Protein AF-A0A620LPF0-F1 (afdb_monomer_lite)

Radius of gyration: 28.15 Å; chains: 1; bounding box: 70×50×90 Å

Secondary structure (DSSP, 8-state):
-EEHHHHHHHHHHHTT--SSSEEEGGGS-HHHHHHHHHHHTS-GGG--EEEE---SSSTTSS--EEEE-SSEEEEE-SS-SS-EEEEGGG-------PPP--SS--------EETTSSSEE--GGGG--SS---HHHHHHHHHHHHHHT-TTEEE-----SSPPPGGGS-HHHHHHHHHHHHHHHHHHHSS--HHHHHHHHHHHHHTT--HHHHHHHHHHHHSPPPPHHHHHHHHHHHS-HHHHHHHHHHHHHHHHHHTTT-SHHHHHHHHTTTTTT-S-THHHHHHHHHHHHHHHHHH-SSS-HHHHHHHHHHHHHHTT--HHHHTTT--TTS--HHHHHHTTGGGTS-S---S-TTSSTTS-HHHHHHHHHHHHHHHHHHHHHHHHHHHHHHHHTT---HHHHHHHHHHHHHHHHHHHHHHHHHHHHTS-SEEEHHHHHHH--HHHHHHHHTTEEEETTTTEEEE-TT--HHHHHHHHHHHHHHT-

Foldseek 3Di:
DDQVLNVLVCLCVVLVLCDPFKHALLLDAPVQLVLCCVVQVHPSQFFGMWGFLDDDPPRRPQGFGWTDGLFWIWGGFRPDPDIDIGGLVQQAAADADQDDPDPDDDQGFGQGATPPPPRDGPGCVRSDPDPDDDPSNVSVSVVVRVSSPDPPHDDRDRDGLQDAFLLPDDLLLVLLLLLLLLQVCCVQPVDQALLLVLLSLLLCLLSVHDLVSVVVSVVSRVDDDDHSLVSLVSNVVRDDPSRSLLSLLQSLLSSCLSQVVHCRSLVVCVVCVVVSVPPDSCSSVLSSVLLVLLVCLQVPPPDFPVVSLVVSLCSCSVVVNRPSSNQSSHHSLSHHPVNCLQQLVCSSHVHPHDPRNPDHPPDDRLVSSLSSLVNNLVSLVVSLVSLVVVLVVCVVVVVPPVVVNVSSVVSNVVSVVVSVVSVLSSLVSLADQKAAPVNDVVQHDPVLVVLLVVAWDQDPVVNITGGDPDDDSVSSVVRSVSSVVSVD

Organism: Campylobacter jejuni (NCBI:txid197)

Sequence (488 aa):
MENICQFIIENIDKNSLNTKKIKLVFNMQEQEITTISKIFKVSSEHIIAFYDTSTSFNYFSKTTGICFTGKEVIFKRKEDEVLMKINYEDFKEANKSLPEKTTTLQDIKFPISFHNLGTSYLSFDDFKKKNYIEENDELIINFLHILTSKNNIESFKNESMFPQALEKTNESIKENYIKVIIKIILDQYGFLDEKRSIKIFALMNKINVASETRYKIQDFLHNKHSSFEDLLNIIKQESRFMQFKYILISLIKDLIDIDFEDNKIYNFLYENKDIFKIKDLKEIYWVKEIIKKEYQIILDDNKEIQQIFNFISETATKNNISLNGLHLSGMTIGMSVSIMELLGFGELIKLPLIDSSKKYHNKNKQQLRLFIIQEILKENQKTITQIIDIINNLIEQCNTNTQNLQELIKLLKLASKNNETFKEREKLLYCPETLSLITINNHLKEDDIQFIEQYYTYNQNTHKYERNDNLSSSDLEKLSNFFKLKNL

Structure (mmCIF, N/CA/C/O backbone):
data_AF-A0A620LPF0-F1
#
_entry.id   AF-A0A620LPF0-F1
#
loop_
_atom_site.group_PDB
_atom_site.id
_atom_site.type_symbol
_atom_site.label_atom_id
_atom_site.label_alt_id
_atom_site.label_comp_id
_atom_site.label_asym_id
_atom_site.label_entity_id
_atom_site.label_seq_id
_atom_site.pdbx_PDB_ins_code
_atom_site.Cartn_x
_atom_site.Cartn_y
_atom_site.Cartn_z
_atom_site.occupancy
_atom_site.B_iso_or_equiv
_atom_site.auth_seq_id
_atom_site.auth_comp_id
_atom_site.auth_asym_id
_atom_site.auth_atom_id
_atom_site.pdbx_PDB_model_num
ATOM 1 N N . MET A 1 1 ? -0.880 4.275 -25.748 1.00 50.94 1 MET A N 1
ATOM 2 C CA . MET A 1 1 ? 0.348 5.080 -25.814 1.00 50.94 1 MET A CA 1
ATOM 3 C C . MET A 1 1 ? 1.275 4.557 -24.731 1.00 50.94 1 MET A C 1
ATOM 5 O O . MET A 1 1 ? 0.853 4.511 -23.580 1.00 50.94 1 MET A O 1
ATOM 9 N N . GLU A 1 2 ? 2.427 3.997 -25.104 1.00 70.62 2 GLU A N 1
ATOM 10 C CA . GLU A 1 2 ? 3.298 3.234 -24.195 1.00 70.62 2 GLU A CA 1
ATOM 11 C C . GLU A 1 2 ? 4.543 4.064 -23.845 1.00 70.62 2 GLU A C 1
ATOM 13 O O . GLU A 1 2 ? 5.256 4.542 -24.726 1.00 70.62 2 GLU A O 1
ATOM 18 N N . ASN A 1 3 ? 4.799 4.269 -22.551 1.00 83.50 3 ASN A N 1
ATOM 19 C CA . ASN A 1 3 ? 6.051 4.863 -22.076 1.00 83.50 3 ASN A CA 1
ATOM 20 C C . ASN A 1 3 ? 7.165 3.795 -22.095 1.00 83.50 3 ASN A C 1
ATOM 22 O O . ASN A 1 3 ? 6.898 2.621 -21.841 1.00 83.50 3 ASN A O 1
ATOM 26 N N . ILE A 1 4 ? 8.421 4.181 -22.345 1.00 85.81 4 ILE A N 1
ATOM 27 C CA . ILE A 1 4 ? 9.563 3.249 -22.385 1.00 85.81 4 ILE A CA 1
ATOM 28 C C . ILE A 1 4 ? 9.718 2.394 -21.113 1.00 85.81 4 ILE A C 1
ATOM 30 O O . ILE A 1 4 ? 10.057 1.217 -21.200 1.00 85.81 4 ILE A O 1
ATOM 34 N N . CYS A 1 5 ? 9.409 2.935 -19.932 1.00 87.31 5 CYS A N 1
ATOM 35 C CA . CYS A 1 5 ? 9.416 2.196 -18.673 1.00 87.31 5 CYS A CA 1
ATOM 36 C C . CYS A 1 5 ? 8.387 1.066 -18.682 1.00 87.31 5 CYS A C 1
ATOM 38 O O . CYS A 1 5 ? 8.715 -0.068 -18.334 1.00 87.31 5 CYS A O 1
ATOM 40 N N . GLN A 1 6 ? 7.162 1.364 -19.126 1.00 86.50 6 GLN A N 1
ATOM 41 C CA . GLN A 1 6 ? 6.118 0.358 -19.309 1.00 86.50 6 GLN A CA 1
ATOM 42 C C . GLN A 1 6 ? 6.582 -0.724 -20.279 1.00 86.50 6 GLN A C 1
ATOM 44 O O . GLN A 1 6 ? 6.509 -1.908 -19.956 1.00 86.50 6 GLN A O 1
ATOM 49 N N . PHE A 1 7 ? 7.133 -0.303 -21.415 1.00 86.31 7 PHE A N 1
ATOM 50 C CA . PHE A 1 7 ? 7.618 -1.202 -22.445 1.00 86.31 7 PHE A CA 1
ATOM 51 C C . PHE A 1 7 ? 8.686 -2.169 -21.934 1.00 86.31 7 PHE A C 1
ATOM 53 O O . PHE A 1 7 ? 8.558 -3.383 -22.107 1.00 86.31 7 PHE A O 1
ATOM 60 N N . ILE A 1 8 ? 9.720 -1.654 -21.268 1.00 87.25 8 ILE A N 1
ATOM 61 C CA . ILE A 1 8 ? 10.813 -2.466 -20.725 1.00 87.25 8 ILE A CA 1
ATOM 62 C C . ILE A 1 8 ? 10.267 -3.489 -19.725 1.00 87.25 8 ILE A C 1
ATOM 64 O O . ILE A 1 8 ? 10.557 -4.677 -19.841 1.00 87.25 8 ILE A O 1
ATOM 68 N N . ILE A 1 9 ? 9.435 -3.049 -18.779 1.00 86.12 9 ILE A N 1
ATOM 69 C CA . ILE A 1 9 ? 8.892 -3.915 -17.726 1.00 86.12 9 ILE A CA 1
ATOM 70 C C . ILE A 1 9 ? 8.013 -5.012 -18.319 1.00 86.12 9 ILE A C 1
ATOM 72 O O . ILE A 1 9 ? 8.187 -6.184 -17.994 1.00 86.12 9 ILE A O 1
ATOM 76 N N . GLU A 1 10 ? 7.081 -4.648 -19.200 1.00 83.69 10 GLU A N 1
ATOM 77 C CA . GLU A 1 10 ? 6.159 -5.613 -19.787 1.00 83.69 10 GLU A CA 1
ATOM 78 C C . GLU A 1 10 ? 6.875 -6.638 -20.665 1.00 83.69 10 GLU A C 1
ATOM 80 O O . GLU A 1 10 ? 6.500 -7.805 -20.637 1.00 83.69 10 GLU A O 1
ATOM 85 N N . ASN A 1 11 ? 7.903 -6.245 -21.421 1.00 82.25 11 ASN A N 1
ATOM 86 C CA . ASN A 1 11 ? 8.620 -7.173 -22.299 1.00 82.25 11 ASN A CA 1
ATOM 87 C C . ASN A 1 11 ? 9.609 -8.061 -21.535 1.00 82.25 11 ASN A C 1
ATOM 89 O O . ASN A 1 11 ? 9.779 -9.220 -21.915 1.00 82.25 11 ASN A O 1
ATOM 93 N N . ILE A 1 12 ? 10.212 -7.571 -20.445 1.00 81.69 12 ILE A N 1
ATOM 94 C CA . ILE A 1 12 ? 11.020 -8.410 -19.548 1.00 81.69 12 ILE A CA 1
ATOM 95 C C . ILE A 1 12 ? 10.135 -9.443 -18.833 1.00 81.69 12 ILE A C 1
ATOM 97 O O . ILE A 1 12 ? 10.495 -10.619 -18.766 1.00 81.69 12 ILE A O 1
ATOM 101 N N . ASP A 1 13 ? 8.951 -9.040 -18.365 1.00 73.06 13 ASP A N 1
ATOM 102 C CA . ASP A 1 13 ? 7.993 -9.951 -17.728 1.00 73.06 13 ASP A CA 1
ATOM 103 C C . ASP A 1 13 ? 7.404 -10.976 -18.720 1.00 73.06 13 ASP A C 1
ATOM 105 O O . ASP A 1 13 ? 7.401 -12.175 -18.440 1.00 73.06 13 ASP A O 1
ATOM 109 N N . LYS A 1 14 ? 6.889 -10.523 -19.876 1.00 68.38 14 LYS A N 1
ATOM 110 C CA . LYS A 1 14 ? 6.156 -11.360 -20.854 1.00 68.38 14 LYS A CA 1
ATOM 111 C C . LYS A 1 14 ? 7.018 -12.459 -21.461 1.00 68.38 14 LYS A C 1
ATOM 113 O O . LYS A 1 14 ? 6.537 -13.569 -21.651 1.00 68.38 14 LYS A O 1
ATOM 118 N N . ASN A 1 15 ? 8.285 -12.164 -21.735 1.00 62.69 15 ASN A N 1
ATOM 119 C CA . ASN A 1 15 ? 9.204 -13.116 -22.358 1.00 62.69 15 ASN A CA 1
ATOM 120 C C . ASN A 1 15 ? 9.909 -14.017 -21.327 1.00 62.69 15 ASN A C 1
ATOM 122 O O . ASN A 1 15 ? 10.907 -14.648 -21.660 1.00 62.69 15 ASN A O 1
ATOM 126 N N . SER A 1 16 ? 9.434 -14.035 -20.068 1.00 61.72 16 SER A N 1
ATOM 127 C CA . SER A 1 16 ? 10.068 -14.746 -18.944 1.00 61.72 16 SER A CA 1
ATOM 128 C C . SER A 1 16 ? 11.566 -14.442 -18.813 1.00 61.72 16 SER A C 1
ATOM 130 O O . SER A 1 16 ? 12.342 -15.268 -18.341 1.00 61.72 16 SER A O 1
ATOM 132 N N . LEU A 1 17 ? 11.971 -13.233 -19.218 1.00 62.75 17 LEU A N 1
ATOM 133 C CA . LEU A 1 17 ? 13.371 -12.824 -19.227 1.00 62.75 17 LEU A CA 1
ATOM 134 C C . LEU A 1 17 ? 13.900 -12.668 -17.810 1.00 62.75 17 LEU A C 1
ATOM 136 O O . LEU A 1 17 ? 15.092 -12.855 -17.612 1.00 62.75 17 LEU A O 1
ATOM 140 N N . ASN A 1 18 ? 13.032 -12.353 -16.840 1.00 62.84 18 ASN A N 1
ATOM 141 C CA . ASN A 1 18 ? 13.375 -12.182 -15.429 1.00 62.84 18 ASN A CA 1
ATOM 142 C C . ASN A 1 18 ? 14.054 -13.446 -14.864 1.00 62.84 18 ASN A C 1
ATOM 144 O O . ASN A 1 18 ? 13.412 -14.379 -14.383 1.00 62.84 18 ASN A O 1
ATOM 148 N N . THR A 1 19 ? 15.379 -13.466 -14.948 1.00 69.62 19 THR A N 1
ATOM 149 C CA . THR A 1 19 ? 16.259 -14.599 -14.660 1.00 69.62 19 THR A CA 1
ATOM 150 C C . THR A 1 19 ? 17.292 -14.157 -13.631 1.00 69.62 19 THR A C 1
ATOM 152 O O . THR A 1 19 ? 17.337 -13.004 -13.205 1.00 69.62 19 THR A O 1
ATOM 155 N N . LYS A 1 20 ? 18.191 -15.058 -13.221 1.00 68.19 20 LYS A N 1
ATOM 156 C CA . LYS A 1 20 ? 19.292 -14.676 -12.320 1.00 68.19 20 LYS A CA 1
ATOM 157 C C . LYS A 1 20 ? 20.170 -13.552 -12.884 1.00 68.19 20 LYS A C 1
ATOM 159 O O . LYS A 1 20 ? 20.784 -12.846 -12.091 1.00 68.19 20 LYS A O 1
ATOM 164 N N . LYS A 1 21 ? 20.226 -13.395 -14.214 1.00 76.00 21 LYS A N 1
ATOM 165 C CA . LYS A 1 21 ? 21.071 -12.399 -14.876 1.00 76.00 21 LYS A CA 1
ATOM 166 C C . LYS A 1 21 ? 20.358 -11.093 -15.199 1.00 76.00 21 LYS A C 1
ATOM 168 O O . LYS A 1 21 ? 20.944 -10.053 -14.946 1.00 76.00 21 LYS A O 1
ATOM 173 N N . ILE A 1 22 ? 19.141 -11.111 -15.753 1.00 80.25 22 ILE A N 1
ATOM 174 C CA . ILE A 1 22 ? 18.354 -9.878 -15.923 1.00 80.25 22 ILE A CA 1
ATOM 175 C C . ILE A 1 22 ? 17.281 -9.808 -14.847 1.00 80.25 22 ILE A C 1
ATOM 177 O O . ILE A 1 22 ? 16.397 -10.659 -14.776 1.00 80.25 22 ILE A O 1
ATOM 181 N N . LYS A 1 23 ? 17.357 -8.772 -14.017 1.00 79.94 23 LYS A N 1
ATOM 182 C CA . LYS A 1 23 ? 16.393 -8.517 -12.950 1.00 79.94 23 LYS A CA 1
ATOM 183 C C . LYS A 1 23 ? 15.703 -7.182 -13.201 1.00 79.94 23 LYS A C 1
ATOM 185 O O . LYS A 1 23 ? 16.348 -6.201 -13.573 1.00 79.94 23 LYS A O 1
ATOM 190 N N . LEU A 1 24 ? 14.400 -7.129 -12.948 1.00 84.19 24 LEU A N 1
ATOM 191 C CA . LEU A 1 24 ? 13.700 -5.859 -12.748 1.00 84.19 24 LEU A CA 1
ATOM 192 C C . LEU A 1 24 ? 14.096 -5.273 -11.392 1.00 84.19 24 LEU A C 1
ATOM 194 O O . LEU A 1 24 ? 14.254 -6.016 -10.422 1.00 84.19 24 LEU A O 1
ATOM 198 N N . VAL A 1 25 ? 14.222 -3.948 -11.297 1.00 83.12 25 VAL A N 1
ATOM 199 C CA . VAL A 1 25 ? 14.693 -3.272 -10.073 1.00 83.12 25 VAL A CA 1
ATOM 200 C C . VAL A 1 25 ? 13.832 -3.606 -8.845 1.00 83.12 25 VAL A C 1
ATOM 202 O O . VAL A 1 25 ? 14.323 -3.737 -7.723 1.00 83.12 25 VAL A O 1
ATOM 205 N N . PHE A 1 26 ? 12.535 -3.840 -9.060 1.00 74.06 26 PHE A N 1
ATOM 206 C CA . PHE A 1 26 ? 11.578 -4.186 -8.007 1.00 74.06 26 PHE A CA 1
ATOM 207 C C . PHE A 1 26 ? 11.906 -5.530 -7.340 1.00 74.06 26 PHE A C 1
ATOM 209 O O . PHE A 1 26 ? 11.572 -5.720 -6.173 1.00 74.06 26 PHE A O 1
ATOM 216 N N . ASN A 1 27 ? 12.645 -6.401 -8.033 1.00 73.31 27 ASN A N 1
ATOM 217 C CA . ASN A 1 27 ? 13.038 -7.735 -7.578 1.00 73.31 27 ASN A CA 1
ATOM 218 C C . ASN A 1 27 ? 14.471 -7.789 -7.009 1.00 73.31 27 ASN A C 1
ATOM 220 O O . ASN A 1 27 ? 14.932 -8.861 -6.628 1.00 73.31 27 ASN A O 1
ATOM 224 N N . MET A 1 28 ? 15.192 -6.662 -6.964 1.00 74.44 28 MET A N 1
ATOM 225 C CA . MET A 1 28 ? 16.581 -6.593 -6.477 1.00 74.44 28 MET A CA 1
ATOM 226 C C . MET A 1 28 ? 16.673 -6.171 -5.008 1.00 74.44 28 MET A C 1
ATOM 228 O O . MET A 1 28 ? 15.834 -5.415 -4.544 1.00 74.44 28 MET A O 1
ATOM 232 N N . GLN A 1 29 ? 17.691 -6.570 -4.255 1.00 70.56 29 GLN A N 1
ATOM 233 C CA . GLN A 1 29 ? 17.921 -6.028 -2.907 1.00 70.56 29 GLN A CA 1
ATOM 234 C C . GLN A 1 29 ? 18.509 -4.606 -2.974 1.00 70.56 29 GLN A C 1
ATOM 236 O O . GLN A 1 29 ? 19.161 -4.236 -3.949 1.00 70.56 29 GLN A O 1
ATOM 241 N N . GLU A 1 30 ? 18.320 -3.799 -1.927 1.00 66.31 30 GLU A N 1
ATOM 242 C CA . GLU A 1 30 ? 18.789 -2.402 -1.886 1.00 66.31 30 GLU A CA 1
ATOM 243 C C . GLU A 1 30 ? 20.305 -2.269 -2.091 1.00 66.31 30 GLU A C 1
ATOM 245 O O . GLU A 1 30 ? 20.770 -1.376 -2.804 1.00 66.31 30 GLU A O 1
ATOM 250 N N . GLN A 1 31 ? 21.082 -3.198 -1.529 1.00 71.50 31 GLN A N 1
ATOM 251 C CA . GLN A 1 31 ? 22.531 -3.246 -1.726 1.00 71.50 31 GLN A CA 1
ATOM 252 C C . GLN A 1 31 ? 22.896 -3.473 -3.200 1.00 71.50 31 GLN A C 1
ATOM 254 O O . GLN A 1 31 ? 23.842 -2.854 -3.693 1.00 71.50 31 GLN A O 1
ATOM 259 N N . GLU A 1 32 ? 22.128 -4.300 -3.922 1.00 76.44 32 GLU A N 1
ATOM 260 C CA . GLU A 1 32 ? 22.322 -4.534 -5.360 1.00 76.44 32 GLU A CA 1
ATOM 261 C C . GLU A 1 32 ? 22.049 -3.236 -6.135 1.00 76.44 32 GLU A C 1
ATOM 263 O O . GLU A 1 32 ? 22.896 -2.781 -6.903 1.00 76.44 32 GLU A O 1
ATOM 268 N N . ILE A 1 33 ? 20.911 -2.585 -5.867 1.00 80.81 33 ILE A N 1
ATOM 269 C CA . ILE A 1 33 ? 20.492 -1.341 -6.532 1.00 80.81 33 ILE A CA 1
ATOM 270 C C . ILE A 1 33 ? 21.496 -0.215 -6.265 1.00 80.81 33 ILE A C 1
ATOM 272 O O . ILE A 1 33 ? 21.904 0.482 -7.191 1.00 80.81 33 ILE A O 1
ATOM 276 N N . THR A 1 34 ? 21.938 -0.053 -5.017 1.00 80.44 34 THR A N 1
ATOM 277 C CA . THR A 1 34 ? 22.919 0.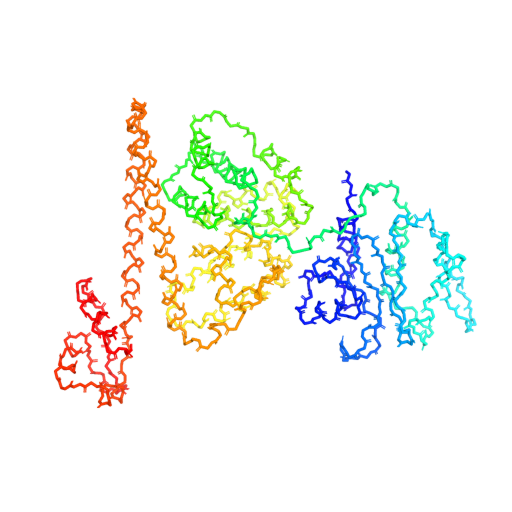968 -4.618 1.00 80.44 34 THR A CA 1
ATOM 278 C C . THR A 1 34 ? 24.263 0.738 -5.301 1.00 80.44 34 THR A C 1
ATOM 280 O O . THR A 1 34 ? 24.921 1.684 -5.738 1.00 80.44 34 THR A O 1
ATOM 283 N N . THR A 1 35 ? 24.672 -0.524 -5.425 1.00 82.81 35 THR A N 1
ATOM 284 C CA . THR A 1 35 ? 25.905 -0.904 -6.118 1.00 82.81 35 THR A CA 1
ATOM 285 C C . THR A 1 35 ? 25.805 -0.598 -7.611 1.00 82.81 35 THR A C 1
ATOM 287 O O . THR A 1 35 ? 26.694 0.058 -8.157 1.00 82.81 35 THR A O 1
ATOM 290 N N . ILE A 1 36 ? 24.701 -0.981 -8.263 1.00 86.38 36 ILE A N 1
ATOM 291 C CA . ILE A 1 36 ? 24.441 -0.672 -9.678 1.00 86.38 36 ILE A CA 1
ATOM 292 C C . ILE A 1 36 ? 24.400 0.847 -9.889 1.00 86.38 36 ILE A C 1
ATOM 294 O O . ILE A 1 36 ? 25.083 1.360 -10.770 1.00 86.38 36 ILE A O 1
ATOM 298 N N . SER A 1 37 ? 23.671 1.581 -9.048 1.00 88.25 37 SER A N 1
ATOM 299 C CA . SER A 1 37 ? 23.552 3.043 -9.093 1.00 88.25 37 SER A CA 1
ATOM 300 C C . SER A 1 37 ? 24.915 3.739 -9.051 1.00 88.25 37 SER A C 1
ATOM 302 O O . SER A 1 37 ? 25.207 4.578 -9.907 1.00 88.25 37 SER A O 1
ATOM 304 N N . LYS A 1 38 ? 25.789 3.340 -8.117 1.00 87.38 38 LYS A N 1
ATOM 305 C CA . LYS A 1 38 ? 27.153 3.880 -7.997 1.00 87.38 38 LYS A CA 1
ATOM 306 C C . LYS A 1 38 ? 28.012 3.556 -9.218 1.00 87.38 38 LYS A C 1
ATOM 308 O O . LYS A 1 38 ? 28.716 4.429 -9.721 1.00 87.38 38 LYS A O 1
ATOM 313 N N . ILE A 1 39 ? 27.950 2.317 -9.706 1.00 86.81 39 ILE A N 1
ATOM 314 C CA . ILE A 1 39 ? 28.801 1.838 -10.804 1.00 86.81 39 ILE A CA 1
ATOM 315 C C . ILE A 1 39 ? 28.383 2.435 -12.151 1.00 86.81 39 ILE A C 1
ATOM 317 O O . ILE A 1 39 ? 29.240 2.857 -12.928 1.00 86.81 39 ILE A O 1
ATOM 321 N N . PHE A 1 40 ? 27.079 2.515 -12.411 1.00 88.56 40 PHE A N 1
ATOM 322 C CA . PHE A 1 40 ? 26.514 3.046 -13.652 1.00 88.56 40 PHE A CA 1
ATOM 323 C C . PHE A 1 40 ? 26.251 4.559 -13.596 1.00 88.56 40 PHE A C 1
ATOM 325 O O . PHE A 1 40 ? 25.855 5.142 -14.603 1.00 88.56 40 PHE A O 1
ATOM 332 N N . LYS A 1 41 ? 26.523 5.212 -12.455 1.00 90.06 41 LYS A N 1
ATOM 333 C CA . LYS A 1 41 ? 26.362 6.662 -12.236 1.00 90.06 41 LYS A CA 1
ATOM 334 C C . LYS A 1 41 ? 24.948 7.152 -12.579 1.00 90.06 41 LYS A C 1
ATOM 336 O O . LYS A 1 41 ? 24.772 8.132 -13.303 1.00 90.06 41 LYS A O 1
ATOM 341 N N . VAL A 1 42 ? 23.940 6.442 -12.074 1.00 89.44 42 VAL A N 1
ATOM 342 C CA . VAL A 1 42 ? 22.506 6.710 -12.298 1.00 89.44 42 VAL A CA 1
ATOM 343 C C . VAL A 1 42 ? 21.788 6.690 -10.956 1.00 89.44 42 VAL A C 1
ATOM 345 O O . VAL A 1 42 ? 22.129 5.873 -10.106 1.00 89.44 42 VAL A O 1
ATOM 348 N N . SER A 1 43 ? 20.782 7.548 -10.762 1.00 88.50 43 SER A N 1
ATOM 349 C CA . SER A 1 43 ? 19.924 7.487 -9.567 1.00 88.50 43 SER A CA 1
ATOM 350 C C . SER A 1 43 ? 19.261 6.111 -9.452 1.00 88.50 43 SER A C 1
ATOM 352 O O . SER A 1 43 ? 18.699 5.619 -10.431 1.00 88.50 43 SER A O 1
ATOM 354 N N . SER A 1 44 ? 19.303 5.501 -8.267 1.00 85.06 44 SER A N 1
ATOM 355 C CA . SER A 1 44 ? 18.698 4.190 -7.983 1.00 85.06 44 SER A CA 1
ATOM 356 C C . SER A 1 44 ? 17.231 4.113 -8.409 1.00 85.06 44 SER A C 1
ATOM 358 O O . SER A 1 44 ? 16.783 3.086 -8.913 1.00 85.06 44 SER A O 1
ATOM 360 N N . GLU A 1 45 ? 16.503 5.219 -8.273 1.00 84.50 45 GLU A N 1
ATOM 361 C CA . GLU A 1 45 ? 15.088 5.315 -8.615 1.00 84.50 45 GLU A CA 1
ATOM 362 C C . GLU A 1 45 ? 14.807 5.272 -10.124 1.00 84.50 45 GLU A C 1
ATOM 364 O O . GLU A 1 45 ? 13.685 4.990 -10.522 1.00 84.50 45 GLU A O 1
ATOM 369 N N . HIS A 1 46 ? 15.799 5.545 -10.974 1.00 90.00 46 HIS A N 1
ATOM 370 C CA . HIS A 1 46 ? 15.637 5.559 -12.432 1.00 90.00 46 HIS A CA 1
ATOM 371 C C . HIS A 1 46 ? 16.078 4.253 -13.099 1.00 90.00 46 HIS A C 1
ATOM 373 O O . HIS A 1 46 ? 15.949 4.118 -14.317 1.00 90.00 46 HIS A O 1
ATOM 379 N N . ILE A 1 47 ? 16.617 3.305 -12.329 1.00 89.81 47 ILE A N 1
ATOM 380 C CA . ILE A 1 47 ? 17.009 1.988 -12.829 1.00 89.81 47 ILE A CA 1
ATOM 381 C C . ILE A 1 47 ? 15.744 1.156 -12.977 1.00 89.81 47 ILE A C 1
ATOM 383 O O . ILE A 1 47 ? 15.096 0.866 -11.984 1.00 89.81 47 ILE A O 1
ATOM 387 N N . ILE A 1 48 ? 15.406 0.741 -14.193 1.00 90.62 48 ILE A N 1
ATOM 388 C CA . ILE A 1 48 ? 14.235 -0.101 -14.473 1.00 90.62 48 ILE A CA 1
ATOM 389 C C . ILE A 1 48 ? 14.615 -1.578 -14.367 1.00 90.62 48 ILE A C 1
ATOM 391 O O . ILE A 1 48 ? 13.914 -2.382 -13.748 1.00 90.62 48 ILE A O 1
ATOM 395 N N . ALA A 1 49 ? 15.743 -1.933 -14.979 1.00 90.00 49 ALA A N 1
ATOM 396 C CA . ALA A 1 49 ? 16.253 -3.290 -15.041 1.00 90.00 49 ALA A CA 1
ATOM 397 C C . ALA A 1 49 ? 17.779 -3.291 -15.142 1.00 90.00 49 ALA A C 1
ATOM 399 O O . ALA A 1 49 ? 18.390 -2.326 -15.608 1.00 90.00 49 ALA A O 1
ATOM 400 N N . PHE A 1 50 ? 18.387 -4.400 -14.739 1.00 88.19 50 PHE A N 1
ATOM 401 C CA . PHE A 1 50 ? 19.821 -4.623 -14.867 1.00 88.19 50 PHE A CA 1
ATOM 402 C C . PHE A 1 50 ? 20.086 -6.031 -15.382 1.00 88.19 50 PHE A C 1
ATOM 404 O O . PHE A 1 50 ? 19.522 -6.989 -14.853 1.00 88.19 50 PHE A O 1
ATOM 411 N N . TYR A 1 51 ? 20.944 -6.135 -16.396 1.00 84.88 51 TYR A N 1
ATOM 412 C CA . TYR A 1 51 ? 21.493 -7.384 -16.904 1.00 84.88 51 TYR A CA 1
ATOM 413 C C . TYR A 1 51 ? 22.940 -7.551 -16.440 1.00 84.88 51 TYR A C 1
ATOM 415 O O . TYR A 1 51 ? 23.814 -6.797 -16.865 1.00 84.88 51 TYR A O 1
ATOM 423 N N . ASP A 1 52 ? 23.184 -8.545 -15.592 1.00 78.31 52 ASP A N 1
ATOM 424 C CA . ASP A 1 52 ? 24.501 -8.921 -15.091 1.00 78.31 52 ASP A CA 1
ATOM 425 C C . ASP A 1 52 ? 25.220 -9.857 -16.072 1.00 78.31 52 ASP A C 1
ATOM 427 O O . ASP A 1 52 ? 24.764 -10.970 -16.357 1.00 78.31 52 ASP A O 1
ATOM 431 N N . THR A 1 53 ? 26.377 -9.417 -16.564 1.00 72.38 53 THR A N 1
ATOM 432 C CA . THR A 1 53 ? 27.240 -10.212 -17.453 1.00 72.38 53 THR A CA 1
ATOM 433 C C . THR A 1 53 ? 28.440 -10.820 -16.731 1.00 72.38 53 THR A C 1
ATOM 435 O O . THR A 1 53 ? 29.269 -11.482 -17.359 1.00 72.38 53 THR A O 1
ATOM 438 N N . SER A 1 54 ? 28.578 -10.600 -15.422 1.00 66.81 54 SER A N 1
ATOM 439 C CA . SER A 1 54 ? 29.736 -11.058 -14.663 1.00 66.81 54 SER A CA 1
ATOM 440 C C . SER A 1 54 ? 29.805 -12.593 -14.594 1.00 66.81 54 SER A C 1
ATOM 442 O O . SER A 1 54 ? 28.812 -13.305 -14.456 1.00 66.81 54 SER A O 1
ATOM 444 N N . THR A 1 55 ? 31.013 -13.142 -14.750 1.00 55.69 55 THR A N 1
ATOM 445 C CA . THR A 1 55 ? 31.234 -14.594 -14.900 1.00 55.69 55 THR A CA 1
ATOM 446 C C . THR A 1 55 ? 31.563 -15.320 -13.593 1.00 55.69 55 THR A C 1
ATOM 448 O O . THR A 1 55 ? 31.889 -16.505 -13.631 1.00 55.69 55 THR A O 1
ATOM 451 N N . SER A 1 56 ? 31.555 -14.640 -12.443 1.00 47.09 56 SER A N 1
ATOM 452 C CA . SER A 1 56 ? 31.984 -15.208 -11.157 1.00 47.09 56 SER A CA 1
ATOM 453 C C . SER A 1 56 ? 30.851 -15.257 -10.138 1.00 47.09 56 SER A C 1
ATOM 455 O O . SER A 1 56 ? 30.158 -14.268 -9.941 1.00 47.09 56 SER A O 1
ATOM 457 N N . PHE A 1 57 ? 30.765 -16.379 -9.419 1.00 38.53 57 PHE A N 1
ATOM 458 C CA . PHE A 1 57 ? 29.780 -16.725 -8.379 1.00 38.53 57 PHE A CA 1
ATOM 459 C C . PHE A 1 57 ? 29.657 -15.719 -7.205 1.00 38.53 57 PHE A C 1
ATOM 461 O O . PHE A 1 57 ? 28.732 -15.829 -6.406 1.00 38.53 57 PHE A O 1
ATOM 468 N N . ASN A 1 58 ? 30.557 -14.731 -7.110 1.00 39.56 58 ASN A N 1
ATOM 469 C CA . ASN A 1 58 ? 30.482 -13.614 -6.162 1.00 39.56 58 ASN A CA 1
ATOM 470 C C . ASN A 1 58 ? 29.848 -12.390 -6.843 1.00 39.56 58 ASN A C 1
ATOM 472 O O . ASN A 1 58 ? 30.548 -11.548 -7.411 1.00 39.56 58 ASN A O 1
ATOM 476 N N . TYR A 1 59 ? 28.521 -12.317 -6.748 1.00 45.31 59 TYR A N 1
ATOM 477 C CA . TYR A 1 59 ? 27.598 -11.475 -7.521 1.00 45.31 59 TYR A CA 1
ATOM 478 C C . TYR A 1 59 ? 27.811 -9.944 -7.529 1.00 45.31 59 TYR A C 1
ATOM 480 O O . TYR A 1 59 ? 27.079 -9.265 -8.231 1.00 45.31 59 TYR A O 1
ATOM 488 N N . PHE A 1 60 ? 28.775 -9.345 -6.816 1.00 45.91 60 PHE A N 1
ATOM 489 C CA . PHE A 1 60 ? 28.822 -7.868 -6.710 1.00 45.91 60 PHE A CA 1
ATOM 490 C C . PHE A 1 60 ? 30.198 -7.206 -6.707 1.00 45.91 60 PHE A C 1
ATOM 492 O O . PHE A 1 60 ? 30.285 -5.986 -6.596 1.00 45.91 60 PHE A O 1
ATOM 499 N N . SER A 1 61 ? 31.297 -7.947 -6.869 1.00 45.78 61 SER A N 1
ATOM 500 C CA . SER A 1 61 ? 32.620 -7.320 -6.696 1.00 45.78 61 SER A CA 1
ATOM 501 C C . SER A 1 61 ? 33.091 -6.456 -7.878 1.00 45.78 61 SER A C 1
ATOM 503 O O . SER A 1 61 ? 34.018 -5.670 -7.696 1.00 45.78 61 SER A O 1
ATOM 505 N N . LYS A 1 62 ? 32.492 -6.579 -9.079 1.00 53.53 62 LYS A N 1
ATOM 506 C CA . LYS A 1 62 ? 32.922 -5.875 -10.312 1.00 53.53 62 LYS A CA 1
ATOM 507 C C . LYS A 1 62 ? 31.795 -5.782 -11.361 1.00 53.53 62 LYS A C 1
ATOM 509 O O . LYS A 1 62 ? 31.918 -6.414 -12.406 1.00 53.53 62 LYS A O 1
ATOM 514 N N . THR A 1 63 ? 30.669 -5.107 -11.101 1.00 63.50 63 THR A N 1
ATOM 515 C CA . THR A 1 63 ? 29.483 -5.276 -11.975 1.00 63.50 63 THR A CA 1
ATOM 516 C C . THR A 1 63 ? 29.690 -4.704 -13.387 1.00 63.50 63 THR A C 1
ATOM 518 O O . THR A 1 63 ? 29.695 -3.499 -13.630 1.00 63.50 63 THR A O 1
ATOM 521 N N . THR A 1 64 ? 29.896 -5.616 -14.331 1.00 73.81 64 THR A N 1
ATOM 522 C CA . THR A 1 64 ? 29.796 -5.415 -15.776 1.00 73.81 64 THR A CA 1
ATOM 523 C C . THR A 1 64 ? 28.395 -5.792 -16.210 1.00 73.81 64 THR A C 1
ATOM 525 O O . THR A 1 64 ? 27.815 -6.718 -15.642 1.00 73.81 64 THR A O 1
ATOM 528 N N . GLY A 1 65 ? 27.854 -5.107 -17.209 1.00 80.75 65 GLY A N 1
ATOM 529 C CA . GLY A 1 65 ? 26.524 -5.429 -17.697 1.00 80.75 65 GLY A CA 1
ATOM 530 C C . GLY A 1 65 ? 25.819 -4.269 -18.369 1.00 80.75 65 GLY A C 1
ATOM 531 O O . GLY A 1 65 ? 26.454 -3.311 -18.821 1.00 80.75 65 GLY A O 1
ATOM 532 N N . ILE A 1 66 ? 24.494 -4.382 -18.417 1.00 84.81 66 ILE A N 1
ATOM 533 C CA . ILE A 1 66 ? 23.603 -3.436 -19.086 1.00 84.81 66 ILE A CA 1
ATOM 534 C C . ILE A 1 66 ? 22.590 -2.906 -18.072 1.00 84.81 66 ILE A C 1
ATOM 536 O O . ILE A 1 66 ? 21.852 -3.675 -17.459 1.00 84.81 66 ILE A O 1
ATOM 540 N N . CYS A 1 67 ? 22.550 -1.590 -17.897 1.00 89.38 67 CYS A N 1
ATOM 541 C CA . CYS A 1 67 ? 21.579 -0.901 -17.056 1.00 89.38 67 CYS A CA 1
ATOM 542 C C . CYS A 1 67 ? 20.548 -0.189 -17.936 1.00 89.38 67 CYS A C 1
ATOM 544 O O . CYS A 1 67 ? 20.909 0.581 -18.828 1.00 89.38 67 CYS A O 1
ATOM 546 N N . PHE A 1 68 ? 19.269 -0.446 -17.674 1.00 91.06 68 PHE A N 1
ATOM 547 C CA . PHE A 1 68 ? 18.151 0.148 -18.398 1.00 91.06 68 PHE A CA 1
ATOM 548 C C . PHE A 1 68 ? 17.530 1.265 -17.567 1.00 91.06 68 PHE A C 1
ATOM 550 O O . PHE A 1 68 ? 17.098 1.035 -16.436 1.00 91.06 68 PHE A O 1
ATOM 557 N N . THR A 1 69 ? 17.453 2.463 -18.142 1.00 92.44 69 THR A N 1
ATOM 558 C CA . THR A 1 69 ? 16.763 3.618 -17.546 1.00 92.44 69 THR A CA 1
ATOM 559 C C . THR A 1 69 ? 15.578 4.038 -18.410 1.00 92.44 69 THR A C 1
ATOM 561 O O . THR A 1 69 ? 15.299 3.385 -19.412 1.00 92.44 69 THR A O 1
ATOM 564 N N . GLY A 1 70 ? 14.877 5.116 -18.045 1.00 88.69 70 GLY A N 1
ATOM 565 C CA . GLY A 1 70 ? 13.793 5.685 -18.853 1.00 88.69 70 GLY A CA 1
ATOM 566 C C . GLY A 1 70 ? 14.263 6.623 -19.971 1.00 88.69 70 GLY A C 1
ATOM 567 O O . GLY A 1 70 ? 13.439 7.140 -20.716 1.00 88.69 70 GLY A O 1
ATOM 568 N N . LYS A 1 71 ? 15.569 6.882 -20.096 1.00 88.75 71 LYS A N 1
ATOM 569 C CA . LYS A 1 71 ? 16.138 7.741 -21.153 1.00 88.75 71 LYS A CA 1
ATOM 570 C C . LYS A 1 71 ? 17.179 7.041 -22.007 1.00 88.75 71 LYS A C 1
ATOM 572 O O . LYS A 1 71 ? 17.236 7.275 -23.207 1.00 88.75 71 LYS A O 1
ATOM 577 N N . GLU A 1 72 ? 17.981 6.193 -21.381 1.00 88.00 72 GLU A N 1
ATOM 578 C CA . GLU A 1 72 ? 19.153 5.580 -21.990 1.00 88.00 72 GLU A CA 1
ATOM 579 C C . GLU A 1 72 ? 19.355 4.129 -21.544 1.00 88.00 72 GLU A C 1
ATOM 581 O O . GLU A 1 72 ? 18.946 3.725 -20.447 1.00 88.00 72 GLU A O 1
ATOM 586 N N . VAL A 1 73 ? 20.041 3.370 -22.395 1.00 86.88 73 VAL A N 1
ATOM 587 C CA . VAL A 1 73 ? 20.679 2.098 -22.053 1.00 86.88 73 VAL A CA 1
ATOM 588 C C . VAL A 1 73 ? 22.158 2.368 -21.807 1.00 86.88 73 VAL A C 1
ATOM 590 O O . VAL A 1 73 ? 22.812 3.061 -22.590 1.00 86.88 73 VAL A O 1
ATOM 593 N N . ILE A 1 74 ? 22.689 1.830 -20.712 1.00 86.88 74 ILE A N 1
ATOM 594 C CA . ILE A 1 74 ? 24.064 2.077 -20.282 1.00 86.88 74 ILE A CA 1
ATOM 595 C C . ILE A 1 74 ? 24.813 0.757 -20.214 1.00 86.88 74 ILE A C 1
ATOM 597 O O . ILE A 1 74 ? 24.413 -0.159 -19.497 1.00 86.88 74 ILE A O 1
ATOM 601 N N . PHE A 1 75 ? 25.932 0.689 -20.918 1.00 80.75 75 PHE A N 1
ATOM 602 C CA . PHE A 1 75 ? 26.792 -0.478 -21.005 1.00 80.75 75 PHE A CA 1
ATOM 603 C C . PHE A 1 75 ? 28.074 -0.233 -20.210 1.00 80.75 75 PHE A C 1
ATOM 605 O O . PHE A 1 75 ? 28.701 0.827 -20.310 1.00 80.75 75 PHE A O 1
ATOM 612 N N . LYS A 1 76 ? 28.477 -1.237 -19.428 1.00 77.50 76 LYS A N 1
ATOM 613 C CA . LYS A 1 76 ? 29.768 -1.257 -18.740 1.00 77.50 76 LYS A CA 1
ATOM 614 C C . LYS A 1 76 ? 30.487 -2.576 -18.989 1.00 77.50 76 LYS A C 1
ATOM 616 O O . LYS A 1 76 ? 30.030 -3.620 -18.514 1.00 77.50 76 LYS A O 1
ATOM 621 N N . ARG A 1 77 ? 31.644 -2.526 -19.657 1.00 70.75 77 ARG A N 1
ATOM 622 C CA . ARG A 1 77 ? 32.549 -3.680 -19.788 1.00 70.75 77 ARG A CA 1
ATOM 623 C C . ARG A 1 77 ? 33.543 -3.739 -18.625 1.00 70.75 77 ARG A C 1
ATOM 625 O O . ARG A 1 77 ? 33.689 -2.792 -17.849 1.00 70.75 77 ARG A O 1
ATOM 632 N N . LYS A 1 78 ? 34.218 -4.886 -18.483 1.00 64.62 78 LYS A N 1
ATOM 633 C CA . LYS A 1 78 ? 35.147 -5.164 -17.368 1.00 64.62 78 LYS A CA 1
ATOM 634 C C . LYS A 1 78 ? 36.366 -4.250 -17.369 1.00 64.62 78 LYS A C 1
ATOM 636 O O . LYS A 1 78 ? 36.863 -3.902 -16.304 1.00 64.62 78 LYS A O 1
ATOM 641 N N . GLU A 1 79 ? 36.823 -3.907 -18.565 1.00 63.78 79 GLU A N 1
ATOM 642 C CA . GLU A 1 79 ? 38.044 -3.141 -18.823 1.00 63.78 79 GLU A CA 1
ATOM 643 C C . GLU A 1 79 ? 37.741 -1.660 -19.106 1.00 63.78 79 GLU A C 1
ATOM 645 O O . GLU A 1 79 ? 38.656 -0.852 -19.209 1.00 63.78 79 GLU A O 1
ATOM 650 N N . ASP A 1 80 ? 36.458 -1.283 -19.170 1.00 64.50 80 ASP A N 1
ATOM 651 C CA . ASP A 1 80 ? 36.050 0.089 -19.450 1.00 64.50 80 ASP A CA 1
ATOM 652 C C . ASP A 1 80 ? 36.121 0.978 -18.206 1.00 64.50 80 ASP A C 1
ATOM 654 O O . ASP A 1 80 ? 35.374 0.803 -17.229 1.00 64.50 80 ASP A O 1
ATOM 658 N N . GLU A 1 81 ? 36.941 2.021 -18.306 1.00 65.56 81 GLU A N 1
ATOM 659 C CA . GLU A 1 81 ? 36.907 3.165 -17.393 1.00 65.56 81 GLU A CA 1
ATOM 660 C C . GLU A 1 81 ? 35.701 4.086 -17.664 1.00 65.56 81 GLU A C 1
ATOM 662 O O . GLU A 1 81 ? 35.176 4.718 -16.742 1.00 65.56 81 GLU A O 1
ATOM 667 N N . VAL A 1 82 ? 35.214 4.123 -18.911 1.00 73.12 82 VAL A N 1
ATOM 668 C CA . VAL A 1 82 ? 34.125 5.003 -19.364 1.00 73.12 82 VAL A CA 1
ATOM 669 C C . VAL A 1 82 ? 32.855 4.201 -19.644 1.00 73.12 82 VAL A C 1
ATOM 671 O O . VAL A 1 82 ? 32.887 3.167 -20.300 1.00 73.12 82 VAL A O 1
ATOM 674 N N . LEU A 1 83 ? 31.716 4.695 -19.157 1.00 81.19 83 LEU A N 1
ATOM 675 C CA . LEU A 1 83 ? 30.405 4.102 -19.427 1.00 81.19 83 LEU A CA 1
ATOM 676 C C . LEU A 1 83 ? 29.937 4.485 -20.831 1.00 81.19 83 LEU A C 1
ATOM 678 O O . LEU A 1 83 ? 29.894 5.672 -21.156 1.00 81.19 83 LEU A O 1
ATOM 682 N N . MET A 1 84 ? 29.522 3.501 -21.624 1.00 79.00 84 MET A N 1
ATOM 683 C CA . MET A 1 84 ? 28.854 3.761 -22.895 1.00 79.00 84 MET A CA 1
ATOM 684 C C . MET A 1 84 ? 27.366 3.981 -22.630 1.00 79.00 84 MET A C 1
ATOM 686 O O . MET A 1 84 ? 26.703 3.137 -22.033 1.00 79.00 84 MET A O 1
ATOM 690 N N . LYS A 1 85 ? 26.850 5.127 -23.064 1.00 84.44 85 LYS A N 1
ATOM 691 C CA . LYS A 1 85 ? 25.479 5.579 -22.833 1.00 84.44 85 LYS A CA 1
ATOM 692 C C . LYS A 1 85 ? 24.802 5.834 -24.168 1.00 84.44 85 LYS A C 1
ATOM 694 O O . LYS A 1 85 ? 25.376 6.526 -25.005 1.00 84.44 85 LYS A O 1
ATOM 699 N N . ILE A 1 86 ? 23.615 5.271 -24.365 1.00 77.94 86 ILE A N 1
ATOM 700 C CA . ILE A 1 86 ? 22.863 5.397 -25.615 1.00 77.94 86 ILE A CA 1
ATOM 701 C C . ILE A 1 86 ? 21.432 5.790 -25.272 1.00 77.94 86 ILE A C 1
ATOM 703 O O . ILE A 1 86 ? 20.722 5.005 -24.638 1.00 77.94 86 ILE A O 1
ATOM 707 N N . ASN A 1 87 ? 20.999 6.988 -25.673 1.00 81.62 87 ASN A N 1
ATOM 708 C CA . ASN A 1 87 ? 19.615 7.410 -25.460 1.00 81.62 87 ASN A CA 1
ATOM 709 C C . ASN A 1 87 ? 18.685 6.630 -26.378 1.00 81.62 87 ASN A C 1
ATOM 711 O O . ASN A 1 87 ? 19.028 6.399 -27.533 1.00 81.62 87 ASN A O 1
ATOM 715 N N . TYR A 1 88 ? 17.483 6.301 -25.906 1.00 79.88 88 TYR A N 1
ATOM 716 C CA . TYR A 1 88 ? 16.484 5.615 -26.729 1.00 79.88 88 TYR A CA 1
ATOM 717 C C . TYR A 1 88 ? 16.068 6.415 -27.972 1.00 79.88 88 TYR A C 1
ATOM 719 O O . TYR A 1 88 ? 15.788 5.822 -29.005 1.00 79.88 88 TYR A O 1
ATOM 727 N N . GLU A 1 89 ? 16.084 7.749 -27.896 1.00 75.81 89 GLU A N 1
ATOM 728 C CA . GLU A 1 89 ? 15.793 8.645 -29.030 1.00 75.81 89 GLU A CA 1
ATOM 729 C C . GLU A 1 89 ? 16.781 8.481 -30.196 1.00 75.81 89 GLU A C 1
ATOM 731 O O . GLU A 1 89 ? 16.437 8.752 -31.348 1.00 75.81 89 GLU A O 1
ATOM 736 N N . ASP A 1 90 ? 17.993 8.002 -29.908 1.00 71.31 90 ASP A N 1
ATOM 737 C CA . ASP A 1 90 ? 19.048 7.789 -30.897 1.00 71.31 90 ASP A CA 1
ATOM 738 C C . ASP A 1 90 ? 18.958 6.396 -31.561 1.00 71.31 90 ASP A C 1
ATOM 740 O O . ASP A 1 90 ? 19.697 6.098 -32.504 1.00 71.31 90 ASP A O 1
ATOM 744 N N . PHE A 1 91 ? 18.036 5.530 -31.117 1.00 68.06 91 PHE A N 1
ATOM 745 C CA . PHE A 1 91 ? 17.790 4.229 -31.741 1.00 68.06 91 PHE A CA 1
ATOM 746 C C . PHE A 1 91 ? 16.905 4.407 -32.977 1.00 68.06 91 PHE A C 1
ATOM 748 O O . PHE A 1 91 ? 15.732 4.750 -32.863 1.00 68.06 91 PHE A O 1
ATOM 755 N N . LYS A 1 92 ? 17.458 4.160 -34.171 1.00 54.25 92 LYS A N 1
ATOM 756 C CA . LYS A 1 92 ? 16.703 4.261 -35.434 1.00 54.25 92 LYS A CA 1
ATOM 757 C C . LYS A 1 92 ? 16.522 2.934 -36.171 1.00 54.25 92 LYS A C 1
ATOM 759 O O . LYS A 1 92 ? 15.527 2.797 -36.870 1.00 54.25 92 LYS A O 1
ATOM 764 N N . GLU A 1 93 ? 17.423 1.963 -35.997 1.00 52.44 93 GLU A N 1
ATOM 765 C CA . GLU A 1 93 ? 17.283 0.601 -36.538 1.00 52.44 93 GLU A CA 1
ATOM 766 C C . GLU A 1 93 ? 18.370 -0.315 -35.943 1.00 52.44 93 GLU A C 1
ATOM 768 O O . GLU A 1 93 ? 19.520 0.112 -35.836 1.00 52.44 93 GLU A O 1
ATOM 773 N N . ALA A 1 94 ? 18.053 -1.562 -35.573 1.00 49.72 94 ALA A N 1
ATOM 774 C CA . ALA A 1 94 ? 19.070 -2.585 -35.308 1.00 49.72 94 ALA A CA 1
ATOM 775 C C . ALA A 1 94 ? 18.972 -3.701 -36.343 1.00 49.72 94 ALA A C 1
ATOM 777 O O . ALA A 1 94 ? 17.955 -4.380 -36.448 1.00 49.72 94 ALA A O 1
ATOM 778 N N . ASN A 1 95 ? 20.062 -3.940 -37.064 1.00 46.59 95 ASN A N 1
ATOM 779 C CA . ASN A 1 95 ? 20.154 -5.082 -37.958 1.00 46.59 95 ASN A CA 1
ATOM 780 C C . ASN A 1 95 ? 20.508 -6.333 -37.150 1.00 46.59 95 ASN A C 1
ATOM 782 O O . ASN A 1 95 ? 21.647 -6.508 -36.725 1.00 46.59 95 ASN A O 1
ATOM 786 N N . LYS A 1 96 ? 19.545 -7.239 -36.948 1.00 46.56 96 LYS A N 1
ATOM 787 C CA . LYS A 1 96 ? 19.841 -8.568 -36.401 1.00 46.56 96 LYS A CA 1
ATOM 788 C C . LYS A 1 96 ? 20.519 -9.422 -37.475 1.00 46.56 96 LYS A C 1
ATOM 790 O O . LYS A 1 96 ? 19.847 -10.155 -38.193 1.00 46.56 96 LYS A O 1
ATOM 795 N N . SER A 1 97 ? 21.846 -9.387 -37.564 1.00 47.78 97 SER A N 1
ATOM 796 C CA . SER A 1 97 ? 22.582 -10.473 -38.217 1.00 47.78 97 SER A CA 1
ATOM 797 C C . SER A 1 97 ? 22.948 -11.513 -37.160 1.00 47.78 97 SER A C 1
ATOM 799 O O . SER A 1 97 ? 23.879 -11.318 -36.380 1.00 47.78 97 SER A O 1
ATOM 801 N N . LEU A 1 98 ? 22.191 -12.609 -37.099 1.00 46.25 98 LEU A N 1
ATOM 802 C CA . LEU A 1 98 ? 22.690 -13.834 -36.474 1.00 46.25 98 LEU A CA 1
ATOM 803 C C . LEU A 1 98 ? 23.833 -14.340 -37.363 1.00 46.25 98 LEU A C 1
ATOM 805 O O . LEU A 1 98 ? 23.592 -14.507 -38.561 1.00 46.25 98 LEU A O 1
ATOM 809 N N . PRO A 1 99 ? 25.052 -14.570 -36.849 1.00 45.22 99 PRO A N 1
ATOM 810 C CA . PRO A 1 99 ? 26.062 -15.229 -37.659 1.00 45.22 99 PRO A CA 1
ATOM 811 C C . PRO A 1 99 ? 25.539 -16.608 -38.065 1.00 45.22 99 PRO A C 1
ATOM 813 O O . PRO A 1 99 ? 24.943 -17.330 -37.257 1.00 45.22 99 PRO A O 1
ATOM 816 N N . GLU A 1 100 ? 25.724 -16.958 -39.336 1.00 40.81 100 GLU A N 1
ATOM 817 C CA . GLU A 1 100 ? 25.456 -18.308 -39.819 1.00 40.81 100 GLU A CA 1
ATOM 818 C C . GLU A 1 100 ? 26.228 -19.300 -38.943 1.00 40.81 100 GLU A C 1
ATOM 820 O O . GLU A 1 100 ? 27.375 -19.050 -38.571 1.00 40.81 100 GLU A O 1
ATOM 825 N N . LYS A 1 101 ? 25.600 -20.424 -38.574 1.00 41.22 101 LYS A N 1
ATOM 826 C CA . LYS A 1 101 ? 26.271 -21.498 -37.829 1.00 41.22 101 LYS A CA 1
ATOM 827 C C . LYS A 1 101 ? 27.412 -22.057 -38.681 1.00 41.22 101 LYS A C 1
ATOM 829 O O . LYS A 1 101 ? 27.220 -23.015 -39.423 1.00 41.22 101 LYS A O 1
ATOM 834 N N . THR A 1 102 ? 28.602 -21.485 -38.571 1.00 40.34 102 THR A N 1
ATOM 835 C CA . THR A 1 102 ? 29.808 -22.023 -39.193 1.00 40.34 102 THR A CA 1
ATOM 836 C C . THR A 1 102 ? 30.468 -23.028 -38.259 1.00 40.34 102 THR A C 1
ATOM 838 O O . THR A 1 102 ? 30.619 -22.794 -37.064 1.00 40.34 102 THR A O 1
ATOM 841 N N . THR A 1 103 ? 30.896 -24.160 -38.814 1.00 38.59 103 THR A N 1
ATOM 842 C CA . THR A 1 103 ? 31.558 -25.280 -38.120 1.00 38.59 103 THR A CA 1
ATOM 843 C C . THR A 1 103 ? 32.986 -24.979 -37.642 1.00 38.59 103 THR A C 1
ATOM 845 O O . THR A 1 103 ? 33.659 -25.857 -37.110 1.00 38.59 103 THR A O 1
ATOM 848 N N . THR A 1 104 ? 33.468 -23.751 -37.825 1.00 39.03 104 THR A N 1
ATOM 849 C CA . THR A 1 104 ? 34.803 -23.286 -37.429 1.00 39.03 104 THR A CA 1
ATOM 850 C C . THR A 1 104 ? 34.704 -22.259 -36.309 1.00 39.03 104 THR A C 1
ATOM 852 O O . THR A 1 104 ? 33.813 -21.416 -36.348 1.00 39.03 104 THR A O 1
ATOM 855 N N . LEU A 1 105 ? 35.639 -22.318 -35.349 1.00 37.72 105 LEU A N 1
ATOM 856 C CA . LEU A 1 105 ? 35.853 -21.329 -34.282 1.00 37.72 105 LEU A CA 1
ATOM 857 C C . LEU A 1 105 ? 35.895 -19.907 -34.869 1.00 37.72 105 LEU A C 1
ATOM 859 O O . LEU A 1 105 ? 36.946 -19.459 -35.324 1.00 37.72 105 LEU A O 1
ATOM 863 N N . GLN A 1 106 ? 34.758 -19.221 -34.893 1.00 40.25 106 GLN A N 1
ATOM 864 C CA . GLN A 1 106 ? 34.657 -17.816 -35.260 1.00 40.25 106 GLN A CA 1
ATOM 865 C C . GLN A 1 106 ? 33.826 -17.075 -34.218 1.00 40.25 106 GLN A C 1
ATOM 867 O O . GLN A 1 106 ? 32.828 -17.591 -33.712 1.00 40.25 106 GLN A O 1
ATOM 872 N N . ASP A 1 107 ? 34.295 -15.870 -33.916 1.00 39.16 107 ASP A N 1
ATOM 873 C CA . ASP A 1 107 ? 33.687 -14.889 -33.026 1.00 39.16 107 ASP A CA 1
ATOM 874 C C . ASP A 1 107 ? 32.250 -14.576 -33.475 1.00 39.16 107 ASP A C 1
ATOM 876 O O . ASP A 1 107 ? 32.013 -14.119 -34.599 1.00 39.16 107 ASP A O 1
ATOM 880 N N . ILE A 1 108 ? 31.273 -14.839 -32.607 1.00 39.22 108 ILE A N 1
ATOM 881 C CA . ILE A 1 108 ? 29.864 -14.555 -32.883 1.00 39.22 108 ILE A CA 1
ATOM 882 C C . ILE A 1 108 ? 29.617 -13.078 -32.562 1.00 39.22 108 ILE A C 1
ATOM 884 O O . ILE A 1 108 ? 29.274 -12.702 -31.440 1.00 39.22 108 ILE A O 1
ATOM 888 N N . LYS A 1 109 ? 29.753 -12.231 -33.584 1.00 42.41 109 LYS A N 1
ATOM 889 C CA . LYS A 1 109 ? 29.474 -10.792 -33.495 1.00 42.41 109 LYS A CA 1
ATOM 890 C C . LYS A 1 109 ? 27.996 -10.518 -33.746 1.00 42.41 109 LYS A C 1
ATOM 892 O O . LYS A 1 109 ? 27.474 -10.865 -34.802 1.00 42.41 109 LYS A O 1
ATOM 897 N N . PHE A 1 110 ? 27.343 -9.836 -32.808 1.00 46.69 110 PHE A N 1
ATOM 898 C CA . PHE A 1 110 ? 25.999 -9.285 -32.995 1.00 46.69 110 PHE A CA 1
ATOM 899 C C . PHE A 1 110 ? 26.093 -7.777 -33.232 1.00 46.69 110 PHE A C 1
ATOM 901 O O . PHE A 1 110 ? 26.150 -7.021 -32.270 1.00 46.69 110 PHE A O 1
ATOM 908 N N . PRO A 1 111 ? 26.139 -7.296 -34.479 1.00 44.69 111 PRO A N 1
ATOM 909 C CA . PRO A 1 111 ? 26.220 -5.869 -34.741 1.00 44.69 111 PRO A CA 1
ATOM 910 C C . PRO A 1 111 ? 24.893 -5.190 -34.374 1.00 44.69 111 PRO A C 1
ATOM 912 O O . PRO A 1 111 ? 23.938 -5.222 -35.140 1.00 44.69 111 PRO A O 1
ATOM 915 N N . ILE A 1 112 ? 24.828 -4.528 -33.219 1.00 47.72 112 ILE A N 1
ATOM 916 C CA . ILE A 1 112 ? 23.822 -3.482 -32.999 1.00 47.72 112 ILE A CA 1
ATOM 917 C C . ILE A 1 112 ? 24.461 -2.176 -33.463 1.00 47.72 112 ILE A C 1
ATOM 919 O O . ILE A 1 112 ? 25.378 -1.687 -32.811 1.00 47.72 112 ILE A O 1
ATOM 923 N N . SER A 1 113 ? 24.036 -1.660 -34.615 1.00 45.62 113 SER A N 1
ATOM 924 C CA . SER A 1 113 ? 24.526 -0.400 -35.179 1.00 45.62 113 SER A CA 1
ATOM 925 C C . SER A 1 113 ? 23.677 0.777 -34.704 1.00 45.62 113 SER A C 1
ATOM 927 O O . SER A 1 113 ? 22.465 0.771 -34.899 1.00 45.62 113 SER A O 1
ATOM 929 N N . PHE A 1 114 ? 24.310 1.814 -34.154 1.00 45.72 114 PHE A N 1
ATOM 930 C CA . PHE A 1 114 ? 23.655 3.074 -33.788 1.00 45.72 114 PHE A CA 1
ATOM 931 C C . PHE A 1 114 ? 24.055 4.167 -34.782 1.00 45.72 114 PHE A C 1
ATOM 933 O O . PHE A 1 114 ? 25.241 4.340 -35.062 1.00 45.72 114 PHE A O 1
ATOM 940 N N . HIS A 1 115 ? 23.104 4.926 -35.327 1.00 39.06 115 HIS A N 1
ATOM 941 C CA . HIS A 1 115 ? 23.437 6.062 -36.192 1.00 39.06 115 HIS A CA 1
ATOM 942 C C . HIS A 1 115 ? 23.656 7.332 -35.353 1.00 39.06 115 HIS A C 1
ATOM 944 O O . HIS A 1 115 ? 22.844 7.636 -34.491 1.00 39.06 115 HIS A O 1
ATOM 950 N N . ASN A 1 116 ? 24.734 8.071 -35.664 1.00 38.62 116 ASN A N 1
ATOM 951 C CA . ASN A 1 116 ? 25.296 9.282 -35.016 1.00 38.62 116 ASN A CA 1
ATOM 952 C C . ASN A 1 116 ? 26.508 9.102 -34.077 1.00 38.62 116 ASN A C 1
ATOM 954 O O . ASN A 1 116 ? 27.065 10.106 -33.642 1.00 38.62 116 ASN A O 1
ATOM 958 N N . LEU A 1 117 ? 27.017 7.883 -33.863 1.00 40.69 117 LEU A N 1
ATOM 959 C CA . LEU A 1 117 ? 28.291 7.648 -33.147 1.00 40.69 117 LEU A CA 1
ATOM 960 C C . LEU A 1 117 ? 29.397 7.033 -34.033 1.00 40.69 117 LEU A C 1
ATOM 962 O O . LEU A 1 117 ? 30.387 6.505 -33.533 1.00 40.69 117 LEU A O 1
ATOM 966 N N . GLY A 1 118 ? 29.241 7.095 -35.362 1.00 41.06 118 GLY A N 1
ATOM 967 C CA . GLY A 1 118 ? 29.882 6.121 -36.253 1.00 41.06 118 GLY A CA 1
ATOM 968 C C . GLY A 1 118 ? 29.228 4.750 -36.056 1.00 41.06 118 GLY A C 1
ATOM 969 O O . GLY A 1 118 ? 28.418 4.578 -35.153 1.00 41.06 118 GLY A O 1
ATOM 970 N N . THR A 1 119 ? 29.515 3.763 -36.899 1.00 42.28 119 THR A N 1
ATOM 971 C CA . THR A 1 119 ? 29.085 2.381 -36.636 1.00 42.28 119 THR A CA 1
ATOM 972 C C . THR A 1 119 ? 29.768 1.878 -35.360 1.00 42.28 119 THR A C 1
ATOM 974 O O . THR A 1 119 ? 30.847 1.292 -35.418 1.00 42.28 119 THR A O 1
ATOM 977 N N . SER A 1 120 ? 29.190 2.154 -34.196 1.00 43.72 120 SER A N 1
ATOM 978 C CA . SER A 1 120 ? 29.580 1.535 -32.939 1.00 43.72 120 SER A CA 1
ATOM 979 C C . SER A 1 120 ? 28.993 0.131 -32.937 1.00 43.72 120 SER A C 1
ATOM 981 O O . SER A 1 120 ? 27.781 -0.046 -32.933 1.00 43.72 120 SER A O 1
ATOM 983 N N . TYR A 1 121 ? 29.866 -0.871 -33.007 1.00 45.00 121 TYR A N 1
ATOM 984 C CA . TYR A 1 121 ? 29.488 -2.273 -32.905 1.00 45.00 121 TYR A CA 1
ATOM 985 C C . TYR A 1 121 ? 29.504 -2.669 -31.430 1.00 45.00 121 TYR A C 1
ATOM 987 O O . TYR A 1 121 ? 30.568 -2.700 -30.814 1.00 45.00 121 TYR A O 1
ATOM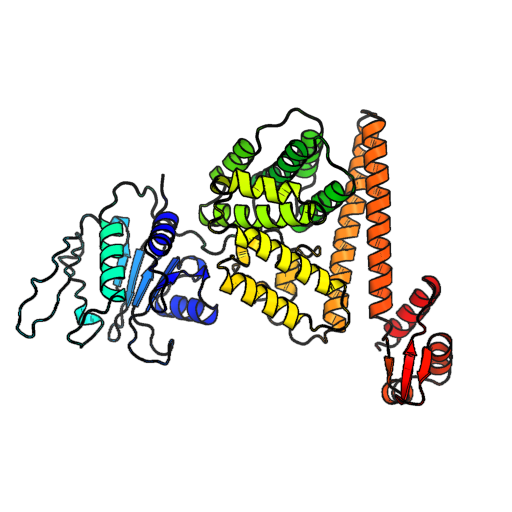 995 N N . LEU A 1 122 ? 28.347 -3.003 -30.862 1.00 46.91 122 LEU A N 1
ATOM 996 C CA . LEU A 1 122 ? 28.301 -3.777 -29.619 1.00 46.91 122 LEU A CA 1
ATOM 997 C C . LEU A 1 122 ? 28.535 -5.252 -29.961 1.00 46.91 122 LEU A C 1
ATOM 999 O O . LEU A 1 122 ? 27.577 -5.980 -30.182 1.00 46.91 122 LEU A O 1
ATOM 1003 N N . SER A 1 123 ? 29.789 -5.711 -30.037 1.00 44.41 123 SER A N 1
ATOM 1004 C CA . SER A 1 123 ? 30.029 -7.157 -30.138 1.00 44.41 123 SER A CA 1
ATOM 1005 C C . SER A 1 123 ? 29.788 -7.819 -28.781 1.00 44.41 123 SER A C 1
ATOM 1007 O O . SER A 1 123 ? 30.342 -7.387 -27.774 1.00 44.41 123 SER A O 1
ATOM 1009 N N . PHE A 1 124 ? 29.009 -8.902 -28.740 1.00 46.38 124 PHE A N 1
ATOM 1010 C CA . PHE A 1 124 ? 28.869 -9.720 -27.529 1.00 46.38 124 PHE A CA 1
ATOM 1011 C C . PHE A 1 124 ? 30.158 -10.481 -27.158 1.00 46.38 124 PHE A C 1
ATOM 1013 O O . PHE A 1 124 ? 30.273 -10.925 -26.013 1.00 46.38 124 PHE A O 1
ATOM 1020 N N . ASP A 1 125 ? 31.157 -10.547 -28.052 1.00 42.69 125 ASP A N 1
ATOM 1021 C CA . ASP A 1 125 ? 32.515 -11.020 -27.719 1.00 42.69 125 ASP A CA 1
ATOM 1022 C C . ASP A 1 125 ? 33.127 -10.223 -26.552 1.00 42.69 125 ASP A C 1
ATOM 1024 O O . ASP A 1 125 ? 33.873 -10.770 -25.735 1.00 42.69 125 ASP A O 1
ATOM 1028 N N . ASP A 1 126 ? 32.750 -8.945 -26.417 1.00 43.88 126 ASP A N 1
ATOM 1029 C CA . ASP A 1 126 ? 33.222 -8.038 -25.365 1.00 43.88 126 ASP A CA 1
ATOM 1030 C C . ASP A 1 126 ? 32.732 -8.433 -23.958 1.00 43.88 126 ASP A C 1
ATOM 1032 O O . ASP A 1 126 ? 33.245 -7.933 -22.951 1.00 43.88 126 ASP A O 1
ATOM 1036 N N . PHE A 1 127 ? 31.742 -9.331 -23.864 1.00 46.16 127 PHE A N 1
ATOM 1037 C CA . PHE A 1 127 ? 31.137 -9.749 -22.600 1.00 46.16 127 PHE A CA 1
ATOM 1038 C C . PHE A 1 127 ? 31.555 -11.154 -22.144 1.00 46.16 127 PHE A C 1
ATOM 1040 O O . PHE A 1 127 ? 31.433 -11.431 -20.950 1.00 46.16 127 PHE A O 1
ATOM 1047 N N . LYS A 1 128 ? 32.125 -12.009 -23.012 1.00 41.19 128 LYS A N 1
ATOM 1048 C CA . LYS A 1 128 ? 32.726 -13.308 -22.634 1.00 41.19 128 LYS A CA 1
ATOM 1049 C C . LYS A 1 128 ? 33.714 -13.832 -23.689 1.00 41.19 128 LYS A C 1
ATOM 1051 O O . LYS A 1 128 ? 33.332 -14.154 -24.804 1.00 41.19 128 LYS A O 1
ATOM 1056 N N . LYS A 1 129 ? 34.943 -14.153 -23.258 1.00 39.47 129 LYS A N 1
ATOM 1057 C CA . LYS A 1 129 ? 35.817 -15.145 -23.922 1.00 39.47 129 LYS A CA 1
ATOM 1058 C C . LYS A 1 129 ? 35.278 -16.570 -23.704 1.00 39.47 129 LYS A C 1
ATOM 1060 O O . LYS A 1 129 ? 35.859 -17.299 -22.902 1.00 39.47 129 LYS A O 1
ATOM 1065 N N . LYS A 1 130 ? 34.171 -16.985 -24.332 1.00 40.00 130 LYS A N 1
ATOM 1066 C CA . LYS A 1 130 ? 33.787 -18.414 -24.434 1.00 40.00 130 LYS A CA 1
ATOM 1067 C C . LYS A 1 130 ? 32.954 -18.684 -25.690 1.00 40.00 130 LYS A C 1
ATOM 1069 O O . LYS A 1 130 ? 32.045 -17.930 -25.997 1.00 40.00 130 LYS A O 1
ATOM 1074 N N . ASN A 1 131 ? 33.218 -19.829 -26.322 1.00 41.03 131 ASN A N 1
ATOM 1075 C CA . ASN A 1 131 ? 32.636 -20.319 -27.583 1.00 41.03 131 ASN A CA 1
ATOM 1076 C C . ASN A 1 131 ? 31.119 -20.646 -27.549 1.00 41.03 131 ASN A C 1
ATOM 1078 O O . ASN A 1 131 ? 30.661 -21.431 -28.375 1.00 41.03 131 ASN A O 1
ATOM 1082 N N . TYR A 1 132 ? 30.346 -20.132 -26.586 1.00 45.34 132 TYR A N 1
ATOM 1083 C CA . TYR A 1 132 ? 28.926 -20.465 -26.420 1.00 45.34 132 TYR A CA 1
ATOM 1084 C C . TYR A 1 132 ? 28.114 -19.248 -25.958 1.00 45.34 132 TYR A C 1
ATOM 1086 O O . TYR A 1 132 ? 28.410 -18.670 -24.910 1.00 45.34 132 TYR A O 1
ATOM 1094 N N . ILE A 1 133 ? 27.072 -18.908 -26.726 1.00 51.09 133 ILE A N 1
ATOM 1095 C CA . ILE A 1 133 ? 25.989 -17.999 -26.321 1.00 51.09 133 ILE A CA 1
ATOM 1096 C C . ILE A 1 133 ? 25.137 -18.749 -25.293 1.00 51.09 133 ILE A C 1
ATOM 1098 O O . ILE A 1 133 ? 24.674 -19.856 -25.572 1.00 51.09 133 ILE A O 1
ATOM 1102 N N . GLU A 1 134 ? 24.936 -18.183 -24.105 1.00 58.16 134 GLU A N 1
ATOM 1103 C CA . GLU A 1 134 ? 23.960 -18.737 -23.163 1.00 58.16 134 GLU A CA 1
ATOM 1104 C C . GLU A 1 134 ? 22.551 -18.274 -23.554 1.00 58.16 134 GLU A C 1
ATOM 1106 O O . GLU A 1 134 ? 22.376 -17.183 -24.084 1.00 58.16 134 GLU A O 1
ATOM 1111 N N . GLU A 1 135 ? 21.523 -19.063 -23.246 1.00 61.97 135 GLU A N 1
ATOM 1112 C CA . GLU A 1 135 ? 20.113 -18.739 -23.537 1.00 61.97 135 GLU A CA 1
ATOM 1113 C C . GLU A 1 135 ? 19.721 -17.311 -23.095 1.00 61.97 135 GLU A C 1
ATOM 1115 O O . GLU A 1 135 ? 19.070 -16.576 -23.833 1.00 61.97 135 GLU A O 1
ATOM 1120 N N . ASN A 1 136 ? 20.220 -16.866 -21.935 1.00 64.56 136 ASN A N 1
ATOM 1121 C CA . ASN A 1 136 ? 20.010 -15.508 -21.416 1.00 64.56 136 ASN A CA 1
ATOM 1122 C C . ASN A 1 136 ? 20.624 -14.399 -22.297 1.00 64.56 136 ASN A C 1
ATOM 1124 O O . ASN A 1 136 ? 20.094 -13.289 -22.327 1.00 64.56 136 ASN A O 1
ATOM 1128 N N . ASP A 1 137 ? 21.731 -14.684 -22.992 1.00 67.69 137 ASP A N 1
ATOM 1129 C CA . ASP A 1 137 ? 22.395 -13.742 -23.899 1.00 67.69 137 ASP A CA 1
ATOM 1130 C C . ASP A 1 137 ? 21.568 -13.559 -25.191 1.00 67.69 137 ASP A C 1
ATOM 1132 O O . ASP A 1 137 ? 21.356 -12.439 -25.648 1.00 67.69 137 ASP A O 1
ATOM 1136 N N . GLU A 1 138 ? 21.000 -14.633 -25.748 1.00 67.94 138 GLU A N 1
ATOM 1137 C CA . GLU A 1 138 ? 20.102 -14.541 -26.913 1.00 67.94 138 GLU A CA 1
ATOM 1138 C C . GLU A 1 138 ? 18.810 -13.774 -26.583 1.00 67.94 138 GLU A C 1
ATOM 1140 O O . GLU A 1 138 ? 18.317 -12.945 -27.353 1.00 67.94 138 GLU A O 1
ATOM 1145 N N . LEU A 1 139 ? 18.292 -14.022 -25.387 1.00 70.44 139 LEU A N 1
ATOM 1146 C CA . LEU A 1 139 ? 17.116 -13.389 -24.819 1.00 70.44 139 LEU A CA 1
ATOM 1147 C C . LEU A 1 139 ? 17.276 -11.864 -24.654 1.00 70.44 139 LEU A C 1
ATOM 1149 O O . LEU A 1 139 ? 16.396 -11.107 -25.080 1.00 70.44 139 LEU A O 1
ATOM 1153 N N . ILE A 1 140 ? 18.410 -11.388 -24.119 1.00 72.38 140 ILE A N 1
ATOM 1154 C CA . ILE A 1 140 ? 18.683 -9.944 -24.013 1.00 72.38 140 ILE A CA 1
ATOM 1155 C C . ILE A 1 140 ? 18.912 -9.301 -25.388 1.00 72.38 140 ILE A C 1
ATOM 1157 O O . ILE A 1 140 ? 18.469 -8.176 -25.612 1.00 72.38 140 ILE A O 1
ATOM 1161 N N . ILE A 1 141 ? 19.532 -10.010 -26.336 1.00 70.81 141 ILE A N 1
ATOM 1162 C CA . ILE A 1 141 ? 19.721 -9.523 -27.711 1.00 70.81 141 ILE A CA 1
ATOM 1163 C C . ILE A 1 141 ? 18.369 -9.326 -28.395 1.00 70.81 141 ILE A C 1
ATOM 1165 O O . ILE A 1 141 ? 18.115 -8.273 -28.982 1.00 70.81 141 ILE A O 1
ATOM 1169 N N . ASN A 1 142 ? 17.478 -10.312 -28.286 1.00 72.62 142 ASN A N 1
ATOM 1170 C CA . ASN A 1 142 ? 16.120 -10.207 -28.812 1.00 72.62 142 ASN A CA 1
ATOM 1171 C C . ASN A 1 142 ? 15.371 -9.032 -28.179 1.00 72.62 142 ASN A C 1
ATOM 1173 O O . ASN A 1 142 ? 14.688 -8.293 -28.885 1.00 72.62 142 ASN A O 1
ATOM 1177 N N . PHE A 1 143 ? 15.538 -8.815 -26.873 1.00 76.81 143 PHE A N 1
ATOM 1178 C CA . PHE A 1 143 ? 14.947 -7.676 -26.181 1.00 76.81 143 PHE A CA 1
ATOM 1179 C C . PHE A 1 143 ? 15.492 -6.326 -26.674 1.00 76.81 143 PHE A C 1
ATOM 1181 O O . PHE A 1 143 ? 14.702 -5.428 -26.963 1.00 76.81 143 PHE A O 1
ATOM 1188 N N . LEU A 1 144 ? 16.812 -6.186 -26.837 1.00 75.06 144 LEU A N 1
ATOM 1189 C CA . LEU A 1 144 ? 17.428 -4.980 -27.401 1.00 75.06 144 LEU A CA 1
ATOM 1190 C C . LEU A 1 144 ? 16.943 -4.723 -28.832 1.00 75.06 144 LEU A C 1
ATOM 1192 O O . LEU A 1 144 ? 16.597 -3.596 -29.163 1.00 75.06 144 LEU A O 1
ATOM 1196 N N . HIS A 1 145 ? 16.825 -5.761 -29.659 1.00 72.50 145 HIS A N 1
ATOM 1197 C CA . HIS A 1 145 ? 16.260 -5.633 -31.002 1.00 72.50 145 HIS A CA 1
ATOM 1198 C C . HIS A 1 145 ? 14.791 -5.179 -30.965 1.00 72.50 145 HIS A C 1
ATOM 1200 O O . HIS A 1 145 ? 14.401 -4.247 -31.667 1.00 72.50 145 HIS A O 1
ATOM 1206 N N . ILE A 1 146 ? 13.974 -5.782 -30.098 1.00 74.38 146 ILE A N 1
ATOM 1207 C CA . ILE A 1 146 ? 12.577 -5.385 -29.887 1.00 74.38 146 ILE A CA 1
ATOM 1208 C C . ILE A 1 146 ? 12.487 -3.907 -29.464 1.00 74.38 146 ILE A C 1
ATOM 1210 O O . ILE A 1 146 ? 11.672 -3.180 -30.032 1.00 74.38 146 ILE A O 1
ATOM 1214 N N . LEU A 1 147 ? 13.359 -3.445 -28.557 1.00 73.75 147 LEU A N 1
ATOM 1215 C CA . LEU A 1 147 ? 13.486 -2.032 -28.168 1.00 73.75 147 LEU A CA 1
ATOM 1216 C C . LEU A 1 147 ? 13.779 -1.118 -29.366 1.00 73.75 147 LEU A C 1
ATOM 1218 O O . LEU A 1 147 ? 13.173 -0.057 -29.472 1.00 73.75 147 LEU A O 1
ATOM 1222 N N . THR A 1 148 ? 14.659 -1.535 -30.279 1.00 66.38 148 THR A N 1
ATOM 1223 C CA . THR A 1 148 ? 15.060 -0.726 -31.449 1.00 66.38 148 THR A CA 1
ATOM 1224 C C . THR A 1 148 ? 13.998 -0.635 -32.551 1.00 66.38 148 THR A C 1
ATOM 1226 O O . THR A 1 148 ? 14.070 0.240 -33.403 1.00 66.38 148 THR A O 1
ATOM 1229 N N . SER A 1 149 ? 13.030 -1.556 -32.557 1.00 64.00 149 SER A N 1
ATOM 1230 C CA . SER A 1 149 ? 12.102 -1.771 -33.678 1.00 64.00 149 SER A CA 1
ATOM 1231 C C . SER A 1 149 ? 10.737 -1.085 -33.525 1.00 64.00 149 SER A C 1
ATOM 1233 O O . SER A 1 149 ? 9.876 -1.228 -34.395 1.00 64.00 149 SER A O 1
ATOM 1235 N N . LYS A 1 150 ? 10.482 -0.374 -32.415 1.00 62.66 150 LYS A N 1
ATOM 1236 C CA . LYS A 1 150 ? 9.140 0.136 -32.091 1.00 62.66 150 LYS A CA 1
ATOM 1237 C C . LYS A 1 150 ? 9.001 1.653 -32.211 1.00 62.66 150 LYS A C 1
ATOM 1239 O O . LYS A 1 150 ? 9.402 2.400 -31.328 1.00 62.66 150 LYS A O 1
ATOM 1244 N N . ASN A 1 151 ? 8.225 2.064 -33.213 1.00 60.56 151 ASN A N 1
ATOM 1245 C CA . ASN A 1 151 ? 7.801 3.452 -33.451 1.00 60.56 151 ASN A CA 1
ATOM 1246 C C . ASN A 1 151 ? 6.687 3.956 -32.503 1.00 60.56 151 ASN A C 1
ATOM 1248 O O . ASN A 1 151 ? 6.260 5.099 -32.623 1.00 60.56 151 ASN A O 1
ATOM 1252 N N . ASN A 1 152 ? 6.189 3.122 -31.580 1.00 65.38 152 ASN A N 1
ATOM 1253 C CA . ASN A 1 152 ? 5.011 3.427 -30.747 1.00 65.38 152 ASN A CA 1
ATOM 1254 C C . ASN A 1 152 ? 5.359 3.934 -29.331 1.00 65.38 152 ASN A C 1
ATOM 1256 O O . ASN A 1 152 ? 4.467 4.029 -28.483 1.00 65.38 152 ASN A O 1
ATOM 1260 N N . ILE A 1 153 ? 6.640 4.199 -29.050 1.00 73.69 153 ILE A N 1
ATOM 1261 C CA . ILE A 1 153 ? 7.087 4.754 -27.768 1.00 73.69 153 ILE A CA 1
ATOM 1262 C C . ILE A 1 153 ? 7.085 6.276 -27.874 1.00 73.69 153 ILE A C 1
ATOM 1264 O O . ILE A 1 153 ? 7.835 6.854 -28.652 1.00 73.69 153 ILE A O 1
ATOM 1268 N N . GLU A 1 154 ? 6.241 6.928 -27.082 1.00 70.94 154 GLU A N 1
ATOM 1269 C CA . GLU A 1 154 ? 5.999 8.374 -27.211 1.00 70.94 154 GLU A CA 1
ATOM 1270 C C . GLU A 1 154 ? 6.845 9.230 -26.272 1.00 70.94 154 GLU A C 1
ATOM 1272 O O . GLU A 1 154 ? 6.956 10.441 -26.454 1.00 70.94 154 GLU A O 1
ATOM 1277 N N . SER A 1 155 ? 7.424 8.627 -25.231 1.00 78.50 155 SER A N 1
ATOM 1278 C CA . SER A 1 155 ? 8.208 9.371 -24.252 1.00 78.50 155 SER A CA 1
ATOM 1279 C C . SER A 1 155 ? 9.381 8.566 -23.712 1.00 78.50 155 SER A C 1
ATOM 1281 O O . SER A 1 155 ? 9.185 7.509 -23.102 1.00 78.50 155 SER A O 1
ATOM 1283 N N . PHE A 1 156 ? 10.574 9.146 -23.830 1.00 84.06 156 PHE A N 1
ATOM 1284 C CA . PHE A 1 156 ? 11.804 8.681 -23.200 1.00 84.06 156 PHE A CA 1
ATOM 1285 C C . PHE A 1 156 ? 12.130 9.597 -22.022 1.00 84.06 156 PHE A C 1
ATOM 1287 O O . PHE A 1 156 ? 12.841 10.598 -22.125 1.00 84.06 156 PHE A O 1
ATOM 1294 N N . LYS A 1 157 ? 11.504 9.315 -20.879 1.00 84.38 157 LYS A N 1
ATOM 1295 C CA . LYS A 1 157 ? 11.699 10.086 -19.652 1.00 84.38 157 LYS A CA 1
ATOM 1296 C C . LYS A 1 157 ? 11.978 9.147 -18.496 1.00 84.38 157 LYS A C 1
ATOM 1298 O O . LYS A 1 157 ? 11.304 8.138 -18.320 1.00 84.38 157 LYS A O 1
ATOM 1303 N N . ASN A 1 158 ? 12.941 9.546 -17.672 1.00 84.94 158 ASN A N 1
ATOM 1304 C CA . ASN A 1 158 ? 13.162 8.914 -16.386 1.00 84.94 158 ASN A CA 1
ATOM 1305 C C . ASN A 1 158 ? 11.925 9.126 -15.512 1.00 84.94 158 ASN A C 1
ATOM 1307 O O . ASN A 1 158 ? 11.478 10.254 -15.298 1.00 84.94 158 ASN A O 1
ATOM 1311 N N . GLU A 1 159 ? 11.393 8.018 -15.026 1.00 85.31 159 GLU A N 1
ATOM 1312 C CA . GLU A 1 159 ? 10.351 7.957 -14.019 1.00 85.31 159 GLU A CA 1
ATOM 1313 C C . GLU A 1 159 ? 10.932 7.245 -12.801 1.00 85.31 159 GLU A C 1
ATOM 1315 O O . GLU A 1 159 ? 11.749 6.335 -12.948 1.00 85.31 159 GLU A O 1
ATOM 1320 N N . SER A 1 160 ? 10.515 7.658 -11.605 1.00 85.06 160 SER A N 1
ATOM 1321 C CA . SER A 1 160 ? 10.872 6.936 -10.390 1.00 85.06 160 SER A CA 1
ATOM 1322 C C . SER A 1 160 ? 10.170 5.577 -10.378 1.00 85.06 160 SER A C 1
ATOM 1324 O O . SER A 1 160 ? 8.942 5.490 -10.385 1.00 85.06 160 SER A O 1
ATOM 1326 N N . MET A 1 161 ? 10.961 4.510 -10.350 1.00 84.44 161 MET A N 1
ATOM 1327 C CA . MET A 1 161 ? 10.525 3.122 -10.197 1.00 84.44 161 MET A CA 1
ATOM 1328 C C . MET A 1 161 ? 9.964 2.832 -8.798 1.00 84.44 161 MET A C 1
ATOM 1330 O O . MET A 1 161 ? 9.346 1.792 -8.561 1.00 84.44 161 MET A O 1
ATOM 1334 N N . PHE A 1 162 ? 10.147 3.777 -7.880 1.00 79.81 162 PHE A N 1
ATOM 1335 C CA . PHE A 1 162 ? 9.687 3.731 -6.507 1.00 79.81 162 PHE A CA 1
ATOM 1336 C C . PHE A 1 162 ? 8.774 4.939 -6.258 1.00 79.81 162 PHE A C 1
ATOM 1338 O O . PHE A 1 162 ? 9.221 5.958 -5.731 1.00 79.81 162 PHE A O 1
ATOM 1345 N N . PRO A 1 163 ? 7.504 4.875 -6.701 1.00 76.56 163 PRO A N 1
ATOM 1346 C CA . PRO A 1 163 ? 6.589 6.003 -6.605 1.00 76.56 163 PRO A CA 1
ATOM 1347 C C . PRO A 1 163 ? 6.402 6.424 -5.151 1.00 76.56 163 PRO A C 1
ATOM 1349 O O . PRO A 1 163 ? 6.463 5.600 -4.247 1.00 76.56 163 PRO A O 1
ATOM 1352 N N . GLN A 1 164 ? 6.158 7.712 -4.933 1.00 82.94 164 GLN A N 1
ATOM 1353 C CA . GLN A 1 164 ? 5.958 8.262 -3.596 1.00 82.94 164 GLN A CA 1
ATOM 1354 C C . GLN A 1 164 ? 4.712 7.671 -2.925 1.00 82.94 164 GLN A C 1
ATOM 1356 O O . GLN A 1 164 ? 3.732 7.341 -3.596 1.00 82.94 164 GLN A O 1
ATOM 1361 N N . ALA A 1 165 ? 4.746 7.594 -1.593 1.00 88.19 165 ALA A N 1
ATOM 1362 C CA . ALA A 1 165 ? 3.598 7.229 -0.769 1.00 88.19 165 ALA A CA 1
ATOM 1363 C C . ALA A 1 165 ? 2.356 8.058 -1.123 1.00 88.19 165 ALA A C 1
ATOM 1365 O O . ALA A 1 165 ? 2.481 9.256 -1.386 1.00 88.19 165 ALA A O 1
ATOM 1366 N N . LEU A 1 166 ? 1.161 7.461 -1.029 1.00 91.94 166 LEU A N 1
ATOM 1367 C CA . LEU A 1 166 ? -0.108 8.162 -1.273 1.00 91.94 166 LEU A CA 1
ATOM 1368 C C . LEU A 1 166 ? -0.254 9.410 -0.396 1.00 91.94 166 LEU A C 1
ATOM 1370 O O . LEU A 1 166 ? -0.756 10.427 -0.868 1.00 91.94 166 LEU A O 1
ATOM 1374 N N . GLU A 1 167 ? 0.288 9.371 0.822 1.00 90.56 167 GLU A N 1
ATOM 1375 C CA . GLU A 1 167 ? 0.374 10.507 1.748 1.00 90.56 167 GLU A CA 1
ATOM 1376 C C . GLU A 1 167 ? 0.956 11.784 1.109 1.00 90.56 167 GLU A C 1
ATOM 1378 O O . GLU A 1 167 ? 0.491 12.893 1.379 1.00 90.56 167 GLU A O 1
ATOM 1383 N N . LYS A 1 168 ? 1.946 11.618 0.223 1.00 88.88 168 LYS A N 1
ATOM 1384 C CA . LYS A 1 168 ? 2.713 12.691 -0.429 1.00 88.88 168 LYS A CA 1
ATOM 1385 C C . LYS A 1 168 ? 2.212 13.004 -1.849 1.00 88.88 168 LYS A C 1
ATOM 1387 O O . LYS A 1 168 ? 2.781 13.859 -2.522 1.00 88.88 168 LYS A O 1
ATOM 1392 N N . THR A 1 169 ? 1.169 12.316 -2.322 1.00 90.94 169 THR A N 1
ATOM 1393 C CA . THR A 1 169 ? 0.586 12.557 -3.653 1.00 90.94 169 THR A CA 1
ATOM 1394 C C . THR A 1 169 ? -0.342 13.771 -3.666 1.00 90.94 169 THR A C 1
ATOM 1396 O O . THR A 1 169 ? -0.661 14.340 -2.622 1.00 90.94 169 THR A O 1
ATOM 1399 N N . ASN A 1 170 ? -0.753 14.200 -4.861 1.00 92.69 170 ASN A N 1
ATOM 1400 C CA . ASN A 1 170 ? -1.695 15.306 -5.000 1.00 92.69 170 ASN A CA 1
ATOM 1401 C C . ASN A 1 170 ? -3.092 14.927 -4.453 1.00 92.69 170 ASN A C 1
ATOM 1403 O O . ASN A 1 170 ? -3.450 13.750 -4.378 1.00 92.69 170 ASN A O 1
ATOM 1407 N N . GLU A 1 171 ? -3.885 15.933 -4.072 1.00 95.38 171 GLU A N 1
ATOM 1408 C CA . GLU A 1 171 ? -5.205 15.702 -3.468 1.00 95.38 171 GLU A CA 1
ATOM 1409 C C . GLU A 1 171 ? -6.206 15.051 -4.430 1.00 95.38 171 GLU A C 1
ATOM 1411 O O . GLU A 1 171 ? -7.041 14.282 -3.972 1.00 95.38 171 GLU A O 1
ATOM 1416 N N . SER A 1 172 ? -6.101 15.282 -5.743 1.00 96.06 172 SER A N 1
ATOM 1417 C CA . SER A 1 172 ? -7.008 14.674 -6.729 1.00 96.06 172 SER A CA 1
ATOM 1418 C C . SER A 1 172 ? -6.832 13.150 -6.807 1.00 96.06 172 SER A C 1
ATOM 1420 O O . SER A 1 172 ? -7.816 12.406 -6.775 1.00 96.06 172 SER A O 1
ATOM 1422 N N . ILE A 1 173 ? -5.592 12.647 -6.781 1.00 96.75 173 ILE A N 1
ATOM 1423 C CA . ILE A 1 173 ? -5.299 11.211 -6.686 1.00 96.75 173 ILE A CA 1
ATOM 1424 C C . ILE A 1 173 ? -5.867 10.640 -5.386 1.00 96.75 173 ILE A C 1
ATOM 1426 O O . ILE A 1 173 ? -6.536 9.610 -5.427 1.00 96.75 173 ILE A O 1
ATOM 1430 N N . LYS A 1 174 ? -5.641 11.298 -4.239 1.00 97.62 174 LYS A N 1
ATOM 1431 C CA . LYS A 1 174 ? -6.167 10.836 -2.942 1.00 97.62 174 LYS A CA 1
ATOM 1432 C C . LYS A 1 174 ? -7.697 10.817 -2.914 1.00 97.62 174 LYS A C 1
ATOM 1434 O O . LYS A 1 174 ? -8.287 9.856 -2.427 1.00 97.62 174 LYS A O 1
ATOM 1439 N N . GLU A 1 175 ? -8.333 11.857 -3.448 1.00 96.56 175 GLU A N 1
ATOM 1440 C CA . GLU A 1 175 ? -9.786 11.978 -3.554 1.00 96.56 175 GLU A CA 1
ATOM 1441 C C . GLU A 1 175 ? -10.363 10.808 -4.346 1.00 96.56 175 GLU A C 1
ATOM 1443 O O . GLU A 1 175 ? -11.207 10.061 -3.847 1.00 96.56 175 GLU A O 1
ATOM 1448 N N . ASN A 1 176 ? -9.866 10.613 -5.567 1.00 97.19 176 ASN A N 1
ATOM 1449 C CA . ASN A 1 176 ? -10.355 9.567 -6.450 1.00 97.19 176 ASN A CA 1
ATOM 1450 C C . ASN A 1 176 ? -10.012 8.170 -5.918 1.00 97.19 176 ASN A C 1
ATOM 1452 O O . ASN A 1 176 ? -10.836 7.271 -6.043 1.00 97.19 176 ASN A O 1
ATOM 1456 N N . TYR A 1 177 ? -8.868 7.985 -5.252 1.00 98.06 177 TYR A N 1
ATOM 1457 C CA . TYR A 1 177 ? -8.506 6.726 -4.590 1.00 98.06 177 TYR A CA 1
ATOM 1458 C C . TYR A 1 177 ? -9.573 6.290 -3.576 1.00 98.06 177 TYR A C 1
ATOM 1460 O O . TYR A 1 177 ? -10.044 5.153 -3.608 1.00 98.06 177 TYR A O 1
ATOM 1468 N N . ILE A 1 178 ? -10.012 7.212 -2.714 1.00 97.44 178 ILE A N 1
ATOM 1469 C CA . ILE A 1 178 ? -11.056 6.936 -1.721 1.00 97.44 178 ILE A CA 1
ATOM 1470 C C . ILE A 1 178 ? -12.424 6.759 -2.387 1.00 97.44 178 ILE A C 1
ATOM 1472 O O . ILE A 1 178 ? -13.167 5.846 -2.024 1.00 97.44 178 ILE A O 1
ATOM 1476 N N . LYS A 1 179 ? -12.755 7.579 -3.393 1.00 96.56 179 LYS A N 1
ATOM 1477 C CA . LYS A 1 179 ? -14.019 7.447 -4.133 1.00 96.56 179 LYS A CA 1
ATOM 1478 C C . LYS A 1 179 ? -14.135 6.112 -4.865 1.00 96.56 179 LYS A C 1
ATOM 1480 O O . LYS A 1 179 ? -15.218 5.539 -4.855 1.00 96.56 179 LYS A O 1
ATOM 1485 N N . VAL A 1 180 ? -13.048 5.587 -5.442 1.00 97.44 180 VAL A N 1
ATOM 1486 C CA . VAL A 1 180 ? -13.018 4.245 -6.056 1.00 97.44 180 VAL A CA 1
ATOM 1487 C C . VAL A 1 180 ? -13.415 3.188 -5.028 1.00 97.44 180 VAL A C 1
ATOM 1489 O O . VAL A 1 180 ? -14.305 2.384 -5.291 1.00 97.44 180 VAL A O 1
ATOM 1492 N N . ILE A 1 181 ? -12.808 3.222 -3.839 1.00 97.00 181 ILE A N 1
ATOM 1493 C CA . ILE A 1 181 ? -13.109 2.280 -2.753 1.00 97.00 181 ILE A CA 1
ATOM 1494 C C . ILE A 1 181 ? -14.583 2.367 -2.340 1.00 97.00 181 ILE A C 1
ATOM 1496 O O . ILE A 1 181 ? -15.271 1.348 -2.295 1.00 97.00 181 ILE A O 1
ATOM 1500 N N . ILE A 1 182 ? -15.077 3.580 -2.073 1.00 95.19 182 ILE A N 1
ATOM 1501 C CA . ILE A 1 182 ? -16.477 3.822 -1.698 1.00 95.19 182 ILE A CA 1
ATOM 1502 C C . ILE A 1 182 ? -17.417 3.299 -2.782 1.00 95.19 182 ILE A C 1
ATOM 1504 O O . ILE A 1 182 ? -18.359 2.571 -2.479 1.00 95.19 182 ILE A O 1
ATOM 1508 N N . LYS A 1 183 ? -17.153 3.645 -4.045 1.00 95.44 183 LYS A N 1
ATOM 1509 C CA . LYS A 1 183 ? -17.999 3.282 -5.179 1.00 95.44 183 LYS A CA 1
ATOM 1510 C C . LYS A 1 183 ? -18.102 1.769 -5.340 1.00 95.44 183 LYS A C 1
ATOM 1512 O O . LYS A 1 183 ? -19.209 1.255 -5.450 1.00 95.44 183 LYS A O 1
ATOM 1517 N N . ILE A 1 184 ? -16.978 1.058 -5.265 1.00 95.44 184 ILE A N 1
ATOM 1518 C CA . ILE A 1 184 ? -16.956 -0.407 -5.336 1.00 95.44 184 ILE A CA 1
ATOM 1519 C C . ILE A 1 184 ? -17.783 -1.017 -4.198 1.00 95.44 184 ILE A C 1
ATOM 1521 O O . ILE A 1 184 ? -18.588 -1.912 -4.436 1.00 95.44 184 ILE A O 1
ATOM 1525 N N . ILE A 1 185 ? -17.637 -0.525 -2.964 1.00 93.94 185 ILE A N 1
ATOM 1526 C CA . ILE A 1 185 ? -18.417 -1.033 -1.826 1.00 93.94 185 ILE A CA 1
ATOM 1527 C C . ILE A 1 185 ? -19.914 -0.780 -2.038 1.00 93.94 185 ILE A C 1
ATOM 1529 O O . ILE A 1 185 ? -20.715 -1.699 -1.868 1.00 93.94 185 ILE A O 1
ATOM 1533 N N . LEU A 1 186 ? -20.297 0.427 -2.459 1.00 92.00 186 LEU A N 1
ATOM 1534 C CA . LEU A 1 186 ? -21.692 0.758 -2.750 1.00 92.00 186 LEU A CA 1
ATOM 1535 C C . LEU A 1 186 ? -22.268 -0.109 -3.874 1.00 92.00 186 LEU A C 1
ATOM 1537 O O . LEU A 1 186 ? -23.406 -0.547 -3.762 1.00 92.00 186 LEU A O 1
ATOM 1541 N N . ASP A 1 187 ? -21.493 -0.431 -4.908 1.00 92.25 187 ASP A N 1
ATOM 1542 C CA . ASP A 1 187 ? -21.956 -1.299 -5.997 1.00 92.25 187 ASP A CA 1
ATOM 1543 C C . ASP A 1 187 ? -22.138 -2.757 -5.555 1.00 92.25 187 ASP A C 1
ATOM 1545 O O . ASP A 1 187 ? -23.065 -3.431 -6.001 1.00 92.25 187 ASP A O 1
ATOM 1549 N N . GLN A 1 188 ? -21.296 -3.249 -4.641 1.00 93.31 188 GLN A N 1
ATOM 1550 C CA . GLN A 1 188 ? -21.355 -4.635 -4.157 1.00 93.31 188 GLN A CA 1
ATOM 1551 C C . GLN A 1 188 ? -22.367 -4.858 -3.020 1.00 93.31 188 GLN A C 1
ATOM 1553 O O . GLN A 1 188 ? -22.876 -5.974 -2.825 1.00 93.31 188 GLN A O 1
ATOM 1558 N N . TYR A 1 189 ? -22.652 -3.818 -2.235 1.00 91.50 189 TYR A N 1
ATOM 1559 C CA . TYR A 1 189 ? -23.483 -3.913 -1.033 1.00 91.50 189 TYR A CA 1
ATOM 1560 C C . TYR A 1 189 ? -24.757 -3.068 -1.085 1.00 91.50 189 TYR A C 1
ATOM 1562 O O . TYR A 1 189 ? -25.705 -3.386 -0.373 1.00 91.50 189 TYR A O 1
ATOM 1570 N N . GLY A 1 190 ? -24.816 -2.033 -1.922 1.00 88.50 190 GLY A N 1
ATOM 1571 C CA . GLY A 1 190 ? -25.910 -1.058 -1.981 1.00 88.50 190 GLY A CA 1
ATOM 1572 C C . GLY A 1 190 ? -25.871 -0.002 -0.870 1.00 88.50 190 GLY A C 1
ATOM 1573 O O . GLY A 1 190 ? -26.628 0.963 -0.923 1.00 88.50 190 GLY A O 1
ATOM 1574 N N . PHE A 1 191 ? -25.007 -0.170 0.132 1.00 86.19 191 PHE A N 1
ATOM 1575 C CA . PHE A 1 191 ? -24.848 0.735 1.268 1.00 86.19 191 PHE A CA 1
ATOM 1576 C C . PHE A 1 191 ? -23.428 0.653 1.835 1.00 86.19 191 PHE A C 1
ATOM 1578 O O . PHE A 1 191 ? -22.689 -0.296 1.565 1.00 86.19 191 PHE A O 1
ATOM 1585 N N . LEU A 1 192 ? -23.063 1.649 2.644 1.00 87.50 192 LEU A N 1
ATOM 1586 C CA . LEU A 1 192 ? -21.813 1.688 3.394 1.00 87.50 192 LEU A CA 1
ATOM 1587 C C . LEU A 1 192 ? -22.128 1.617 4.896 1.00 87.50 192 LEU A C 1
ATOM 1589 O O . LEU A 1 192 ? -22.668 2.562 5.460 1.00 87.50 192 LEU A O 1
ATOM 1593 N N . ASP A 1 193 ? -21.817 0.493 5.543 1.00 87.12 193 ASP A N 1
ATOM 1594 C CA . ASP A 1 193 ? -22.046 0.303 6.983 1.00 87.12 193 ASP A CA 1
ATOM 1595 C C . ASP A 1 193 ? -20.996 0.997 7.858 1.00 87.12 193 ASP A C 1
ATOM 1597 O O . ASP A 1 193 ? -19.966 1.502 7.391 1.00 87.12 193 ASP A O 1
ATOM 1601 N N . GLU A 1 194 ? -21.228 0.969 9.170 1.00 84.62 194 GLU A N 1
ATOM 1602 C CA . GLU A 1 194 ? -20.379 1.664 10.121 1.00 84.62 194 GLU A CA 1
ATOM 1603 C C . GLU A 1 194 ? -18.961 1.081 10.244 1.00 84.62 194 GLU A C 1
ATOM 1605 O O . GLU A 1 194 ? -18.003 1.841 10.416 1.00 84.62 194 GLU A O 1
ATOM 1610 N N . LYS A 1 195 ? -18.783 -0.245 10.129 1.00 87.06 195 LYS A N 1
ATOM 1611 C CA . LYS A 1 195 ? -17.452 -0.871 10.218 1.00 87.06 195 LYS A CA 1
ATOM 1612 C C . LYS A 1 195 ? -16.597 -0.476 9.016 1.00 87.06 195 LYS A C 1
ATOM 1614 O O . LYS A 1 195 ? -15.444 -0.074 9.197 1.00 87.06 195 LYS A O 1
ATOM 1619 N N . ARG A 1 196 ? -17.155 -0.568 7.802 1.00 90.69 196 ARG A N 1
ATOM 1620 C CA . ARG A 1 196 ? -16.457 -0.178 6.564 1.00 90.69 196 ARG A CA 1
ATOM 1621 C C . ARG A 1 196 ? -16.150 1.316 6.551 1.00 90.69 196 ARG A C 1
ATOM 1623 O O . ARG A 1 196 ? -15.024 1.701 6.246 1.00 90.69 196 ARG A O 1
ATOM 1630 N N . SER A 1 197 ? -17.104 2.142 6.978 1.00 88.56 197 SER A N 1
ATOM 1631 C CA . SER A 1 197 ? -16.920 3.591 7.110 1.00 88.56 197 SER A CA 1
ATOM 1632 C C . SER A 1 197 ? -15.711 3.940 7.978 1.00 88.56 197 SER A C 1
ATOM 1634 O O . SER A 1 197 ? -14.843 4.688 7.535 1.00 88.56 197 SER A O 1
ATOM 1636 N N . ILE A 1 198 ? -15.592 3.368 9.184 1.00 86.06 198 ILE A N 1
ATOM 1637 C CA . ILE A 1 198 ? -14.465 3.653 10.093 1.00 86.06 198 ILE A CA 1
ATOM 1638 C C . ILE A 1 198 ? -13.121 3.314 9.445 1.00 86.06 198 ILE A C 1
ATOM 1640 O O . ILE A 1 198 ? -12.174 4.091 9.569 1.00 86.06 198 ILE A O 1
ATOM 1644 N N . LYS A 1 199 ? -13.032 2.192 8.722 1.00 89.94 199 LYS A N 1
ATOM 1645 C CA . LYS A 1 199 ? -11.807 1.819 8.002 1.00 89.94 199 LYS A CA 1
ATOM 1646 C C . LYS A 1 199 ? -11.476 2.805 6.880 1.00 89.94 199 LYS A C 1
ATOM 1648 O O . LYS A 1 199 ? -10.309 3.155 6.718 1.00 89.94 199 LYS A O 1
ATOM 1653 N N . ILE A 1 200 ? -12.479 3.313 6.162 1.00 92.75 200 ILE A N 1
ATOM 1654 C CA . ILE A 1 200 ? -12.291 4.361 5.147 1.00 92.75 200 ILE A CA 1
ATOM 1655 C C . ILE A 1 200 ? -11.817 5.671 5.794 1.00 92.75 200 ILE A C 1
ATOM 1657 O O . ILE A 1 200 ? -10.866 6.277 5.305 1.00 92.75 200 ILE A O 1
ATOM 1661 N N . PHE A 1 201 ? -12.398 6.093 6.923 1.00 88.50 201 PHE A N 1
ATOM 1662 C CA . PHE A 1 201 ? -11.928 7.283 7.647 1.00 88.50 201 PHE A CA 1
ATOM 1663 C C . PHE A 1 201 ? -10.488 7.128 8.151 1.00 88.50 201 PHE A C 1
ATOM 1665 O O . PHE A 1 201 ? -9.674 8.037 7.977 1.00 88.50 201 PHE A O 1
ATOM 1672 N N . ALA A 1 202 ? -10.146 5.963 8.705 1.00 88.50 202 ALA A N 1
ATOM 1673 C CA . ALA A 1 202 ? -8.780 5.653 9.108 1.00 88.50 202 ALA A CA 1
ATOM 1674 C C . ALA A 1 202 ? -7.817 5.672 7.907 1.00 88.50 202 ALA A C 1
ATOM 1676 O O . ALA A 1 202 ? -6.713 6.205 8.001 1.00 88.50 202 ALA A O 1
ATOM 1677 N N . LEU A 1 203 ? -8.236 5.157 6.749 1.00 93.94 203 LEU A N 1
ATOM 1678 C CA . LEU A 1 203 ? -7.457 5.211 5.513 1.00 93.94 203 LEU A CA 1
ATOM 1679 C C . LEU A 1 203 ? -7.216 6.646 5.034 1.00 93.94 203 LEU A C 1
ATOM 1681 O O . LEU A 1 203 ? -6.080 6.982 4.705 1.00 93.94 203 LEU A O 1
ATOM 1685 N N . MET A 1 204 ? -8.236 7.508 5.073 1.00 92.75 204 MET A N 1
ATOM 1686 C CA . MET A 1 204 ? -8.075 8.931 4.761 1.00 92.75 204 MET A CA 1
ATOM 1687 C C . MET A 1 204 ? -7.034 9.606 5.667 1.00 92.75 204 MET A C 1
ATOM 1689 O O . MET A 1 204 ? -6.331 10.518 5.233 1.00 92.75 204 MET A O 1
ATOM 1693 N N . ASN A 1 205 ? -6.896 9.156 6.917 1.00 89.38 205 ASN A N 1
ATOM 1694 C CA . ASN A 1 205 ? -5.867 9.648 7.836 1.00 89.38 205 ASN A CA 1
ATOM 1695 C C . ASN A 1 205 ? -4.474 9.154 7.483 1.00 89.38 205 ASN A C 1
ATOM 1697 O O . ASN A 1 205 ? -3.566 9.975 7.353 1.00 89.38 205 ASN A O 1
ATOM 1701 N N . LYS A 1 206 ? -4.332 7.855 7.201 1.00 89.88 206 LYS A N 1
ATOM 1702 C CA . LYS A 1 206 ? -3.058 7.265 6.768 1.00 89.88 206 LYS A CA 1
ATOM 1703 C C . LYS A 1 206 ? -2.481 7.941 5.526 1.00 89.88 206 LYS A C 1
ATOM 1705 O O . LYS A 1 206 ? -1.272 8.139 5.456 1.00 89.88 206 LYS A O 1
ATOM 1710 N N . ILE A 1 207 ? -3.330 8.305 4.562 1.00 93.12 207 ILE A N 1
ATOM 1711 C CA . ILE A 1 207 ? -2.906 8.983 3.324 1.00 93.12 207 ILE A CA 1
ATOM 1712 C C . ILE A 1 207 ? -3.001 10.515 3.411 1.00 93.12 207 ILE A C 1
ATOM 1714 O O . ILE A 1 207 ? -2.861 11.194 2.395 1.00 93.12 207 ILE A O 1
ATOM 1718 N N . ASN A 1 208 ? -3.230 11.062 4.608 1.00 91.38 208 ASN A N 1
ATOM 1719 C CA . ASN A 1 208 ? -3.267 12.496 4.886 1.00 91.38 208 ASN A CA 1
ATOM 1720 C C . ASN A 1 208 ? -4.142 13.288 3.892 1.00 91.38 208 ASN A C 1
ATOM 1722 O O . ASN A 1 208 ? -3.663 14.196 3.210 1.00 91.38 208 ASN A O 1
ATOM 1726 N N . VAL A 1 209 ? -5.416 12.900 3.765 1.00 93.50 209 VAL A N 1
ATOM 1727 C CA . VAL A 1 209 ? -6.407 13.631 2.953 1.00 93.50 209 VAL A CA 1
ATOM 1728 C C . VAL A 1 209 ? -6.729 14.966 3.623 1.00 93.50 209 VAL A C 1
ATOM 1730 O O . VAL A 1 209 ? -7.048 14.988 4.819 1.00 93.50 209 VAL A O 1
ATOM 1733 N N . ALA A 1 210 ? -6.686 16.064 2.866 1.00 91.00 210 ALA A N 1
ATOM 1734 C CA . ALA A 1 210 ? -6.994 17.397 3.376 1.00 91.00 210 ALA A CA 1
ATOM 1735 C C . ALA A 1 210 ? -8.484 17.558 3.725 1.00 91.00 210 ALA A C 1
ATOM 1737 O O . ALA A 1 210 ? -9.350 16.903 3.144 1.00 91.00 210 ALA A O 1
ATOM 1738 N N . SER A 1 211 ? -8.805 18.460 4.658 1.00 85.06 211 SER A N 1
ATOM 1739 C CA . SER A 1 211 ? -10.184 18.666 5.129 1.00 85.06 211 SER A CA 1
ATOM 1740 C C . SER A 1 211 ? -11.161 19.015 4.001 1.00 85.06 211 SER A C 1
ATOM 1742 O O . SER A 1 211 ? -12.248 18.450 3.950 1.00 85.06 211 SER A O 1
ATOM 1744 N N . GLU A 1 212 ? -10.766 19.875 3.054 1.00 86.69 212 GLU A N 1
ATOM 1745 C CA . GLU A 1 212 ? -11.610 20.233 1.902 1.00 86.69 212 GLU A CA 1
ATOM 1746 C C . GLU A 1 212 ? -11.944 19.011 1.031 1.00 86.69 212 GLU A C 1
ATOM 1748 O O . GLU A 1 212 ? -13.100 18.775 0.679 1.00 86.69 212 GLU A O 1
ATOM 1753 N N . THR A 1 213 ? -10.937 18.188 0.739 1.00 92.06 213 THR A N 1
ATOM 1754 C CA . THR A 1 213 ? -11.083 16.946 -0.024 1.00 92.06 213 THR A CA 1
ATOM 1755 C C . THR A 1 213 ? -12.002 15.955 0.690 1.00 92.06 213 THR A C 1
ATOM 1757 O O . THR A 1 213 ? -12.815 15.286 0.055 1.00 92.06 213 THR A O 1
ATOM 1760 N N . ARG A 1 214 ? -11.946 15.886 2.026 1.00 87.25 214 ARG A N 1
ATOM 1761 C CA . ARG A 1 214 ? -12.857 15.039 2.814 1.00 87.25 214 ARG A CA 1
ATOM 1762 C C . ARG A 1 214 ? -14.308 15.460 2.656 1.00 87.25 214 ARG A C 1
ATOM 1764 O O . ARG A 1 214 ? -15.147 14.580 2.507 1.00 87.25 214 ARG A O 1
ATOM 1771 N N . TYR A 1 215 ? -14.610 16.759 2.629 1.00 82.56 215 TYR A N 1
ATOM 1772 C CA . TYR A 1 215 ? -15.978 17.215 2.361 1.00 82.56 215 TYR A CA 1
ATOM 1773 C C . TYR A 1 215 ? -16.449 16.801 0.967 1.00 82.56 215 TYR A C 1
ATOM 1775 O O . TYR A 1 215 ? -17.579 16.350 0.827 1.00 82.56 215 TYR A O 1
ATOM 1783 N N . LYS A 1 216 ? -15.577 16.853 -0.049 1.00 87.62 216 LYS A N 1
ATOM 1784 C CA . LYS A 1 216 ? -15.899 16.351 -1.399 1.00 87.62 216 LYS A CA 1
ATOM 1785 C C . LYS A 1 216 ? -16.165 14.845 -1.408 1.00 87.62 216 LYS A C 1
ATOM 1787 O O . LYS A 1 216 ? -17.050 14.380 -2.119 1.00 87.62 216 LYS A O 1
ATOM 1792 N N . ILE A 1 217 ? -15.420 14.075 -0.616 1.00 90.06 217 ILE A N 1
ATOM 1793 C CA . ILE A 1 217 ? -15.648 12.632 -0.434 1.00 90.06 217 ILE A CA 1
ATOM 1794 C C . ILE A 1 217 ? -16.968 12.375 0.309 1.00 90.06 217 ILE A C 1
ATOM 1796 O O . ILE A 1 217 ? -17.685 11.438 -0.027 1.00 90.06 217 ILE A O 1
ATOM 1800 N N . GLN A 1 218 ? -17.309 13.201 1.296 1.00 81.06 218 GLN A N 1
ATOM 1801 C CA . GLN A 1 218 ? -18.574 13.090 2.017 1.00 81.06 218 GLN A CA 1
ATOM 1802 C C . GLN A 1 218 ? -19.775 13.433 1.146 1.00 81.06 218 GLN A C 1
ATOM 1804 O O . GLN A 1 218 ? -20.732 12.672 1.108 1.00 81.06 218 GLN A O 1
ATOM 1809 N N . ASP A 1 219 ? -19.711 14.536 0.406 1.00 81.88 219 ASP A N 1
ATOM 1810 C CA . ASP A 1 219 ? -20.740 14.892 -0.569 1.00 81.88 219 ASP A CA 1
ATOM 1811 C C . ASP A 1 219 ? -20.883 13.793 -1.630 1.00 81.88 219 ASP A C 1
ATOM 1813 O O . ASP A 1 219 ? -21.990 13.395 -2.001 1.00 81.88 219 ASP A O 1
ATOM 1817 N N . PHE A 1 220 ? -19.754 13.197 -2.029 1.00 86.00 220 PHE A N 1
ATOM 1818 C CA . PHE A 1 220 ? -19.766 12.037 -2.900 1.00 86.00 220 PHE A CA 1
ATOM 1819 C C . PHE A 1 220 ? -20.537 10.862 -2.311 1.00 86.00 220 PHE A C 1
ATOM 1821 O O . PHE A 1 220 ? -21.086 10.154 -3.123 1.00 86.00 220 PHE A O 1
ATOM 1828 N N . LEU A 1 221 ? -20.665 10.644 -0.996 1.00 78.88 221 LEU A N 1
ATOM 1829 C CA . LEU A 1 221 ? -21.474 9.537 -0.446 1.00 78.88 221 LEU A CA 1
ATOM 1830 C C . LEU A 1 221 ? -22.983 9.697 -0.686 1.00 78.88 221 LEU A C 1
ATOM 1832 O O . LEU A 1 221 ? -23.712 8.709 -0.642 1.00 78.88 221 LEU A O 1
ATOM 1836 N N . HIS A 1 222 ? -23.459 10.919 -0.927 1.00 71.06 222 HIS A N 1
ATOM 1837 C CA . HIS A 1 222 ? -24.890 11.235 -0.935 1.00 71.06 222 HIS A CA 1
ATOM 1838 C C . HIS A 1 222 ? -25.467 11.518 -2.332 1.00 71.06 222 HIS A C 1
ATOM 1840 O O . HIS A 1 222 ? -26.687 11.570 -2.489 1.00 71.06 222 HIS A O 1
ATOM 1846 N N . ASN A 1 223 ? -24.617 11.666 -3.352 1.00 75.00 223 ASN A N 1
ATOM 1847 C CA . ASN A 1 223 ? -25.010 12.056 -4.711 1.00 75.00 223 ASN A CA 1
ATOM 1848 C C . ASN A 1 223 ? -24.858 10.913 -5.725 1.00 75.00 223 ASN A C 1
ATOM 1850 O O . ASN A 1 223 ? -24.227 9.908 -5.443 1.00 75.00 223 ASN A O 1
ATOM 1854 N N . LYS A 1 224 ? -25.409 11.038 -6.943 1.00 68.19 224 LYS A N 1
ATOM 1855 C CA . LYS A 1 224 ? -25.150 10.042 -8.004 1.00 68.19 224 LYS A CA 1
ATOM 1856 C C . LYS A 1 224 ? -23.673 10.055 -8.403 1.00 68.19 224 LYS A C 1
ATOM 1858 O O . LYS A 1 224 ? -23.121 11.110 -8.708 1.00 68.19 224 LYS A O 1
ATOM 1863 N N . HIS A 1 225 ? -23.068 8.874 -8.446 1.00 72.94 225 HIS A N 1
ATOM 1864 C CA . HIS A 1 225 ? -21.631 8.712 -8.662 1.00 72.94 225 HIS A CA 1
ATOM 1865 C C . HIS A 1 225 ? -21.282 8.365 -10.114 1.00 72.94 225 HIS A C 1
ATOM 1867 O O . HIS A 1 225 ? -22.035 7.658 -10.788 1.00 72.94 225 HIS A O 1
ATOM 1873 N N . SER A 1 226 ? -20.088 8.774 -10.547 1.00 80.38 226 SER A N 1
ATOM 1874 C CA . SER A 1 226 ? -19.399 8.195 -11.708 1.00 80.38 226 SER A CA 1
ATOM 1875 C C . SER A 1 226 ? -19.126 6.699 -11.503 1.00 80.38 226 SER A C 1
ATOM 1877 O O . SER A 1 226 ? -19.134 6.212 -10.368 1.00 80.38 226 SER A O 1
ATOM 1879 N N . SER A 1 227 ? -18.862 5.968 -12.589 1.00 90.81 227 SER A N 1
ATOM 1880 C CA . SER A 1 227 ? -18.401 4.577 -12.497 1.00 90.81 227 SER A CA 1
ATOM 1881 C C . SER A 1 227 ? -17.037 4.496 -11.790 1.00 90.81 227 SER A C 1
ATOM 1883 O O . SER A 1 227 ? -16.291 5.483 -11.757 1.00 90.81 227 SER A O 1
ATOM 1885 N N . PHE A 1 228 ? -16.693 3.349 -11.191 1.00 94.62 228 PHE A N 1
ATOM 1886 C CA . PHE A 1 228 ? -15.378 3.218 -10.549 1.00 94.62 228 PHE A CA 1
ATOM 1887 C C . PHE A 1 228 ? -14.253 3.229 -11.596 1.00 94.62 228 PHE A C 1
ATOM 1889 O O . PHE A 1 228 ? -13.142 3.668 -11.303 1.00 94.62 228 PHE A O 1
ATOM 1896 N N . GLU A 1 229 ? -14.547 2.808 -12.824 1.00 95.62 229 GLU A N 1
ATOM 1897 C CA . GLU A 1 229 ? -13.656 2.831 -13.977 1.00 95.62 229 GLU A CA 1
ATOM 1898 C C . GLU A 1 229 ? -13.314 4.260 -14.399 1.00 95.62 229 GLU A C 1
ATOM 1900 O O . GLU A 1 229 ? -12.147 4.553 -14.662 1.00 95.62 229 GLU A O 1
ATOM 1905 N N . ASP A 1 230 ? -14.296 5.167 -14.400 1.00 95.00 230 ASP A N 1
ATOM 1906 C CA . ASP A 1 230 ? -14.062 6.587 -14.681 1.00 95.00 230 ASP A CA 1
ATOM 1907 C C . ASP A 1 230 ? -13.145 7.205 -13.621 1.00 95.00 230 ASP A C 1
ATOM 1909 O O . ASP A 1 230 ? -12.176 7.889 -13.953 1.00 95.00 230 ASP A O 1
ATOM 1913 N N . LEU A 1 231 ? -13.406 6.913 -12.342 1.00 96.06 231 LEU A N 1
ATOM 1914 C CA . LEU A 1 231 ? -12.578 7.381 -11.228 1.00 96.06 231 LEU A CA 1
ATOM 1915 C C . LEU A 1 231 ? -11.146 6.823 -11.317 1.00 96.06 231 LEU A C 1
ATOM 1917 O O . LEU A 1 231 ? -10.176 7.562 -11.147 1.00 96.06 231 LEU A O 1
ATOM 1921 N N . LEU A 1 232 ? -10.991 5.537 -11.654 1.00 96.50 232 LEU A N 1
ATOM 1922 C CA . LEU A 1 232 ? -9.685 4.923 -11.912 1.00 96.50 232 LEU A CA 1
ATOM 1923 C C . LEU A 1 232 ? -8.971 5.562 -13.106 1.00 96.50 232 LEU A C 1
ATOM 1925 O O . LEU A 1 232 ? -7.747 5.706 -13.084 1.00 96.50 232 LEU A O 1
ATOM 1929 N N . ASN A 1 233 ? -9.707 5.949 -14.147 1.00 95.56 233 ASN A N 1
ATOM 1930 C CA . ASN A 1 233 ? -9.135 6.600 -15.317 1.00 95.56 233 ASN A CA 1
ATOM 1931 C C . ASN A 1 233 ? -8.610 8.004 -14.987 1.00 95.56 233 ASN A C 1
ATOM 1933 O O . ASN A 1 233 ? -7.546 8.368 -15.482 1.00 95.56 233 ASN A O 1
ATOM 1937 N N . ILE A 1 234 ? -9.278 8.750 -14.097 1.00 95.62 234 ILE A N 1
ATOM 1938 C CA . ILE A 1 234 ? -8.756 10.025 -13.575 1.00 95.62 234 ILE A CA 1
ATOM 1939 C C . ILE A 1 234 ? -7.414 9.791 -12.873 1.00 95.62 234 ILE A C 1
ATOM 1941 O O . ILE A 1 234 ? -6.413 10.412 -13.232 1.00 95.62 234 ILE A O 1
ATOM 1945 N N . ILE A 1 235 ? -7.347 8.816 -11.955 1.00 96.50 235 ILE A N 1
ATOM 1946 C CA . ILE A 1 235 ? -6.091 8.463 -11.272 1.00 96.50 235 ILE A CA 1
ATOM 1947 C C . ILE A 1 235 ? -5.009 8.098 -12.293 1.00 96.50 235 ILE A C 1
ATOM 1949 O O . ILE A 1 235 ? -3.872 8.548 -12.174 1.00 96.50 235 ILE A O 1
ATOM 1953 N N . LYS A 1 236 ? -5.345 7.297 -13.308 1.00 94.44 236 LYS A N 1
ATOM 1954 C CA . LYS A 1 236 ? -4.413 6.877 -14.361 1.00 94.44 236 LYS A CA 1
ATOM 1955 C C . LYS A 1 236 ? -3.865 8.051 -15.170 1.00 94.44 236 LYS A C 1
ATOM 1957 O O . LYS A 1 236 ? -2.694 8.017 -15.530 1.00 94.44 236 LYS A O 1
ATOM 1962 N N . GLN A 1 237 ? -4.694 9.044 -15.481 1.00 93.06 237 GLN A N 1
ATOM 1963 C CA . GLN A 1 237 ? -4.296 10.226 -16.251 1.00 93.06 237 GLN A CA 1
ATOM 1964 C C . GLN A 1 237 ? -3.408 11.175 -15.441 1.00 93.06 237 GLN A C 1
ATOM 1966 O O . GLN A 1 237 ? -2.500 11.790 -15.996 1.00 93.06 237 GLN A O 1
ATOM 1971 N N . GLU A 1 238 ? -3.645 11.273 -14.135 1.00 93.06 238 GLU A N 1
ATOM 1972 C CA . GLU A 1 238 ? -2.868 12.132 -13.237 1.00 93.06 238 GLU A CA 1
ATOM 1973 C C . GLU A 1 238 ? -1.614 11.459 -12.661 1.00 93.06 238 GLU A C 1
ATOM 1975 O O . GLU A 1 238 ? -0.740 12.129 -12.108 1.00 93.06 238 GLU A O 1
ATOM 1980 N N . SER A 1 239 ? -1.515 10.136 -12.782 1.00 90.81 239 SER A N 1
ATOM 1981 C CA . SER A 1 239 ? -0.393 9.346 -12.282 1.00 90.81 239 SER A CA 1
ATOM 1982 C C . SER A 1 239 ? 0.590 9.004 -13.391 1.00 90.81 239 SER A C 1
ATOM 1984 O O . SER A 1 239 ? 0.234 8.791 -14.549 1.00 90.81 239 SER A O 1
ATOM 1986 N N . ARG A 1 240 ? 1.857 8.842 -13.013 1.00 88.12 240 ARG A N 1
ATOM 1987 C CA . ARG A 1 240 ? 2.831 8.188 -13.895 1.00 88.12 240 ARG A CA 1
ATOM 1988 C C . ARG A 1 240 ? 2.596 6.671 -13.941 1.00 88.12 240 ARG A C 1
ATOM 1990 O O . ARG A 1 240 ? 1.861 6.129 -13.111 1.00 88.12 240 ARG A O 1
ATOM 1997 N N . PHE A 1 241 ? 3.206 5.969 -14.897 1.00 85.94 241 PHE A N 1
ATOM 1998 C CA . PHE A 1 241 ? 2.918 4.551 -15.144 1.00 85.94 241 PHE A CA 1
ATOM 1999 C C . PHE A 1 241 ? 3.168 3.663 -13.914 1.00 85.94 241 PHE A C 1
ATOM 2001 O O . PHE A 1 241 ? 2.304 2.866 -13.534 1.00 85.94 241 PHE A O 1
ATOM 2008 N N . MET A 1 242 ? 4.331 3.808 -13.275 1.00 85.31 242 MET A N 1
ATOM 2009 C CA . MET A 1 242 ? 4.702 3.031 -12.092 1.00 85.31 242 MET A CA 1
ATOM 2010 C C . MET A 1 242 ? 3.864 3.404 -10.882 1.00 85.31 242 MET A C 1
ATOM 2012 O O . MET A 1 242 ? 3.449 2.522 -10.130 1.00 85.31 242 MET A O 1
ATOM 2016 N N . GLN A 1 243 ? 3.562 4.693 -10.725 1.00 89.25 243 GLN A N 1
ATOM 2017 C CA . GLN A 1 243 ? 2.667 5.165 -9.676 1.00 89.25 243 GLN A CA 1
ATOM 2018 C C . GLN A 1 243 ? 1.282 4.532 -9.815 1.00 89.25 243 GLN A C 1
ATOM 2020 O O . GLN A 1 243 ? 0.798 3.932 -8.860 1.00 89.25 243 GLN A O 1
ATOM 2025 N N . PHE A 1 244 ? 0.684 4.566 -11.008 1.00 92.56 244 PHE A N 1
ATOM 2026 C CA . PHE A 1 244 ? -0.615 3.943 -11.251 1.00 92.56 244 PHE A CA 1
ATOM 2027 C C . PHE A 1 244 ? -0.583 2.433 -10.987 1.00 92.56 244 PHE A C 1
ATOM 2029 O O . PHE A 1 244 ? -1.471 1.901 -10.324 1.00 92.56 244 PHE A O 1
ATOM 2036 N N . LYS A 1 245 ? 0.472 1.736 -11.436 1.00 89.88 245 LYS A N 1
ATOM 2037 C CA . LYS A 1 245 ? 0.656 0.301 -11.160 1.00 89.88 245 LYS A CA 1
ATOM 2038 C C . LYS A 1 245 ? 0.649 0.006 -9.656 1.00 89.88 245 LYS A C 1
ATOM 2040 O O . LYS A 1 245 ? 0.046 -0.977 -9.241 1.00 89.88 245 LYS A O 1
ATOM 2045 N N . TYR A 1 246 ? 1.306 0.830 -8.844 1.00 90.38 246 TYR A N 1
ATOM 2046 C CA . TYR A 1 246 ? 1.374 0.618 -7.395 1.00 90.38 246 TYR A CA 1
ATOM 2047 C C . TYR A 1 246 ? 0.077 1.022 -6.698 1.00 90.38 246 TYR A C 1
ATOM 2049 O O . TYR A 1 246 ? -0.326 0.347 -5.755 1.00 90.38 246 TYR A O 1
ATOM 2057 N N . ILE A 1 247 ? -0.611 2.051 -7.198 1.00 95.19 247 ILE A N 1
ATOM 2058 C CA . ILE A 1 247 ? -1.942 2.427 -6.718 1.00 95.19 247 ILE A CA 1
ATOM 2059 C C . ILE A 1 247 ? -2.923 1.262 -6.880 1.00 95.19 247 ILE A C 1
ATOM 2061 O O . ILE A 1 247 ? -3.661 0.983 -5.943 1.00 95.19 247 ILE A O 1
ATOM 2065 N N . LEU A 1 248 ? -2.899 0.534 -8.003 1.00 95.56 248 LEU A N 1
ATOM 2066 C CA . LEU A 1 248 ? -3.758 -0.646 -8.184 1.00 95.56 248 LEU A CA 1
ATOM 2067 C C . LEU A 1 248 ? -3.490 -1.731 -7.129 1.00 95.56 248 LEU A C 1
ATOM 2069 O O . LEU A 1 248 ? -4.434 -2.280 -6.569 1.00 95.56 248 LEU A O 1
ATOM 2073 N N . ILE A 1 249 ? -2.221 -2.004 -6.809 1.00 93.19 249 ILE A N 1
ATOM 2074 C CA . ILE A 1 249 ? -1.848 -2.980 -5.768 1.00 93.19 249 ILE A CA 1
ATOM 2075 C C . ILE A 1 249 ? -2.337 -2.512 -4.387 1.00 93.19 249 ILE A C 1
ATOM 2077 O O . ILE A 1 249 ? -2.901 -3.300 -3.629 1.00 93.19 249 ILE A O 1
ATOM 2081 N N . SER A 1 250 ? -2.165 -1.224 -4.083 1.00 95.19 250 SER A N 1
ATOM 2082 C CA . SER A 1 250 ? -2.640 -0.609 -2.840 1.00 95.19 250 SER A CA 1
ATOM 2083 C C . SER A 1 250 ? -4.168 -0.661 -2.723 1.00 95.19 250 SER A C 1
ATOM 2085 O O . SER A 1 250 ? -4.689 -1.005 -1.664 1.00 95.19 250 SER A O 1
ATOM 2087 N N . LEU A 1 251 ? -4.891 -0.398 -3.820 1.00 97.44 251 LEU A N 1
ATOM 2088 C CA . LEU A 1 251 ? -6.351 -0.504 -3.881 1.00 97.44 251 LEU A CA 1
ATOM 2089 C C . LEU A 1 251 ? -6.816 -1.928 -3.589 1.00 97.44 251 LEU A C 1
ATOM 2091 O O . LEU A 1 251 ? -7.731 -2.099 -2.792 1.00 97.44 251 LEU A O 1
ATOM 2095 N N . ILE A 1 252 ? -6.180 -2.944 -4.186 1.00 96.19 252 ILE A N 1
ATOM 2096 C CA . ILE A 1 252 ? -6.497 -4.355 -3.912 1.00 96.19 252 ILE A CA 1
ATOM 2097 C C . ILE A 1 252 ? -6.371 -4.637 -2.412 1.00 96.19 252 ILE A C 1
ATOM 2099 O O . ILE A 1 252 ? -7.303 -5.169 -1.810 1.00 96.19 252 ILE A O 1
ATOM 2103 N N . LYS A 1 253 ? -5.246 -4.251 -1.796 1.00 95.81 253 LYS A N 1
ATOM 2104 C CA . LYS A 1 253 ? -5.029 -4.429 -0.354 1.00 95.81 253 LYS A CA 1
ATOM 2105 C C . LYS A 1 253 ? -6.106 -3.729 0.468 1.00 95.81 253 LYS A C 1
ATOM 2107 O O . LYS A 1 253 ? -6.686 -4.356 1.348 1.00 95.81 253 LYS A O 1
ATOM 2112 N N . ASP A 1 254 ? -6.355 -2.448 0.218 1.00 97.44 254 ASP A N 1
ATOM 2113 C CA . ASP A 1 254 ? -7.259 -1.664 1.059 1.00 97.44 254 ASP A CA 1
ATOM 2114 C C . ASP A 1 254 ? -8.724 -2.080 0.874 1.00 97.44 254 ASP A C 1
ATOM 2116 O O . ASP A 1 254 ? -9.465 -2.123 1.851 1.00 97.44 254 ASP A O 1
ATOM 2120 N N . LEU A 1 255 ? -9.135 -2.476 -0.335 1.00 96.69 255 LEU A N 1
ATOM 2121 C CA . LEU A 1 255 ? -10.442 -3.092 -0.583 1.00 96.69 255 LEU A CA 1
ATOM 2122 C C . LEU A 1 255 ? -10.598 -4.396 0.210 1.00 96.69 255 LEU A C 1
ATOM 2124 O O . LEU A 1 255 ? -11.610 -4.591 0.883 1.00 96.69 255 LEU A O 1
ATOM 2128 N N . ILE A 1 256 ? -9.583 -5.265 0.169 1.00 95.19 256 ILE A N 1
ATOM 2129 C CA . ILE A 1 256 ? -9.572 -6.519 0.928 1.00 95.19 256 ILE A CA 1
ATOM 2130 C C . ILE A 1 256 ? -9.602 -6.257 2.436 1.00 95.19 256 ILE A C 1
ATOM 2132 O O . ILE A 1 256 ? -10.299 -6.961 3.161 1.00 95.19 256 ILE A O 1
ATOM 2136 N N . ASP A 1 257 ? -8.845 -5.280 2.928 1.00 94.50 257 ASP A N 1
ATOM 2137 C CA . ASP A 1 257 ? -8.837 -4.925 4.344 1.00 94.50 257 ASP A CA 1
ATOM 2138 C C . ASP A 1 257 ? -10.196 -4.379 4.787 1.00 94.50 257 ASP A C 1
ATOM 2140 O O . ASP A 1 257 ? -10.741 -4.800 5.810 1.00 94.50 257 ASP A O 1
ATOM 2144 N N . ILE A 1 258 ? -10.793 -3.477 4.008 1.00 93.75 258 ILE A N 1
ATOM 2145 C CA . ILE A 1 258 ? -12.103 -2.914 4.335 1.00 93.75 258 ILE A CA 1
ATOM 2146 C C . ILE A 1 258 ? -13.159 -4.018 4.414 1.00 93.75 258 ILE A C 1
ATOM 2148 O O . ILE A 1 258 ? -13.916 -4.059 5.386 1.00 93.75 258 ILE A O 1
ATOM 2152 N N . ASP A 1 259 ? -13.127 -4.963 3.476 1.00 91.69 259 ASP A N 1
ATOM 2153 C CA . ASP A 1 259 ? -14.046 -6.099 3.399 1.00 91.69 259 ASP A CA 1
ATOM 2154 C C . ASP A 1 259 ? -13.530 -7.370 4.085 1.00 91.69 259 ASP A C 1
ATOM 2156 O O . ASP A 1 259 ? -14.001 -8.450 3.777 1.00 91.69 259 ASP A O 1
ATOM 2160 N N . PHE A 1 260 ? -12.557 -7.289 4.998 1.00 88.00 260 PHE A N 1
ATOM 2161 C CA . PHE A 1 260 ? -11.778 -8.463 5.433 1.00 88.00 260 PHE A CA 1
ATOM 2162 C C . PHE A 1 260 ? -12.602 -9.673 5.920 1.00 88.00 260 PHE A C 1
ATOM 2164 O O . PHE A 1 260 ? -12.188 -10.821 5.720 1.00 88.00 260 PHE A O 1
ATOM 2171 N N . GLU A 1 261 ? -13.741 -9.415 6.572 1.00 83.31 261 GLU A N 1
ATOM 2172 C CA . GLU A 1 261 ? -14.661 -10.435 7.102 1.00 83.31 261 GLU A CA 1
ATOM 2173 C C . GLU A 1 261 ? -15.575 -11.033 6.017 1.00 83.31 261 GLU A C 1
ATOM 2175 O O . GLU A 1 261 ? -15.964 -12.196 6.125 1.00 83.31 261 GLU A O 1
ATOM 2180 N N . ASP A 1 262 ? -15.869 -10.273 4.963 1.00 82.19 262 ASP A N 1
ATOM 2181 C CA . ASP A 1 262 ? -16.788 -10.645 3.894 1.00 82.19 262 ASP A CA 1
ATOM 2182 C C . ASP A 1 262 ? -16.020 -11.053 2.619 1.00 82.19 262 ASP A C 1
ATOM 2184 O O . ASP A 1 262 ? -14.863 -10.706 2.394 1.00 82.19 262 ASP A O 1
ATOM 2188 N N . ASN A 1 263 ? -16.642 -11.872 1.767 1.00 80.06 263 ASN A N 1
ATOM 2189 C CA . ASN A 1 263 ? -15.985 -12.383 0.557 1.00 80.06 263 ASN A CA 1
ATOM 2190 C C . ASN A 1 263 ? -16.467 -11.700 -0.738 1.00 80.06 263 ASN A C 1
ATOM 2192 O O . ASN A 1 263 ? -16.035 -12.104 -1.818 1.00 80.06 263 ASN A O 1
ATOM 2196 N N . LYS A 1 264 ? -17.347 -10.685 -0.693 1.00 90.00 264 LYS A N 1
ATOM 2197 C CA . LYS A 1 264 ? -17.874 -10.102 -1.945 1.00 90.00 264 LYS A CA 1
ATOM 2198 C C . LYS A 1 264 ? -16.815 -9.322 -2.708 1.00 90.00 264 LYS A C 1
ATOM 2200 O O . LYS A 1 264 ? -16.733 -9.466 -3.923 1.00 90.00 264 LYS A O 1
ATOM 2205 N N . ILE A 1 265 ? -15.970 -8.555 -2.019 1.00 92.75 265 ILE A N 1
ATOM 2206 C CA . ILE A 1 265 ? -14.886 -7.826 -2.684 1.00 92.75 265 ILE A CA 1
ATOM 2207 C C . ILE A 1 265 ? -13.890 -8.782 -3.351 1.00 92.75 265 ILE A C 1
ATOM 2209 O O . ILE A 1 265 ? -13.360 -8.464 -4.411 1.00 92.75 265 ILE A O 1
ATOM 2213 N N . TYR A 1 266 ? -13.686 -9.983 -2.804 1.00 88.88 266 TYR A N 1
ATOM 2214 C CA . TYR A 1 266 ? -12.860 -11.003 -3.458 1.00 88.88 266 TYR A CA 1
ATOM 2215 C C . TYR A 1 266 ? -13.446 -11.424 -4.805 1.00 88.88 266 TYR A C 1
ATOM 2217 O O . TYR A 1 266 ? -12.716 -11.497 -5.792 1.00 88.88 266 TYR A O 1
ATOM 2225 N N . ASN A 1 267 ? -14.759 -11.659 -4.854 1.00 89.81 267 ASN A N 1
ATOM 2226 C CA . ASN A 1 267 ? -15.449 -12.004 -6.096 1.00 89.81 267 ASN A CA 1
ATOM 2227 C C . ASN A 1 267 ? -15.403 -10.840 -7.092 1.00 89.81 267 ASN A C 1
ATOM 2229 O O . ASN A 1 267 ? -15.061 -11.047 -8.251 1.00 89.81 267 ASN A O 1
ATOM 2233 N N . PHE A 1 268 ? -15.629 -9.609 -6.630 1.00 94.56 268 PHE A N 1
ATOM 2234 C CA . PHE A 1 268 ? -15.507 -8.415 -7.465 1.00 94.56 268 PHE A CA 1
ATOM 2235 C C . PHE A 1 268 ? -14.104 -8.271 -8.079 1.00 94.56 268 PHE A C 1
ATOM 2237 O O . PHE A 1 268 ? -13.973 -8.017 -9.276 1.00 94.56 268 PHE A O 1
ATOM 2244 N N . LEU A 1 269 ? -13.044 -8.460 -7.285 1.00 94.69 269 LEU A N 1
ATOM 2245 C CA . LEU A 1 269 ? -11.659 -8.401 -7.766 1.00 94.69 269 LEU A CA 1
ATOM 2246 C C . LEU A 1 269 ? -11.350 -9.524 -8.764 1.00 94.69 269 LEU A C 1
ATOM 2248 O O . LEU A 1 269 ? -10.593 -9.306 -9.707 1.00 94.69 269 LEU A O 1
ATOM 2252 N N . TYR A 1 270 ? -11.944 -10.706 -8.583 1.00 90.50 270 TYR A N 1
ATOM 2253 C CA . TYR A 1 270 ? -11.851 -11.806 -9.542 1.00 90.50 270 TYR A CA 1
ATOM 2254 C C . TYR A 1 270 ? -12.517 -11.444 -10.878 1.00 90.50 270 TYR A C 1
ATOM 2256 O O . TYR A 1 270 ? -11.911 -11.627 -11.936 1.00 90.50 270 TYR A O 1
ATOM 2264 N N . GLU A 1 271 ? -13.736 -10.903 -10.834 1.00 93.06 271 GLU A N 1
ATOM 2265 C CA . GLU A 1 271 ? -14.507 -10.488 -12.015 1.00 93.06 271 GLU A CA 1
ATOM 2266 C C . GLU A 1 271 ? -13.824 -9.344 -12.777 1.00 93.06 271 GLU A C 1
ATOM 2268 O O . GLU A 1 271 ? -13.874 -9.297 -14.003 1.00 93.06 271 GLU A O 1
ATOM 2273 N N . ASN A 1 272 ? -13.113 -8.468 -12.061 1.00 95.06 272 ASN A N 1
ATOM 2274 C CA . ASN A 1 272 ? -12.446 -7.285 -12.608 1.00 95.06 272 ASN A CA 1
ATOM 2275 C C . ASN A 1 272 ? -10.915 -7.422 -12.669 1.00 95.06 272 ASN A C 1
ATOM 2277 O O . ASN A 1 272 ? -10.197 -6.418 -12.734 1.00 95.06 272 ASN A O 1
ATOM 2281 N N . LYS A 1 273 ? -10.388 -8.654 -12.667 1.00 93.44 273 LYS A N 1
ATOM 2282 C CA . LYS A 1 273 ? -8.941 -8.937 -12.602 1.00 93.44 273 LYS A CA 1
ATOM 2283 C C . LYS A 1 273 ? -8.115 -8.195 -13.657 1.00 93.44 273 LYS A C 1
ATOM 2285 O O . LYS A 1 273 ? -6.997 -7.776 -13.368 1.00 93.44 273 LYS A O 1
ATOM 2290 N N . ASP A 1 274 ? -8.672 -7.988 -14.851 1.00 92.00 274 ASP A N 1
ATOM 2291 C CA . ASP A 1 274 ? -7.982 -7.332 -15.963 1.00 92.00 274 ASP A CA 1
ATOM 2292 C C . ASP A 1 274 ? -7.816 -5.824 -15.713 1.00 92.00 274 ASP A C 1
ATOM 2294 O O . ASP A 1 274 ? -6.757 -5.260 -16.000 1.00 92.00 274 ASP A O 1
ATOM 2298 N N . ILE A 1 275 ? -8.816 -5.180 -15.095 1.00 93.81 275 ILE A N 1
ATOM 2299 C CA . ILE A 1 275 ? -8.768 -3.762 -14.700 1.00 93.81 275 ILE A CA 1
ATOM 2300 C C . ILE A 1 275 ? -7.697 -3.557 -13.623 1.00 93.81 275 ILE A C 1
ATOM 2302 O O . ILE A 1 275 ? -6.867 -2.651 -13.726 1.00 93.81 275 ILE A O 1
ATOM 2306 N N . PHE A 1 276 ? -7.674 -4.442 -12.623 1.00 92.88 276 PHE A N 1
ATOM 2307 C CA . PHE A 1 276 ? -6.705 -4.409 -11.525 1.00 92.88 276 PHE A CA 1
ATOM 2308 C C . PHE A 1 276 ? -5.337 -5.010 -11.886 1.00 92.88 276 PHE A C 1
ATOM 2310 O O . PHE A 1 276 ? -4.412 -4.956 -11.076 1.00 92.88 276 PHE A O 1
ATOM 2317 N N . LYS A 1 277 ? -5.177 -5.530 -13.112 1.00 89.62 277 LYS A N 1
ATOM 2318 C CA . LYS A 1 277 ? -3.953 -6.166 -13.628 1.00 89.62 277 LYS A CA 1
ATOM 2319 C C . LYS A 1 277 ? -3.440 -7.324 -12.758 1.00 89.62 277 LYS A C 1
ATOM 2321 O O . LYS A 1 277 ? -2.228 -7.503 -12.624 1.00 89.62 277 LYS A O 1
ATOM 2326 N N . ILE A 1 278 ? -4.354 -8.109 -12.194 1.00 89.31 278 ILE A N 1
ATOM 2327 C CA . ILE A 1 278 ? -4.050 -9.288 -11.375 1.00 89.31 278 ILE A CA 1
ATOM 2328 C C . ILE A 1 278 ? -3.654 -10.431 -12.315 1.00 89.31 278 ILE A C 1
ATOM 2330 O O . ILE A 1 278 ? -4.471 -10.871 -13.128 1.00 89.31 278 ILE A O 1
ATOM 2334 N N . LYS A 1 279 ? -2.401 -10.900 -12.237 1.00 82.62 279 LYS A N 1
ATOM 2335 C CA . LYS A 1 279 ? -1.887 -11.941 -13.146 1.00 82.62 279 LYS A CA 1
ATOM 2336 C C . LYS A 1 279 ? -2.266 -13.338 -12.656 1.00 82.62 279 LYS A C 1
ATOM 2338 O O . LYS A 1 279 ? -2.724 -14.159 -13.448 1.00 82.62 279 LYS A O 1
ATOM 2343 N N . ASP A 1 280 ? -2.092 -13.597 -11.363 1.00 84.38 280 ASP A N 1
ATOM 2344 C CA . ASP A 1 280 ? -2.503 -14.830 -10.691 1.00 84.38 280 ASP A CA 1
ATOM 2345 C C . ASP A 1 280 ? -3.532 -14.506 -9.602 1.00 84.38 280 ASP A C 1
ATOM 2347 O O . ASP A 1 280 ? -3.307 -13.687 -8.719 1.00 84.38 280 ASP A O 1
ATOM 2351 N N . LEU A 1 281 ? -4.671 -15.193 -9.618 1.00 84.25 281 LEU A N 1
ATOM 2352 C CA . LEU A 1 281 ? -5.721 -15.027 -8.612 1.00 84.25 281 LEU A CA 1
ATOM 2353 C C . LEU A 1 281 ? -5.260 -15.399 -7.198 1.00 84.25 281 LEU A C 1
ATOM 2355 O O . LEU A 1 281 ? -5.826 -14.914 -6.217 1.00 84.25 281 LEU A O 1
ATOM 2359 N N . LYS A 1 282 ? -4.215 -16.227 -7.071 1.00 89.44 282 LYS A N 1
ATOM 2360 C CA . LYS A 1 282 ? -3.568 -16.489 -5.781 1.00 89.44 282 LYS A CA 1
ATOM 2361 C C . LYS A 1 282 ? -2.971 -15.225 -5.168 1.00 89.44 282 LYS A C 1
ATOM 2363 O O . LYS A 1 282 ? -2.834 -15.188 -3.949 1.00 89.44 282 LYS A O 1
ATOM 2368 N N . GLU A 1 283 ? -2.656 -14.192 -5.954 1.00 88.75 283 GLU A N 1
ATOM 2369 C CA . GLU A 1 283 ? -2.201 -12.899 -5.430 1.00 88.75 283 GLU A CA 1
ATOM 2370 C C . GLU A 1 283 ? -3.207 -12.343 -4.415 1.00 88.75 283 GLU A C 1
ATOM 2372 O O . GLU A 1 283 ? -2.809 -11.981 -3.313 1.00 88.75 283 GLU A O 1
ATOM 2377 N N . ILE A 1 284 ? -4.513 -12.391 -4.713 1.00 90.25 284 ILE A N 1
ATOM 2378 C CA . ILE A 1 284 ? -5.580 -11.925 -3.806 1.00 90.25 284 ILE A CA 1
ATOM 2379 C C . ILE A 1 284 ? -5.533 -12.691 -2.470 1.00 90.25 284 ILE A C 1
ATOM 2381 O O . ILE A 1 284 ? -5.617 -12.096 -1.394 1.00 90.25 284 ILE A O 1
ATOM 2385 N N . TYR A 1 285 ? -5.352 -14.015 -2.525 1.00 91.19 285 TYR A N 1
ATOM 2386 C CA . TYR A 1 285 ? -5.221 -14.852 -1.329 1.00 91.19 285 TYR A CA 1
ATOM 2387 C C . TYR A 1 285 ? -3.990 -14.471 -0.495 1.00 91.19 285 TYR A C 1
ATOM 2389 O O . TYR A 1 285 ? -4.078 -14.334 0.725 1.00 91.19 285 TYR A O 1
ATOM 2397 N N . TRP A 1 286 ? -2.842 -14.256 -1.136 1.00 92.44 286 TRP A N 1
ATOM 2398 C CA . TRP A 1 286 ? -1.616 -13.882 -0.432 1.00 92.44 286 TRP A CA 1
ATOM 2399 C C . TRP A 1 286 ? -1.682 -12.479 0.166 1.00 92.44 286 TRP A C 1
ATOM 2401 O O . TRP A 1 286 ? -1.171 -12.276 1.266 1.00 92.44 286 TRP A O 1
ATOM 2411 N N . VAL A 1 287 ? -2.363 -11.537 -0.492 1.00 93.31 287 VAL A N 1
ATOM 2412 C CA . VAL A 1 287 ? -2.651 -10.215 0.083 1.00 93.31 287 VAL A CA 1
ATOM 2413 C C . VAL A 1 287 ? -3.484 -10.358 1.364 1.00 93.31 287 VAL A C 1
ATOM 2415 O O . VAL A 1 287 ? -3.138 -9.753 2.378 1.00 93.31 287 VAL A O 1
ATOM 2418 N N . LYS A 1 288 ? -4.515 -11.219 1.379 1.00 92.44 288 LYS A N 1
ATOM 2419 C CA . LYS A 1 288 ? -5.294 -11.518 2.599 1.00 92.44 288 LYS A CA 1
ATOM 2420 C C . LYS A 1 288 ? -4.419 -12.065 3.727 1.00 92.44 288 LYS A C 1
ATOM 2422 O O . LYS A 1 288 ? -4.545 -11.629 4.872 1.00 92.44 288 LYS A O 1
ATOM 2427 N N . GLU A 1 289 ? -3.535 -13.013 3.420 1.00 92.75 289 GLU A N 1
ATOM 2428 C CA . GLU A 1 289 ? -2.637 -13.603 4.418 1.00 92.75 289 GLU A CA 1
ATOM 2429 C C . GLU A 1 289 ? -1.627 -12.584 4.968 1.00 92.75 289 GLU A C 1
ATOM 2431 O O . GLU A 1 289 ? -1.358 -12.587 6.171 1.00 92.75 289 GLU A O 1
ATOM 2436 N N . ILE A 1 290 ? -1.123 -11.670 4.131 1.00 91.94 290 ILE A N 1
ATOM 2437 C CA . ILE A 1 290 ? -0.291 -10.540 4.571 1.00 91.94 290 ILE A CA 1
ATOM 2438 C C . ILE A 1 290 ? -1.077 -9.652 5.540 1.00 91.94 290 ILE A C 1
ATOM 2440 O O . ILE A 1 290 ? -0.617 -9.430 6.658 1.00 91.94 290 ILE A O 1
ATOM 2444 N N . ILE A 1 291 ? -2.296 -9.239 5.184 1.00 92.88 291 ILE A N 1
ATOM 2445 C CA . ILE A 1 291 ? -3.151 -8.412 6.050 1.00 92.88 291 ILE A CA 1
ATOM 2446 C C . ILE A 1 291 ? -3.405 -9.096 7.403 1.00 92.88 291 ILE A C 1
ATOM 2448 O O . ILE A 1 291 ? -3.260 -8.490 8.466 1.00 92.88 291 ILE A O 1
ATOM 2452 N N . LYS A 1 292 ? -3.724 -10.394 7.389 1.00 91.25 292 LYS A N 1
ATOM 2453 C CA . LYS A 1 292 ? -3.918 -11.194 8.607 1.00 91.25 292 LYS A CA 1
ATOM 2454 C C . LYS A 1 292 ? -2.678 -11.187 9.501 1.00 91.25 292 LYS A C 1
ATOM 2456 O O . LYS A 1 292 ? -2.796 -11.160 10.726 1.00 91.25 292 LYS A O 1
ATOM 2461 N N . LYS A 1 293 ? -1.490 -11.237 8.899 1.00 89.06 293 LYS A N 1
ATOM 2462 C CA . LYS A 1 293 ? -0.205 -11.197 9.603 1.00 89.06 293 LYS A CA 1
ATOM 2463 C C . LYS A 1 293 ? 0.109 -9.815 10.147 1.00 89.06 293 LYS A C 1
ATOM 2465 O O . LYS A 1 293 ? 0.591 -9.732 11.270 1.00 89.06 293 LYS A O 1
ATOM 2470 N N . GLU A 1 294 ? -0.238 -8.753 9.430 1.00 88.56 294 GLU A N 1
ATOM 2471 C CA . GLU A 1 294 ? -0.130 -7.390 9.950 1.00 88.56 294 GLU A CA 1
ATOM 2472 C C . GLU A 1 294 ? -0.975 -7.218 11.213 1.00 88.56 294 GLU A C 1
ATOM 2474 O O . GLU A 1 294 ? -0.452 -6.772 12.230 1.00 88.56 294 GLU A O 1
ATOM 2479 N N . TYR A 1 295 ? -2.235 -7.669 11.223 1.00 86.75 295 TYR A N 1
ATOM 2480 C CA . TYR A 1 295 ? -3.069 -7.612 12.430 1.00 86.75 295 TYR A CA 1
ATOM 2481 C C . TYR A 1 295 ? -2.459 -8.366 13.630 1.00 86.75 295 TYR A C 1
ATOM 2483 O O . TYR A 1 295 ? -2.666 -7.958 14.776 1.00 86.75 295 TYR A O 1
ATOM 2491 N N . GLN A 1 296 ? -1.649 -9.412 13.407 1.00 84.75 296 GLN A N 1
ATOM 2492 C CA . GLN A 1 296 ? -0.944 -10.123 14.490 1.00 84.75 296 GLN A CA 1
ATOM 2493 C C . GLN A 1 296 ? 0.111 -9.264 15.197 1.00 84.75 296 GLN A C 1
ATOM 2495 O O . GLN A 1 296 ? 0.430 -9.557 16.345 1.00 84.75 296 GLN A O 1
ATOM 2500 N N . ILE A 1 297 ? 0.609 -8.190 14.572 1.00 79.44 297 ILE A N 1
ATOM 2501 C CA . ILE A 1 297 ? 1.550 -7.249 15.204 1.00 79.44 297 ILE A CA 1
ATOM 2502 C C . ILE A 1 297 ? 0.929 -6.622 16.458 1.00 79.44 297 ILE A C 1
ATOM 2504 O O . ILE A 1 297 ? 1.624 -6.433 17.455 1.00 79.44 297 ILE A O 1
ATOM 2508 N N . ILE A 1 298 ? -0.376 -6.333 16.406 1.00 73.62 298 ILE A N 1
ATOM 2509 C CA . ILE A 1 298 ? -1.141 -5.775 17.526 1.00 73.62 298 ILE A CA 1
ATOM 2510 C C . ILE A 1 298 ? -1.628 -6.890 18.467 1.00 73.62 298 ILE A C 1
ATOM 2512 O O . ILE A 1 298 ? -1.707 -6.679 19.673 1.00 73.62 298 ILE A O 1
ATOM 2516 N N . LEU A 1 299 ? -2.035 -8.039 17.916 1.00 69.38 299 LEU A N 1
ATOM 2517 C CA . LEU A 1 299 ? -2.824 -9.042 18.643 1.00 69.38 299 LEU A CA 1
ATOM 2518 C C . LEU A 1 299 ? -2.010 -10.101 19.401 1.00 69.38 299 LEU A C 1
ATOM 2520 O O . LEU A 1 299 ? -2.535 -10.663 20.355 1.00 69.38 299 LEU A O 1
ATOM 2524 N N . ASP A 1 300 ? -0.800 -10.446 18.955 1.00 66.88 300 ASP A N 1
ATOM 2525 C CA . ASP A 1 300 ? -0.077 -11.624 19.455 1.00 66.88 300 ASP A CA 1
ATOM 2526 C C . ASP A 1 300 ? 1.131 -11.213 20.290 1.00 66.88 300 ASP A C 1
ATOM 2528 O O . ASP A 1 300 ? 2.165 -10.820 19.740 1.00 66.88 300 ASP A O 1
ATOM 2532 N N . ASP A 1 301 ? 1.044 -11.357 21.615 1.00 57.25 301 ASP A N 1
ATOM 2533 C CA . ASP A 1 301 ? 2.124 -10.936 22.497 1.00 57.25 301 ASP A CA 1
ATOM 2534 C C . ASP A 1 301 ? 3.398 -11.799 22.410 1.00 57.25 301 ASP A C 1
ATOM 2536 O O . ASP A 1 301 ? 4.497 -11.350 22.760 1.00 57.25 301 ASP A O 1
ATOM 2540 N N . ASN A 1 302 ? 3.325 -12.970 21.779 1.00 52.91 302 ASN A N 1
ATOM 2541 C CA . ASN A 1 302 ? 4.390 -13.965 21.804 1.00 52.91 302 ASN A CA 1
ATOM 2542 C C . ASN A 1 302 ? 5.349 -13.896 20.607 1.00 52.91 302 ASN A C 1
ATOM 2544 O O . ASN A 1 302 ? 6.534 -14.188 20.768 1.00 52.91 302 ASN A O 1
ATOM 2548 N N . LYS A 1 303 ? 4.939 -13.378 19.442 1.00 59.16 303 LYS A N 1
ATOM 2549 C CA . LYS A 1 303 ? 5.807 -13.345 18.240 1.00 59.16 303 LYS A CA 1
ATOM 2550 C C . LYS A 1 303 ? 6.672 -12.095 18.091 1.00 59.16 303 LYS A C 1
ATOM 2552 O O . LYS A 1 303 ? 6.206 -10.975 18.272 1.00 59.16 303 LYS A O 1
ATOM 2557 N N . GLU A 1 304 ? 7.933 -12.261 17.700 1.00 71.12 304 GLU A N 1
ATOM 2558 C CA . GLU A 1 304 ? 8.792 -11.128 17.340 1.00 71.12 304 GLU A CA 1
ATOM 2559 C C . GLU A 1 304 ? 8.245 -10.406 16.103 1.00 71.12 304 GLU A C 1
ATOM 2561 O O . GLU A 1 304 ? 7.987 -11.023 15.070 1.00 71.12 304 GLU A O 1
ATOM 2566 N N . ILE A 1 305 ? 8.106 -9.080 16.195 1.00 75.19 305 ILE A N 1
ATOM 2567 C CA . ILE A 1 305 ? 7.659 -8.224 15.084 1.00 75.19 305 ILE A CA 1
ATOM 2568 C C . ILE A 1 305 ? 8.511 -8.464 13.827 1.00 75.19 305 ILE A C 1
ATOM 2570 O O . ILE A 1 305 ? 7.979 -8.539 12.721 1.00 75.19 305 ILE A O 1
ATOM 2574 N N . GLN A 1 306 ? 9.820 -8.673 14.000 1.00 73.94 306 GLN A N 1
ATOM 2575 C CA . GLN A 1 306 ? 10.742 -8.955 12.902 1.00 73.94 306 GLN A CA 1
ATOM 2576 C C . GLN A 1 306 ? 10.364 -10.221 12.120 1.00 73.94 306 GLN A C 1
ATOM 2578 O O . GLN A 1 306 ? 10.466 -10.239 10.898 1.00 73.94 306 GLN A O 1
ATOM 2583 N N . GLN A 1 307 ? 9.879 -11.267 12.794 1.00 77.62 307 GLN A N 1
ATOM 2584 C CA . GLN A 1 307 ? 9.455 -12.503 12.130 1.00 77.62 307 GLN A CA 1
ATOM 2585 C C . GLN A 1 307 ? 8.197 -12.283 11.285 1.00 77.62 307 GLN A C 1
ATOM 2587 O O . GLN A 1 307 ? 8.066 -12.872 10.214 1.00 77.62 307 GLN A O 1
ATOM 2592 N N . ILE A 1 308 ? 7.286 -11.415 11.739 1.00 80.81 308 ILE A N 1
ATOM 2593 C CA . ILE A 1 308 ? 6.100 -11.036 10.963 1.00 80.81 308 ILE A CA 1
ATOM 2594 C C . ILE A 1 308 ? 6.523 -10.286 9.697 1.00 80.81 308 ILE A C 1
ATOM 2596 O O . ILE A 1 308 ? 6.063 -10.628 8.610 1.00 80.81 308 ILE A O 1
ATOM 2600 N N . PHE A 1 309 ? 7.441 -9.324 9.804 1.00 77.94 309 PHE A N 1
ATOM 2601 C CA . PHE A 1 309 ? 7.941 -8.599 8.634 1.00 77.94 309 PHE A CA 1
ATOM 2602 C C . PHE A 1 309 ? 8.730 -9.482 7.669 1.00 77.94 309 PHE A C 1
ATOM 2604 O O . PHE A 1 309 ? 8.533 -9.371 6.459 1.00 77.94 309 PHE A O 1
ATOM 2611 N N . ASN A 1 310 ? 9.558 -10.398 8.177 1.00 78.12 310 ASN A N 1
ATOM 2612 C CA . ASN A 1 310 ? 10.244 -11.381 7.341 1.00 78.12 310 ASN A CA 1
ATOM 2613 C C . ASN A 1 310 ? 9.225 -12.240 6.581 1.00 78.12 310 ASN A C 1
ATOM 2615 O O . ASN A 1 310 ? 9.338 -12.375 5.368 1.00 78.12 310 ASN A O 1
ATOM 2619 N N . PHE A 1 311 ? 8.173 -12.722 7.255 1.00 84.81 311 PHE A N 1
ATOM 2620 C CA . PHE A 1 311 ? 7.092 -13.461 6.601 1.00 84.81 311 PHE A CA 1
ATOM 2621 C C . PHE A 1 311 ? 6.409 -12.640 5.498 1.00 84.81 311 PHE A C 1
ATOM 2623 O O . PHE A 1 311 ? 6.178 -13.159 4.406 1.00 84.81 311 PHE A O 1
ATOM 2630 N N . ILE A 1 312 ? 6.077 -11.372 5.767 1.00 85.19 312 ILE A N 1
ATOM 2631 C CA . ILE A 1 312 ? 5.445 -10.479 4.783 1.00 85.19 312 ILE A CA 1
ATOM 2632 C C . ILE A 1 312 ? 6.370 -10.299 3.573 1.00 85.19 312 ILE A C 1
ATOM 2634 O O . ILE A 1 312 ? 5.931 -10.462 2.435 1.00 85.19 312 ILE A O 1
ATOM 2638 N N . SER A 1 313 ? 7.655 -10.036 3.816 1.00 78.94 313 SER A N 1
ATOM 2639 C CA . SER A 1 313 ? 8.662 -9.829 2.774 1.00 78.94 313 SER A CA 1
ATOM 2640 C C . SER A 1 313 ? 8.882 -11.073 1.910 1.00 78.94 313 SER A C 1
ATOM 2642 O O . SER A 1 313 ? 8.845 -11.003 0.678 1.00 78.94 313 SER A O 1
ATOM 2644 N N . GLU A 1 314 ? 9.031 -12.239 2.540 1.00 81.00 314 GLU A N 1
ATOM 2645 C CA . GLU A 1 314 ? 9.190 -13.525 1.859 1.00 81.00 314 GLU A CA 1
ATOM 2646 C C . GLU A 1 314 ? 7.945 -13.895 1.050 1.00 81.00 314 GLU A C 1
ATOM 2648 O O . GLU A 1 314 ? 8.058 -14.320 -0.101 1.00 81.00 314 GLU A O 1
ATOM 2653 N N . THR A 1 315 ? 6.754 -13.699 1.621 1.00 85.25 315 THR A N 1
ATOM 2654 C CA . THR A 1 315 ? 5.480 -13.994 0.952 1.00 85.25 315 THR A CA 1
ATOM 2655 C C . THR A 1 315 ? 5.281 -13.094 -0.259 1.00 85.25 315 THR A C 1
ATOM 2657 O O . THR A 1 315 ? 4.922 -13.586 -1.329 1.00 85.25 315 THR A O 1
ATOM 2660 N N . ALA A 1 316 ? 5.548 -11.795 -0.124 1.00 80.62 316 ALA A N 1
ATOM 2661 C CA . ALA A 1 316 ? 5.451 -10.853 -1.229 1.00 80.62 316 ALA A CA 1
ATOM 2662 C C . ALA A 1 316 ? 6.449 -11.204 -2.345 1.00 80.62 316 ALA A C 1
ATOM 2664 O O . ALA A 1 316 ? 6.055 -11.347 -3.501 1.00 80.62 316 ALA A O 1
ATOM 2665 N N . THR A 1 317 ? 7.711 -11.463 -1.989 1.00 73.81 317 THR A N 1
ATOM 2666 C CA . THR A 1 317 ? 8.770 -11.833 -2.942 1.00 73.81 317 THR A CA 1
ATOM 2667 C C . THR A 1 317 ? 8.441 -13.128 -3.685 1.00 73.81 317 THR A C 1
ATOM 2669 O O . THR A 1 317 ? 8.494 -13.172 -4.912 1.00 73.81 317 THR A O 1
ATOM 2672 N N . LYS A 1 318 ? 8.057 -14.188 -2.963 1.00 78.75 318 LYS A N 1
ATOM 2673 C CA . LYS A 1 318 ? 7.751 -15.504 -3.546 1.00 78.75 318 LYS A CA 1
ATOM 2674 C C . LYS A 1 318 ? 6.581 -15.456 -4.527 1.00 78.75 318 LYS A C 1
ATOM 2676 O O . LYS A 1 318 ? 6.564 -16.220 -5.488 1.00 78.75 318 LYS A O 1
ATOM 2681 N N . ASN A 1 319 ? 5.612 -14.583 -4.271 1.00 80.44 319 ASN A N 1
ATOM 2682 C CA . ASN A 1 319 ? 4.392 -14.474 -5.062 1.00 80.44 319 ASN A CA 1
ATOM 2683 C C . ASN A 1 319 ? 4.395 -13.258 -6.004 1.00 80.44 319 ASN A C 1
ATOM 2685 O O . ASN A 1 319 ? 3.349 -12.914 -6.540 1.00 80.44 319 ASN A O 1
ATOM 2689 N N . ASN A 1 320 ? 5.556 -12.625 -6.228 1.00 73.94 320 ASN A N 1
ATOM 2690 C CA . ASN A 1 320 ? 5.727 -11.460 -7.107 1.00 73.94 320 ASN A CA 1
ATOM 2691 C C . ASN A 1 320 ? 4.805 -10.266 -6.780 1.00 73.94 320 ASN A C 1
ATOM 2693 O O . ASN A 1 320 ? 4.428 -9.501 -7.668 1.00 73.94 320 ASN A O 1
ATOM 2697 N N . ILE A 1 321 ? 4.464 -10.077 -5.504 1.00 81.62 321 ILE A N 1
ATOM 2698 C CA . ILE A 1 321 ? 3.670 -8.940 -5.032 1.00 81.62 321 ILE A CA 1
ATOM 2699 C C . ILE A 1 321 ? 4.628 -7.818 -4.624 1.00 81.62 321 ILE A C 1
ATOM 2701 O O . ILE A 1 321 ? 5.541 -8.018 -3.824 1.00 81.62 321 ILE A O 1
ATOM 2705 N N . SER A 1 322 ? 4.426 -6.611 -5.154 1.00 80.94 322 SER A N 1
ATOM 2706 C CA . SER A 1 322 ? 5.258 -5.458 -4.791 1.00 80.94 322 SER A CA 1
ATOM 2707 C C . SER A 1 322 ? 4.951 -4.991 -3.365 1.00 80.94 322 SER A C 1
ATOM 2709 O O . SER A 1 322 ? 3.861 -4.477 -3.115 1.00 80.94 322 SER A O 1
ATOM 2711 N N . LEU A 1 323 ? 5.924 -5.092 -2.448 1.00 80.38 323 LEU A N 1
ATOM 2712 C CA . LEU A 1 323 ? 5.817 -4.539 -1.086 1.00 80.38 323 LEU A CA 1
ATOM 2713 C C . LEU A 1 323 ? 5.565 -3.028 -1.088 1.00 80.38 323 LEU A C 1
ATOM 2715 O O . LEU A 1 323 ? 4.797 -2.531 -0.268 1.00 80.38 323 LEU A O 1
ATOM 2719 N N . ASN A 1 324 ? 6.170 -2.310 -2.034 1.00 79.06 324 ASN A N 1
ATOM 2720 C CA . ASN A 1 324 ? 5.975 -0.872 -2.199 1.00 79.06 324 ASN A CA 1
ATOM 2721 C C . ASN A 1 324 ? 4.573 -0.531 -2.705 1.00 79.06 324 ASN A C 1
ATOM 2723 O O . ASN A 1 324 ? 4.025 0.496 -2.325 1.00 79.06 324 ASN A O 1
ATOM 2727 N N . GLY A 1 325 ? 4.002 -1.385 -3.558 1.00 85.62 325 GLY A N 1
ATOM 2728 C CA . GLY A 1 325 ? 2.613 -1.257 -3.989 1.00 85.62 325 GLY A CA 1
ATOM 2729 C C . GLY A 1 325 ? 1.642 -1.559 -2.851 1.00 85.62 325 GLY A C 1
ATOM 2730 O O . GLY A 1 325 ? 0.732 -0.776 -2.613 1.00 85.62 325 GLY A O 1
ATOM 2731 N N . LEU A 1 326 ? 1.876 -2.648 -2.109 1.00 87.75 326 LEU A N 1
ATOM 2732 C CA . LEU A 1 326 ? 1.076 -3.037 -0.941 1.00 87.75 326 LEU A CA 1
ATOM 2733 C C . LEU A 1 326 ? 0.992 -1.912 0.088 1.00 87.75 326 LEU A C 1
ATOM 2735 O O . LEU A 1 326 ? -0.083 -1.593 0.570 1.00 87.75 326 LEU A O 1
ATOM 2739 N N . HIS A 1 327 ? 2.119 -1.293 0.417 1.00 89.06 327 HIS A N 1
ATOM 2740 C CA . HIS A 1 327 ? 2.174 -0.300 1.482 1.00 89.06 327 HIS A CA 1
ATOM 2741 C C . HIS A 1 327 ? 2.127 1.138 0.969 1.00 89.06 327 HIS A C 1
ATOM 2743 O O . HIS A 1 327 ? 2.478 2.049 1.710 1.00 89.06 327 HIS A O 1
ATOM 2749 N N . LEU A 1 328 ? 1.683 1.381 -0.269 1.00 88.75 328 LEU A N 1
ATOM 2750 C CA . LEU A 1 328 ? 1.613 2.740 -0.812 1.00 88.75 328 LEU A CA 1
ATOM 2751 C C . LEU A 1 328 ? 0.673 3.642 0.014 1.00 88.75 328 LEU A C 1
ATOM 2753 O O . LEU A 1 328 ? 0.945 4.835 0.163 1.00 88.75 328 LEU A O 1
ATOM 2757 N N . SER A 1 329 ? -0.398 3.068 0.579 1.00 89.50 329 SER A N 1
ATOM 2758 C CA . SER A 1 329 ? -1.327 3.709 1.526 1.00 89.50 329 SER A CA 1
ATOM 2759 C C . SER A 1 329 ? -0.967 3.517 3.010 1.00 89.50 329 SER A C 1
ATOM 2761 O O . SER A 1 329 ? -1.714 3.950 3.891 1.00 89.50 329 SER A O 1
ATOM 2763 N N . GLY A 1 330 ? 0.164 2.871 3.305 1.00 87.19 330 GLY A N 1
ATOM 2764 C CA . GLY A 1 330 ? 0.544 2.417 4.644 1.00 87.19 330 GLY A CA 1
ATOM 2765 C C . GLY A 1 330 ? 0.027 1.013 4.990 1.00 87.19 330 GLY A C 1
ATOM 2766 O O . GLY A 1 330 ? -0.568 0.312 4.168 1.00 87.19 330 GLY A O 1
ATOM 2767 N N . MET A 1 331 ? 0.258 0.584 6.231 1.00 85.56 331 MET A N 1
ATOM 2768 C CA . MET A 1 331 ? -0.176 -0.726 6.728 1.00 85.56 331 MET A CA 1
ATOM 2769 C C . MET A 1 331 ? -1.675 -0.756 7.020 1.00 85.56 331 MET A C 1
ATOM 2771 O O . MET A 1 331 ? -2.334 0.264 7.254 1.00 85.56 331 MET A O 1
ATOM 2775 N N . THR A 1 332 ? -2.230 -1.959 7.050 1.00 85.56 332 THR A N 1
ATOM 2776 C CA . THR A 1 332 ? -3.602 -2.204 7.490 1.00 85.56 332 THR A CA 1
ATOM 2777 C C . THR A 1 332 ? -3.797 -1.847 8.962 1.00 85.56 332 THR A C 1
ATOM 2779 O O . THR A 1 332 ? -4.808 -1.252 9.322 1.00 85.56 332 THR A O 1
ATOM 2782 N N . ILE A 1 333 ? -2.789 -2.076 9.801 1.00 81.50 333 ILE A N 1
ATOM 2783 C CA . ILE A 1 333 ? -2.841 -1.793 11.242 1.00 81.50 333 ILE A CA 1
ATOM 2784 C C . ILE A 1 333 ? -2.857 -0.306 11.627 1.00 81.50 333 ILE A C 1
ATOM 2786 O O . ILE A 1 333 ? -2.578 0.012 12.770 1.00 81.50 333 ILE A O 1
ATOM 2790 N N . GLY A 1 334 ? -3.162 0.618 10.716 1.00 77.12 334 GLY A N 1
ATOM 2791 C CA . GLY A 1 334 ? -3.266 2.048 11.034 1.00 77.12 334 GLY A CA 1
ATOM 2792 C C . GLY A 1 334 ? -1.964 2.838 10.878 1.00 77.12 334 GLY A C 1
ATOM 2793 O O . GLY A 1 334 ? -1.974 4.051 11.041 1.00 77.12 334 GLY A O 1
ATOM 2794 N N . MET A 1 335 ? -0.849 2.189 10.533 1.00 82.50 335 MET A N 1
ATOM 2795 C CA . MET A 1 335 ? 0.436 2.870 10.347 1.00 82.50 335 MET A CA 1
ATOM 2796 C C . MET A 1 335 ? 0.533 3.505 8.955 1.00 82.50 335 MET A C 1
ATOM 2798 O O . MET A 1 335 ? 0.463 2.797 7.950 1.00 82.50 335 MET A O 1
ATOM 2802 N N . SER A 1 336 ? 0.742 4.823 8.890 1.00 83.25 336 SER A N 1
ATOM 2803 C CA . SER A 1 336 ? 1.095 5.510 7.642 1.00 83.25 336 SER A CA 1
ATOM 2804 C C . SER A 1 336 ? 2.505 5.133 7.182 1.00 83.25 336 SER A C 1
ATOM 2806 O O . SER A 1 336 ? 3.320 4.632 7.961 1.00 83.25 336 SER A O 1
ATOM 2808 N N . VAL A 1 337 ? 2.822 5.419 5.920 1.00 82.56 337 VAL A N 1
ATOM 2809 C CA . VAL A 1 337 ? 4.162 5.167 5.370 1.00 82.56 337 VAL A CA 1
ATOM 2810 C C . VAL A 1 337 ? 5.235 5.936 6.136 1.00 82.56 337 VAL A C 1
ATOM 2812 O O . VAL A 1 337 ? 6.268 5.365 6.474 1.00 82.56 337 VAL A O 1
ATOM 2815 N N . SER A 1 338 ? 4.968 7.191 6.502 1.00 80.44 338 SER A N 1
ATOM 2816 C CA . SER A 1 338 ? 5.899 7.998 7.298 1.00 80.44 338 SER A CA 1
ATOM 2817 C C . SER A 1 338 ? 6.201 7.366 8.669 1.00 80.44 338 SER A C 1
ATOM 2819 O O . SER A 1 338 ? 7.331 7.429 9.152 1.00 80.44 338 SER A O 1
ATOM 2821 N N . ILE A 1 339 ? 5.221 6.696 9.290 1.00 78.00 339 ILE A N 1
ATOM 2822 C CA . ILE A 1 339 ? 5.423 5.957 10.548 1.00 78.00 339 ILE A CA 1
ATOM 2823 C C . ILE A 1 339 ? 6.251 4.685 10.309 1.00 78.00 339 ILE A C 1
ATOM 2825 O O . ILE A 1 339 ? 7.119 4.353 11.117 1.00 78.00 339 ILE A O 1
ATOM 2829 N N . MET A 1 340 ? 6.028 3.978 9.197 1.00 77.50 340 MET A N 1
ATOM 2830 C CA . MET A 1 340 ? 6.847 2.819 8.815 1.00 77.50 340 MET A CA 1
ATOM 2831 C C . MET A 1 340 ? 8.312 3.211 8.589 1.00 77.50 340 MET A C 1
ATOM 2833 O O . MET A 1 340 ? 9.210 2.546 9.106 1.00 77.50 340 MET A O 1
ATOM 2837 N N . GLU A 1 341 ? 8.549 4.307 7.862 1.00 74.06 341 GLU A N 1
ATOM 2838 C CA . GLU A 1 341 ? 9.877 4.893 7.643 1.00 74.06 341 GLU A CA 1
ATOM 2839 C C . GLU A 1 341 ? 10.549 5.232 8.979 1.00 74.06 341 GLU A C 1
ATOM 2841 O O . GLU A 1 341 ? 11.689 4.827 9.219 1.00 74.06 341 GLU A O 1
ATOM 2846 N N . LEU A 1 342 ? 9.822 5.905 9.883 1.00 71.19 342 LEU A N 1
ATOM 2847 C CA . LEU A 1 342 ? 10.312 6.243 11.219 1.00 71.19 342 LEU A CA 1
ATOM 2848 C C . LEU A 1 342 ? 10.755 4.999 11.990 1.00 71.19 342 LEU A C 1
ATOM 2850 O O . LEU A 1 342 ? 11.777 5.050 12.661 1.00 71.19 342 LEU A O 1
ATOM 2854 N N . LEU A 1 343 ? 10.031 3.886 11.876 1.00 68.44 343 LEU A N 1
ATOM 2855 C CA . LEU A 1 343 ? 10.351 2.629 12.556 1.00 68.44 343 LEU A CA 1
ATOM 2856 C C . LEU A 1 343 ? 11.498 1.828 11.917 1.00 68.44 343 LEU A C 1
ATOM 2858 O O . LEU A 1 343 ? 11.846 0.768 12.432 1.00 68.44 343 LEU A O 1
ATOM 2862 N N . GLY A 1 344 ? 12.107 2.325 10.837 1.00 64.75 344 GLY A N 1
ATOM 2863 C CA . GLY A 1 344 ? 13.150 1.606 10.099 1.00 64.75 344 GLY A CA 1
ATOM 2864 C C . GLY A 1 344 ? 12.599 0.544 9.144 1.00 64.75 344 GLY A C 1
ATOM 2865 O O . GLY A 1 344 ? 13.362 -0.191 8.530 1.00 64.75 344 GLY A O 1
ATOM 2866 N N . PHE A 1 345 ? 11.277 0.483 8.955 1.00 66.38 345 PHE A N 1
ATOM 2867 C CA . PHE A 1 345 ? 10.646 -0.395 7.963 1.00 66.38 345 PHE A CA 1
ATOM 2868 C C . PHE A 1 345 ? 10.624 0.216 6.560 1.00 66.38 345 PHE A C 1
ATOM 2870 O O . PHE A 1 345 ? 10.186 -0.433 5.615 1.00 66.38 345 PHE A O 1
ATOM 2877 N N . GLY A 1 346 ? 11.142 1.436 6.399 1.00 58.28 346 GLY A N 1
ATOM 2878 C CA . GLY A 1 346 ? 11.385 2.020 5.084 1.00 58.28 346 GLY A CA 1
ATOM 2879 C C . GLY A 1 346 ? 12.410 1.231 4.254 1.00 58.28 346 GLY A C 1
ATOM 2880 O O . GLY A 1 346 ? 12.357 1.286 3.041 1.00 58.28 346 GLY A O 1
ATOM 2881 N N . GLU A 1 347 ? 13.297 0.430 4.851 1.00 52.47 347 GLU A N 1
ATOM 2882 C CA . GLU A 1 347 ? 14.179 -0.464 4.071 1.00 52.47 347 GLU A CA 1
ATOM 2883 C C . GLU A 1 347 ? 13.415 -1.685 3.506 1.00 52.47 347 GLU A C 1
ATOM 2885 O O . GLU A 1 347 ? 13.752 -2.208 2.443 1.00 52.47 347 GLU A O 1
ATOM 2890 N N . LEU A 1 348 ? 12.326 -2.117 4.167 1.00 53.66 348 LEU A N 1
ATOM 2891 C CA . LEU A 1 348 ? 11.432 -3.173 3.654 1.00 53.66 348 LEU A CA 1
ATOM 2892 C C . LEU A 1 348 ? 10.602 -2.694 2.456 1.00 53.66 348 LEU A C 1
ATOM 2894 O O . LEU A 1 348 ? 10.177 -3.501 1.628 1.00 53.66 348 LEU A O 1
ATOM 2898 N N . ILE A 1 349 ? 10.360 -1.387 2.373 1.00 54.25 349 ILE A N 1
ATOM 2899 C CA . ILE A 1 349 ? 9.556 -0.747 1.341 1.00 54.25 349 ILE A CA 1
ATOM 2900 C C . ILE A 1 349 ? 10.469 0.249 0.648 1.00 54.25 349 ILE A C 1
ATOM 2902 O O . ILE A 1 349 ? 10.576 1.368 1.117 1.00 54.25 349 ILE A O 1
ATOM 2906 N N . LYS A 1 350 ? 11.109 -0.150 -0.458 1.00 53.91 350 LYS A N 1
ATOM 2907 C CA . LYS A 1 350 ? 12.099 0.610 -1.254 1.00 53.91 350 LYS A CA 1
ATOM 2908 C C . LYS A 1 350 ? 11.570 1.934 -1.842 1.00 53.91 350 LYS A C 1
ATOM 2910 O O . LYS A 1 350 ? 11.772 2.200 -3.017 1.00 53.91 350 LYS A O 1
ATOM 29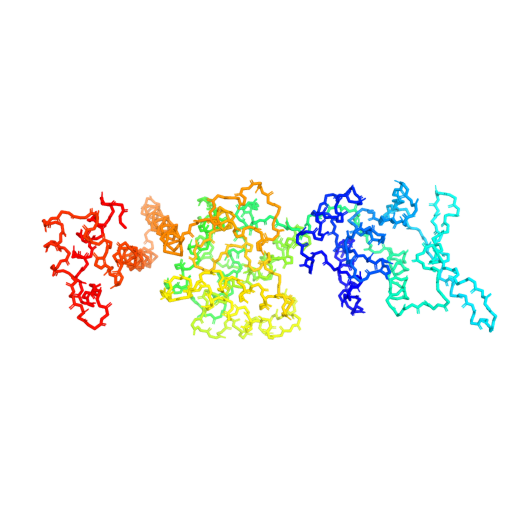15 N N . LEU A 1 351 ? 10.768 2.701 -1.126 1.00 47.88 351 LEU A N 1
ATOM 2916 C CA . LEU A 1 351 ? 10.437 4.078 -1.432 1.00 47.88 351 LEU A CA 1
ATOM 2917 C C . LEU A 1 351 ? 11.731 4.894 -1.334 1.00 47.88 351 LEU A C 1
ATOM 2919 O O . LEU A 1 351 ? 12.640 4.485 -0.612 1.00 47.88 351 LEU A O 1
ATOM 2923 N N . PRO A 1 352 ? 11.863 6.012 -2.065 1.00 38.34 352 PRO A N 1
ATOM 2924 C CA . PRO A 1 352 ? 13.019 6.889 -1.933 1.00 38.34 352 PRO A CA 1
ATOM 2925 C C . PRO A 1 352 ? 13.143 7.335 -0.470 1.00 38.34 352 PRO A C 1
ATOM 2927 O O . PRO A 1 352 ? 12.389 8.182 0.009 1.00 38.34 352 PRO A O 1
ATOM 2930 N N . LEU A 1 353 ? 14.066 6.687 0.240 1.00 35.75 353 LEU A N 1
ATOM 2931 C CA . LEU A 1 353 ? 14.335 6.881 1.652 1.00 35.75 353 LEU A CA 1
ATOM 2932 C C . LEU A 1 353 ? 14.956 8.260 1.858 1.00 35.75 353 LEU A C 1
ATOM 2934 O O . LEU A 1 353 ? 15.983 8.602 1.274 1.00 35.75 353 LEU A O 1
ATOM 2938 N N . ILE A 1 354 ? 14.335 9.038 2.738 1.00 32.84 354 ILE A N 1
ATOM 2939 C CA . ILE A 1 354 ? 15.049 10.031 3.535 1.00 32.84 354 ILE A CA 1
ATOM 2940 C C . ILE A 1 354 ? 15.888 9.225 4.545 1.00 32.84 354 ILE A C 1
ATOM 2942 O O . ILE A 1 354 ? 15.391 8.256 5.110 1.00 32.84 354 ILE A O 1
ATOM 2946 N N . ASP A 1 355 ? 17.150 9.610 4.742 1.00 33.00 355 ASP A N 1
ATOM 2947 C CA . ASP A 1 355 ? 18.227 8.987 5.546 1.00 33.00 355 ASP A CA 1
ATOM 2948 C C . ASP A 1 355 ? 17.924 8.740 7.061 1.00 33.00 355 ASP A C 1
ATOM 2950 O O . ASP A 1 355 ? 18.741 9.028 7.938 1.00 33.00 355 ASP A O 1
ATOM 2954 N N . SER A 1 356 ? 16.755 8.214 7.443 1.00 35.31 356 SER A N 1
ATOM 2955 C CA . SER A 1 356 ? 16.339 8.073 8.851 1.00 35.31 356 SER A CA 1
ATOM 2956 C C . SER A 1 356 ? 16.420 6.657 9.443 1.00 35.31 356 SER A C 1
ATOM 2958 O O . SER A 1 356 ? 16.074 6.489 10.615 1.00 35.31 356 SER A O 1
ATOM 2960 N N . SER A 1 357 ? 16.913 5.642 8.716 1.00 37.28 357 SER A N 1
ATOM 2961 C CA . SER A 1 357 ? 16.759 4.217 9.089 1.00 37.28 357 SER A CA 1
ATOM 2962 C C . SER A 1 357 ? 17.480 3.744 10.367 1.00 37.28 357 SER A C 1
ATOM 2964 O O . SER A 1 357 ? 17.294 2.614 10.799 1.00 37.28 357 SER A O 1
ATOM 2966 N N . LYS A 1 358 ? 18.238 4.586 11.081 1.00 44.66 358 LYS A N 1
ATOM 2967 C CA . LYS A 1 358 ? 19.022 4.137 12.254 1.00 44.66 358 LYS A CA 1
ATOM 2968 C C . LYS A 1 358 ? 18.354 4.285 13.623 1.00 44.66 358 LYS A C 1
ATOM 2970 O O . LYS A 1 358 ? 18.950 3.880 14.619 1.00 44.66 358 LYS A O 1
ATOM 2975 N N . LYS A 1 359 ? 17.158 4.875 13.733 1.00 44.31 359 LYS A N 1
ATOM 2976 C CA . LYS A 1 359 ? 16.686 5.366 15.046 1.00 44.31 359 LYS A CA 1
ATOM 2977 C C . LYS A 1 359 ? 15.998 4.324 15.945 1.00 44.31 359 LYS A C 1
ATOM 2979 O O . LYS A 1 359 ? 15.957 4.544 17.153 1.00 44.31 359 LYS A O 1
ATOM 2984 N N . TYR A 1 360 ? 15.510 3.192 15.414 1.00 49.41 360 TYR A N 1
ATOM 2985 C CA . TYR A 1 360 ? 14.707 2.238 16.209 1.00 49.41 360 TYR A CA 1
ATOM 2986 C C . TYR A 1 360 ? 15.055 0.746 16.078 1.00 49.41 360 TYR A C 1
ATOM 2988 O O . TYR A 1 360 ? 14.429 -0.059 16.765 1.00 49.41 360 TYR A O 1
ATOM 2996 N N . HIS A 1 361 ? 16.106 0.370 15.338 1.00 48.12 361 HIS A N 1
ATOM 2997 C CA . HIS A 1 361 ? 16.592 -1.023 15.284 1.00 48.12 361 HIS A CA 1
ATOM 2998 C C . HIS A 1 361 ? 16.996 -1.608 16.654 1.00 48.12 361 HIS A C 1
ATOM 3000 O O . HIS A 1 361 ? 17.039 -2.824 16.805 1.00 48.12 361 HIS A O 1
ATOM 3006 N N . ASN A 1 362 ? 17.246 -0.760 17.660 1.00 47.28 362 ASN A N 1
ATOM 3007 C CA . ASN A 1 362 ? 17.726 -1.167 18.987 1.00 47.28 362 ASN A CA 1
ATOM 3008 C C . ASN A 1 362 ? 16.644 -1.199 20.087 1.00 47.28 362 ASN A C 1
ATOM 3010 O O . ASN A 1 362 ? 16.983 -1.370 21.258 1.00 47.28 362 ASN A O 1
ATOM 3014 N N . LYS A 1 363 ? 15.354 -1.009 19.770 1.00 54.44 363 LYS A N 1
ATOM 3015 C CA . LYS A 1 363 ? 14.283 -1.131 20.777 1.00 54.44 363 LYS A CA 1
ATOM 3016 C C . LYS A 1 363 ? 13.935 -2.599 21.037 1.00 54.44 363 LYS A C 1
ATOM 3018 O O . LYS A 1 363 ? 13.767 -3.371 20.097 1.00 54.44 363 LYS A O 1
ATOM 3023 N N . ASN A 1 364 ? 13.742 -2.972 22.306 1.00 64.50 364 ASN A N 1
ATOM 3024 C CA . ASN A 1 364 ? 13.180 -4.283 22.651 1.00 64.50 364 ASN A CA 1
ATOM 3025 C C . ASN A 1 364 ? 11.744 -4.403 22.086 1.00 64.50 364 ASN A C 1
ATOM 3027 O O . ASN A 1 364 ? 11.014 -3.412 22.002 1.00 64.50 364 ASN A O 1
ATOM 3031 N N . LYS A 1 365 ? 11.325 -5.623 21.731 1.00 68.94 365 LYS A N 1
ATOM 3032 C CA . LYS A 1 365 ? 10.020 -6.011 21.166 1.00 68.94 365 LYS A CA 1
ATOM 3033 C C . LYS A 1 365 ? 8.830 -5.269 21.791 1.00 68.94 365 LYS A C 1
ATOM 3035 O O . LYS A 1 365 ? 7.971 -4.771 21.066 1.00 68.94 365 LYS A O 1
ATOM 3040 N N . GLN A 1 366 ? 8.794 -5.158 23.119 1.00 69.94 366 GLN A N 1
ATOM 3041 C CA . GLN A 1 366 ? 7.718 -4.473 23.849 1.00 69.94 366 GLN A CA 1
ATOM 3042 C C . GLN A 1 366 ? 7.677 -2.962 23.578 1.00 69.94 366 GLN A C 1
ATOM 3044 O O . GLN A 1 366 ? 6.607 -2.413 23.330 1.00 69.94 366 GLN A O 1
ATOM 3049 N N . GLN A 1 367 ? 8.829 -2.287 23.540 1.00 71.69 367 GLN A N 1
ATOM 3050 C CA . GLN A 1 367 ? 8.900 -0.845 23.274 1.00 71.69 367 GLN A CA 1
ATOM 3051 C C . GLN A 1 367 ? 8.493 -0.501 21.837 1.00 71.69 367 GLN A C 1
ATOM 3053 O O . GLN A 1 367 ? 7.934 0.567 21.587 1.00 71.69 367 GLN A O 1
ATOM 3058 N N . LEU A 1 368 ? 8.790 -1.393 20.888 1.00 73.25 368 LEU A N 1
ATOM 3059 C CA . LEU A 1 368 ? 8.367 -1.246 19.499 1.00 73.25 368 LEU A CA 1
ATOM 3060 C C . LEU A 1 368 ? 6.844 -1.397 19.365 1.00 73.25 368 LEU A C 1
ATOM 3062 O O . LEU A 1 368 ? 6.207 -0.565 18.726 1.00 73.25 368 LEU A O 1
ATOM 3066 N N . ARG A 1 369 ? 6.241 -2.396 20.024 1.00 77.00 369 ARG A N 1
ATOM 3067 C CA . ARG A 1 369 ? 4.776 -2.557 20.059 1.00 77.00 369 ARG A CA 1
ATOM 3068 C C . ARG A 1 369 ? 4.060 -1.398 20.715 1.00 77.00 369 ARG A C 1
ATOM 3070 O O . ARG A 1 369 ? 3.059 -0.927 20.187 1.00 77.00 369 ARG A O 1
ATOM 3077 N N . LEU A 1 370 ? 4.581 -0.946 21.850 1.00 76.75 370 LEU A N 1
ATOM 3078 C CA . LEU A 1 370 ? 4.025 0.187 22.567 1.00 76.75 370 LEU A CA 1
ATOM 3079 C C . LEU A 1 370 ? 3.988 1.422 21.664 1.00 76.75 370 LEU A C 1
ATOM 3081 O O . LEU A 1 370 ? 2.960 2.084 21.574 1.00 76.75 370 LEU A O 1
ATOM 3085 N N . PHE A 1 371 ? 5.076 1.676 20.935 1.00 77.75 371 PHE A N 1
ATOM 3086 C CA . PHE A 1 371 ? 5.118 2.758 19.960 1.00 77.75 371 PHE A CA 1
ATOM 3087 C C . PHE A 1 371 ? 4.064 2.582 18.856 1.00 77.75 371 PHE A C 1
ATOM 3089 O O . PHE A 1 371 ? 3.326 3.518 18.571 1.00 77.75 371 PHE A O 1
ATOM 3096 N N . ILE A 1 372 ? 3.947 1.383 18.272 1.00 79.56 372 ILE A N 1
ATOM 3097 C CA . ILE A 1 372 ? 2.935 1.092 17.244 1.00 79.56 372 ILE A CA 1
ATOM 3098 C C . ILE A 1 372 ? 1.522 1.372 17.776 1.00 79.56 372 ILE A C 1
ATOM 3100 O O . ILE A 1 372 ? 0.755 2.072 17.122 1.00 79.56 372 ILE A O 1
ATOM 3104 N N . ILE A 1 373 ? 1.184 0.895 18.977 1.00 82.19 373 ILE A N 1
ATOM 3105 C CA . ILE A 1 373 ? -0.132 1.137 19.587 1.00 82.19 373 ILE A CA 1
ATOM 3106 C C . ILE A 1 373 ? -0.363 2.625 19.861 1.00 82.19 373 ILE A C 1
ATOM 3108 O O . ILE A 1 373 ? -1.460 3.117 19.611 1.00 82.19 373 ILE A O 1
ATOM 3112 N N . GLN A 1 374 ? 0.651 3.362 20.312 1.00 83.06 374 GLN A N 1
ATOM 3113 C CA . GLN A 1 374 ? 0.545 4.807 20.522 1.00 83.06 374 GLN A CA 1
ATOM 3114 C C . GLN A 1 374 ? 0.276 5.570 19.224 1.00 83.06 374 GLN A C 1
ATOM 3116 O O . GLN A 1 374 ? -0.545 6.485 19.214 1.00 83.06 374 GLN A O 1
ATOM 3121 N N . GLU A 1 375 ? 0.918 5.187 18.122 1.00 81.81 375 GLU A N 1
ATOM 3122 C CA . GLU A 1 375 ? 0.638 5.788 16.817 1.00 81.81 375 GLU A CA 1
ATOM 3123 C C . GLU A 1 375 ? -0.772 5.437 16.323 1.00 81.81 375 GLU A C 1
ATOM 3125 O O . GLU A 1 375 ? -1.499 6.319 15.870 1.00 81.81 375 GLU A O 1
ATOM 3130 N N . ILE A 1 376 ? -1.226 4.195 16.518 1.00 80.44 376 ILE A N 1
ATOM 3131 C CA . ILE A 1 376 ? -2.610 3.795 16.212 1.00 80.44 376 ILE A CA 1
ATOM 3132 C C . ILE A 1 376 ? -3.615 4.620 17.021 1.00 80.44 376 ILE A C 1
ATOM 3134 O O . ILE A 1 376 ? -4.618 5.085 16.483 1.00 80.44 376 ILE A O 1
ATOM 3138 N N . LEU A 1 377 ? -3.347 4.838 18.310 1.00 83.75 377 LEU A N 1
ATOM 3139 C CA . LEU A 1 377 ? -4.187 5.668 19.173 1.00 83.75 377 LEU A CA 1
ATOM 3140 C C . LEU A 1 377 ? -4.265 7.113 18.670 1.00 83.75 377 LEU A C 1
ATOM 3142 O O . LEU A 1 377 ? -5.350 7.694 18.675 1.00 83.75 377 LEU A O 1
ATOM 3146 N N . LYS A 1 378 ? -3.154 7.691 18.197 1.00 84.50 378 LYS A N 1
ATOM 3147 C CA . LYS A 1 378 ? -3.152 9.032 17.591 1.00 84.50 378 LYS A CA 1
ATOM 3148 C C . LYS A 1 378 ? -4.005 9.079 16.323 1.00 84.50 378 LYS A C 1
ATOM 3150 O O . LYS A 1 378 ? -4.803 10.001 16.166 1.00 84.50 378 LYS A O 1
ATOM 3155 N N . GLU A 1 379 ? -3.888 8.087 15.445 1.00 80.56 379 GLU A N 1
ATOM 3156 C CA . GLU A 1 379 ? -4.684 8.012 14.211 1.00 80.56 379 GLU A CA 1
ATOM 3157 C C . GLU A 1 379 ? -6.183 7.793 14.490 1.00 80.56 379 GLU A C 1
ATOM 3159 O O . GLU A 1 379 ? -7.048 8.426 13.873 1.00 80.56 379 GLU A O 1
ATOM 3164 N N . ASN A 1 380 ? -6.518 6.979 15.494 1.00 82.94 380 ASN A N 1
ATOM 3165 C CA . ASN A 1 380 ? -7.894 6.810 15.961 1.00 82.94 380 ASN A CA 1
ATOM 3166 C C . ASN A 1 380 ? -8.455 8.115 16.544 1.00 82.94 380 ASN A C 1
ATOM 3168 O O . ASN A 1 380 ? -9.598 8.473 16.265 1.00 82.94 380 ASN A O 1
ATOM 3172 N N . GLN A 1 381 ? -7.658 8.866 17.310 1.00 84.94 381 GLN A N 1
ATOM 3173 C CA . GLN A 1 381 ? -8.063 10.178 17.821 1.00 84.94 381 GLN A CA 1
ATOM 3174 C C . GLN A 1 381 ? -8.309 11.181 16.692 1.00 84.94 381 GLN A C 1
ATOM 3176 O O . GLN A 1 381 ? -9.339 11.846 16.707 1.00 84.94 381 GLN A O 1
ATOM 3181 N N . LYS A 1 382 ? -7.437 11.242 15.676 1.00 84.75 382 LYS A N 1
ATOM 3182 C CA . LYS A 1 382 ? -7.672 12.074 14.480 1.00 84.75 382 LYS A CA 1
ATOM 3183 C C . LYS A 1 382 ? -8.989 11.713 13.797 1.00 84.75 382 LYS A C 1
ATOM 3185 O O . LYS A 1 382 ? -9.747 12.603 13.428 1.00 84.75 382 LYS A O 1
ATOM 3190 N N . THR A 1 383 ? -9.279 10.418 13.679 1.00 81.94 383 THR A N 1
ATOM 3191 C CA . THR A 1 383 ? -10.537 9.914 13.107 1.00 81.94 383 THR A CA 1
ATOM 3192 C C . THR A 1 383 ? -11.749 10.410 13.894 1.00 81.94 383 THR A C 1
ATOM 3194 O O . THR A 1 383 ? -12.699 10.920 13.308 1.00 81.94 383 THR A O 1
ATOM 3197 N N . ILE A 1 384 ? -11.702 10.307 15.224 1.00 85.19 384 ILE A N 1
ATOM 3198 C CA . ILE A 1 384 ? -12.761 10.788 16.120 1.00 85.19 384 ILE A CA 1
ATOM 3199 C C . ILE A 1 384 ? -12.966 12.297 15.956 1.00 85.19 384 ILE A C 1
ATOM 3201 O O . ILE A 1 384 ? -14.096 12.730 15.741 1.00 85.19 384 ILE A O 1
ATOM 3205 N N . THR A 1 385 ? -11.888 13.085 16.008 1.00 86.50 385 THR A N 1
ATOM 3206 C CA . THR A 1 385 ? -11.949 14.545 15.846 1.00 86.50 385 THR A CA 1
ATOM 3207 C C . THR A 1 385 ? -12.589 14.928 14.518 1.00 86.50 385 THR A C 1
ATOM 3209 O O . THR A 1 385 ? -13.465 15.779 14.482 1.00 86.50 385 THR A O 1
ATOM 3212 N N . GLN A 1 386 ? -12.240 14.241 13.435 1.00 81.19 386 GLN A N 1
ATOM 3213 C CA . GLN A 1 386 ? -12.805 14.529 12.118 1.00 81.19 386 GLN A CA 1
ATOM 3214 C C . GLN A 1 386 ? -14.293 14.218 12.026 1.00 81.19 386 GLN A C 1
ATOM 3216 O O . GLN A 1 386 ? -15.037 14.992 11.431 1.00 81.19 386 GLN A O 1
ATOM 3221 N N . ILE A 1 387 ? -14.742 13.101 12.606 1.00 82.00 387 ILE A N 1
ATOM 3222 C CA . ILE A 1 387 ? -16.174 12.785 12.657 1.00 82.00 387 ILE A CA 1
ATOM 3223 C C . ILE A 1 387 ? -16.917 13.892 13.421 1.00 82.00 387 ILE A C 1
ATOM 3225 O O . ILE A 1 387 ? -17.986 14.312 12.988 1.00 82.00 387 ILE A O 1
ATOM 3229 N N . ILE A 1 388 ? -16.339 14.400 14.516 1.00 85.50 388 ILE A N 1
ATOM 3230 C CA . ILE A 1 388 ? -16.899 15.527 15.275 1.00 85.50 388 ILE A CA 1
ATOM 3231 C C . ILE A 1 388 ? -16.947 16.797 14.419 1.00 85.50 388 ILE A C 1
ATOM 3233 O O . ILE A 1 388 ? -17.993 17.438 14.360 1.00 85.50 388 ILE A O 1
ATOM 3237 N N . ASP A 1 389 ? -15.863 17.138 13.721 1.00 82.75 389 ASP A N 1
ATOM 3238 C CA . ASP A 1 389 ? -15.810 18.320 12.856 1.00 82.75 389 ASP A CA 1
ATOM 3239 C C . ASP A 1 389 ? -16.881 18.253 11.763 1.00 82.75 389 ASP A C 1
ATOM 3241 O O . ASP A 1 389 ? -17.599 19.220 11.525 1.00 82.75 389 ASP A O 1
ATOM 3245 N N . ILE A 1 390 ? -17.052 17.092 11.133 1.00 76.81 390 ILE A N 1
ATOM 3246 C CA . ILE A 1 390 ? -18.106 16.855 10.144 1.00 76.81 390 ILE A CA 1
ATOM 3247 C C . ILE A 1 390 ? -19.500 17.072 10.750 1.00 76.81 390 ILE A C 1
ATOM 3249 O O . ILE A 1 390 ? -20.328 17.759 10.152 1.00 76.81 390 ILE A O 1
ATOM 3253 N N . ILE A 1 391 ? -19.763 16.505 11.933 1.00 80.81 391 ILE A N 1
ATOM 3254 C CA . ILE A 1 391 ? -21.044 16.677 12.632 1.00 80.81 391 ILE A CA 1
ATOM 3255 C C . ILE A 1 391 ? -21.300 18.163 12.901 1.00 80.81 391 ILE A C 1
ATOM 3257 O O . ILE A 1 391 ? -22.390 18.651 12.609 1.00 80.81 391 ILE A O 1
ATOM 3261 N N . ASN A 1 392 ? -20.299 18.884 13.411 1.00 81.94 392 ASN A N 1
ATOM 3262 C CA . ASN A 1 392 ? -20.411 20.310 13.712 1.00 81.94 392 ASN A CA 1
ATOM 3263 C C . ASN A 1 392 ? -20.739 21.121 12.453 1.00 81.94 392 ASN A C 1
ATOM 3265 O O . ASN A 1 392 ? -21.668 21.923 12.475 1.00 81.94 392 ASN A O 1
ATOM 3269 N N . ASN A 1 393 ? -20.061 20.850 11.335 1.00 76.75 393 ASN A N 1
ATOM 3270 C CA . ASN A 1 393 ? -20.338 21.532 10.070 1.00 76.75 393 ASN A CA 1
ATOM 3271 C C . ASN A 1 393 ? -21.752 21.256 9.543 1.00 76.75 393 ASN A C 1
ATOM 3273 O O . ASN A 1 393 ? -22.419 22.173 9.069 1.00 76.75 393 ASN A O 1
ATOM 3277 N N . LEU A 1 394 ? -22.244 20.015 9.631 1.00 73.88 394 LEU A N 1
ATOM 3278 C CA . LEU A 1 394 ? -23.612 19.690 9.208 1.00 73.88 394 LEU A CA 1
ATOM 3279 C C . LEU A 1 394 ? -24.669 20.398 10.065 1.00 73.88 394 LEU A C 1
ATOM 3281 O O . LEU A 1 394 ? -25.703 20.817 9.542 1.00 73.88 394 LEU A O 1
ATOM 3285 N N . ILE A 1 395 ? -24.404 20.548 11.366 1.00 78.12 395 ILE A N 1
ATOM 3286 C CA . ILE A 1 395 ? -25.254 21.323 12.275 1.00 78.12 395 ILE A CA 1
ATOM 3287 C C . ILE A 1 395 ? -25.234 22.808 11.882 1.00 78.12 395 ILE A C 1
ATOM 3289 O O . ILE A 1 395 ? -26.300 23.413 11.766 1.00 78.12 395 ILE A O 1
ATOM 3293 N N . GLU A 1 396 ? -24.053 23.385 11.634 1.00 74.62 396 GLU A N 1
ATOM 3294 C CA . GLU A 1 396 ? -23.889 24.795 11.244 1.00 74.62 396 GLU A CA 1
ATOM 3295 C C . GLU A 1 396 ? -24.549 25.130 9.902 1.00 74.62 396 GLU A C 1
ATOM 3297 O O . GLU A 1 396 ? -25.135 26.200 9.749 1.00 74.62 396 GLU A O 1
ATOM 3302 N N . GLN A 1 397 ? -24.510 24.210 8.936 1.00 69.69 397 GLN A N 1
ATOM 3303 C CA . GLN A 1 397 ? -25.121 24.408 7.620 1.00 69.69 397 GLN A CA 1
ATOM 3304 C C . GLN A 1 397 ? -26.660 24.340 7.636 1.00 69.69 397 GLN A C 1
ATOM 3306 O O . GLN A 1 397 ? -27.275 24.477 6.580 1.00 69.69 397 GLN A O 1
ATOM 3311 N N . CYS A 1 398 ? -27.304 24.115 8.792 1.00 57.28 398 CYS A N 1
ATOM 3312 C CA . CYS A 1 398 ? -28.759 23.946 8.949 1.00 57.28 398 CYS A CA 1
ATOM 3313 C C . CYS A 1 398 ? -29.391 22.858 8.050 1.00 57.28 398 CYS A C 1
ATOM 3315 O O . CYS A 1 398 ? -30.613 22.693 8.037 1.00 57.28 398 CYS A O 1
ATOM 3317 N N . ASN A 1 399 ? -28.577 22.068 7.342 1.00 57.84 399 ASN A N 1
ATOM 3318 C CA . ASN A 1 399 ? -28.984 20.949 6.499 1.00 57.84 399 ASN A CA 1
ATOM 3319 C C . ASN A 1 399 ? -29.214 19.721 7.384 1.00 57.84 399 ASN A C 1
ATOM 3321 O O . ASN A 1 399 ? -28.464 18.745 7.369 1.00 57.84 399 ASN A O 1
ATOM 3325 N N . THR A 1 400 ? -30.261 19.782 8.203 1.00 55.97 400 THR A N 1
ATOM 3326 C CA . THR A 1 400 ? -30.628 18.721 9.146 1.00 55.97 400 THR A CA 1
ATOM 3327 C C . THR A 1 400 ? -31.308 17.554 8.432 1.00 55.97 400 THR A C 1
ATOM 3329 O O . THR A 1 400 ? -32.469 17.230 8.677 1.00 55.97 400 THR A O 1
ATOM 3332 N N . ASN A 1 401 ? -30.563 16.851 7.576 1.00 64.38 401 ASN A N 1
ATOM 3333 C CA . ASN A 1 401 ? -30.920 15.473 7.281 1.00 64.38 401 ASN A CA 1
ATOM 3334 C C . ASN A 1 401 ? -30.643 14.648 8.548 1.00 64.38 401 ASN A C 1
ATOM 3336 O O . ASN A 1 401 ? -29.515 14.235 8.822 1.00 64.38 401 ASN A O 1
ATOM 3340 N N . THR A 1 402 ? -31.677 14.484 9.374 1.00 66.94 402 THR A N 1
ATOM 3341 C CA . THR A 1 402 ? -31.606 13.870 10.711 1.00 66.94 402 THR A CA 1
ATOM 3342 C C . THR A 1 402 ? -31.022 12.459 10.666 1.00 66.94 402 THR A C 1
ATOM 3344 O O . THR A 1 402 ? -30.382 12.033 11.625 1.00 66.94 402 THR A O 1
ATOM 3347 N N . GLN A 1 403 ? -31.182 11.763 9.540 1.00 70.50 403 GLN A N 1
ATOM 3348 C CA . GLN A 1 403 ? -30.623 10.438 9.308 1.00 70.50 403 GLN A CA 1
ATOM 3349 C C . GLN A 1 403 ? -29.089 10.459 9.179 1.00 70.50 403 GLN A C 1
ATOM 3351 O O . GLN A 1 403 ? -28.418 9.694 9.871 1.00 70.50 403 GLN A O 1
ATOM 3356 N N . ASN A 1 404 ? -28.524 11.391 8.401 1.00 71.19 404 ASN A N 1
ATOM 3357 C CA . ASN A 1 404 ? -27.069 11.532 8.238 1.00 71.19 404 ASN A CA 1
ATOM 3358 C C . ASN A 1 404 ? -26.384 11.828 9.582 1.00 71.19 404 ASN A C 1
ATOM 3360 O O . ASN A 1 404 ? -25.348 11.255 9.917 1.00 71.19 404 ASN A O 1
ATOM 3364 N N . LEU A 1 405 ? -26.995 12.699 10.391 1.00 75.56 405 LEU A N 1
ATOM 3365 C CA . LEU A 1 405 ? -26.481 13.037 11.717 1.00 75.56 405 LEU A CA 1
ATOM 3366 C C . LEU A 1 405 ? -26.507 11.823 12.664 1.00 75.56 405 LEU A C 1
ATOM 3368 O O . LEU A 1 405 ? -25.559 11.599 13.416 1.00 75.56 405 LEU A O 1
ATOM 3372 N N . GLN A 1 406 ? -27.562 11.004 12.612 1.00 79.50 406 GLN A N 1
ATOM 3373 C CA . GLN A 1 406 ? -27.649 9.775 13.405 1.00 79.50 406 GLN A CA 1
ATOM 3374 C C . GLN A 1 406 ? -26.590 8.740 13.005 1.00 79.50 406 GLN A C 1
ATOM 3376 O O . GLN A 1 406 ? -25.998 8.114 13.887 1.00 79.50 406 GLN A O 1
ATOM 3381 N N . GLU A 1 407 ? -26.326 8.568 11.709 1.00 79.75 407 GLU A N 1
ATOM 3382 C CA . GLU A 1 407 ? -25.268 7.681 11.209 1.00 79.75 407 GLU A CA 1
ATOM 3383 C C . GLU A 1 407 ? -23.884 8.138 11.685 1.00 79.75 407 GLU A C 1
ATOM 3385 O O . GLU A 1 407 ? -23.131 7.344 12.253 1.00 79.75 407 GLU A O 1
ATOM 3390 N N . LEU A 1 408 ? -23.581 9.434 11.588 1.00 80.69 408 LEU A N 1
ATOM 3391 C CA . LEU A 1 408 ? -22.318 9.993 12.079 1.00 80.69 408 LEU A CA 1
ATOM 3392 C C . LEU A 1 408 ? -22.150 9.854 13.598 1.00 80.69 408 LEU A C 1
ATOM 3394 O O . LEU A 1 408 ? -21.060 9.536 14.074 1.00 80.69 408 LEU A O 1
ATOM 3398 N N . ILE A 1 409 ? -23.222 10.007 14.380 1.00 83.62 409 ILE A N 1
ATOM 3399 C CA . ILE A 1 409 ? -23.178 9.767 15.831 1.00 83.62 409 ILE A CA 1
ATOM 3400 C C . ILE A 1 409 ? -22.899 8.288 16.142 1.00 83.62 409 ILE A C 1
ATOM 3402 O O . ILE A 1 409 ? -22.152 7.986 17.078 1.00 83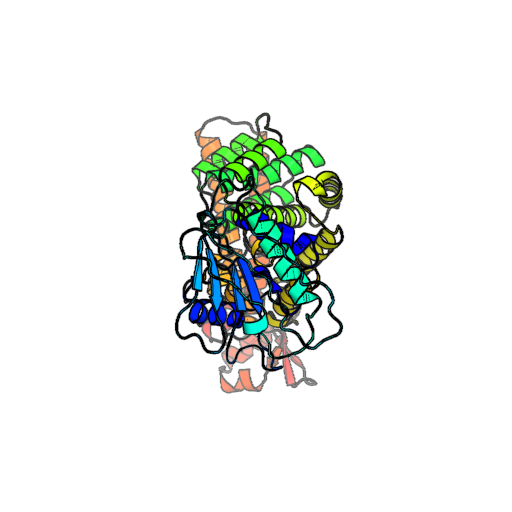.62 409 ILE A O 1
ATOM 3406 N N . LYS A 1 410 ? -23.473 7.345 15.384 1.00 84.94 410 LYS A N 1
ATOM 3407 C CA . LYS A 1 410 ? -23.158 5.913 15.541 1.00 84.94 410 LYS A CA 1
ATOM 3408 C C . LYS A 1 410 ? -21.692 5.634 15.218 1.00 84.94 410 LYS A C 1
ATOM 3410 O O . LYS A 1 410 ? -21.025 4.952 15.999 1.00 84.94 410 LYS A O 1
ATOM 3415 N N . LEU A 1 411 ? -21.181 6.211 14.128 1.00 84.44 411 LEU A N 1
ATOM 3416 C CA . LEU A 1 411 ? -19.770 6.130 13.749 1.00 84.44 411 LEU A CA 1
ATOM 3417 C C . LEU A 1 411 ? -18.858 6.657 14.859 1.00 84.44 411 LEU A C 1
ATOM 3419 O O . LEU A 1 411 ? -17.902 5.982 15.237 1.00 84.44 411 LEU A O 1
ATOM 3423 N N . LEU A 1 412 ? -19.192 7.810 15.446 1.00 86.06 412 LEU A N 1
ATOM 3424 C CA . LEU A 1 412 ? -18.439 8.405 16.549 1.00 86.06 412 LEU A CA 1
ATOM 3425 C C . LEU A 1 412 ? -18.377 7.486 17.779 1.00 86.06 412 LEU A C 1
ATOM 3427 O O . LEU A 1 412 ? -17.317 7.339 18.394 1.00 86.06 412 LEU A O 1
ATOM 3431 N N . LYS A 1 413 ? -19.499 6.842 18.130 1.00 85.56 413 LYS A N 1
ATOM 3432 C CA . LYS A 1 413 ? -19.563 5.888 19.250 1.00 85.56 413 LYS A CA 1
ATOM 3433 C C . LYS A 1 413 ? -18.685 4.665 18.997 1.00 85.56 413 LYS A C 1
ATOM 3435 O O . LYS A 1 413 ? -17.946 4.246 19.884 1.00 85.56 413 LYS A O 1
ATOM 3440 N N . LEU A 1 414 ? -18.745 4.106 17.790 1.00 85.31 414 LEU A N 1
ATOM 3441 C CA . LEU A 1 414 ? -17.946 2.942 17.410 1.00 85.31 414 LEU A CA 1
ATOM 3442 C C . LEU A 1 414 ? -16.447 3.266 17.347 1.00 85.31 414 LEU A C 1
ATOM 3444 O O . LEU A 1 414 ? -15.640 2.509 17.887 1.00 85.31 414 LEU A O 1
ATOM 3448 N N . ALA A 1 415 ? -16.070 4.406 16.764 1.00 81.88 415 ALA A N 1
ATOM 3449 C CA . ALA A 1 415 ? -14.683 4.865 16.725 1.00 81.88 415 ALA A CA 1
ATOM 3450 C C . ALA A 1 415 ? -14.123 5.094 18.140 1.00 81.88 415 ALA A C 1
ATOM 3452 O O . ALA A 1 415 ? -13.019 4.644 18.450 1.00 81.88 415 ALA A O 1
ATOM 3453 N N . SER A 1 416 ? -14.913 5.714 19.024 1.00 83.44 416 SER A N 1
ATOM 3454 C CA . SER A 1 416 ? -14.559 5.903 20.437 1.00 83.44 416 SER A CA 1
ATOM 3455 C C . SER A 1 416 ? -14.343 4.573 21.164 1.00 83.44 416 SER A C 1
ATOM 3457 O O . SER A 1 416 ? -13.311 4.397 21.808 1.00 83.44 416 SER A O 1
ATOM 3459 N N . LYS A 1 417 ? -15.253 3.603 20.992 1.00 84.75 417 LYS A N 1
ATOM 3460 C CA . LYS A 1 417 ? -15.126 2.265 21.591 1.00 84.75 417 LYS A CA 1
ATOM 3461 C C . LYS A 1 417 ? -13.871 1.533 21.108 1.00 84.75 417 LYS A C 1
ATOM 3463 O O . LYS A 1 417 ? -13.146 0.953 21.911 1.00 84.75 417 LYS A O 1
ATOM 3468 N N . ASN A 1 418 ? -13.578 1.581 19.807 1.00 81.19 418 ASN A N 1
ATOM 3469 C CA . ASN A 1 418 ? -12.350 0.995 19.270 1.00 81.19 418 ASN A CA 1
ATOM 3470 C C . ASN A 1 418 ? 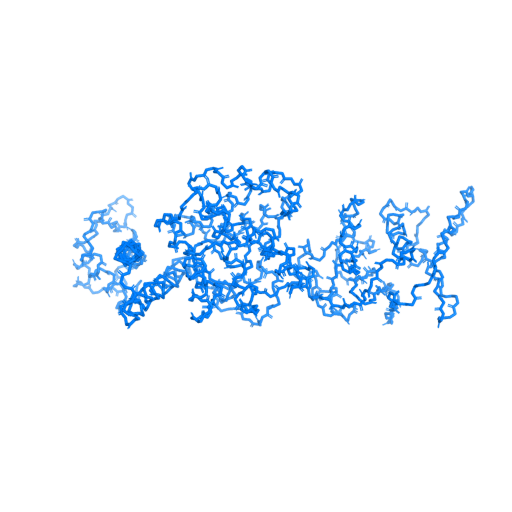-11.114 1.646 19.907 1.00 81.19 418 ASN A C 1
ATOM 3472 O O . ASN A 1 418 ? -10.213 0.945 20.359 1.00 81.19 418 ASN A O 1
ATOM 3476 N N . ASN A 1 419 ? -11.088 2.973 20.022 1.00 83.50 419 ASN A N 1
ATOM 3477 C CA . ASN A 1 419 ? -9.984 3.692 20.654 1.00 83.50 419 ASN A CA 1
ATOM 3478 C C . ASN A 1 419 ? -9.774 3.287 22.129 1.00 83.50 419 ASN A C 1
ATOM 3480 O O . ASN A 1 419 ? -8.635 3.150 22.568 1.00 83.50 419 ASN A O 1
ATOM 3484 N N . GLU A 1 420 ? -10.846 3.036 22.885 1.00 81.88 420 GLU A N 1
ATOM 3485 C CA . GLU A 1 420 ? -10.764 2.528 24.264 1.00 81.88 420 GLU A CA 1
ATOM 3486 C C . GLU A 1 420 ? -10.105 1.147 24.343 1.00 81.88 420 GLU A C 1
ATOM 3488 O O . GLU A 1 420 ? -9.198 0.959 25.153 1.00 81.88 420 GLU A O 1
ATOM 3493 N N . THR A 1 421 ? -10.457 0.215 23.449 1.00 81.81 421 THR A N 1
ATOM 3494 C CA . THR A 1 421 ? -9.817 -1.117 23.428 1.00 81.81 421 THR A CA 1
ATOM 3495 C C . THR A 1 421 ? -8.305 -1.041 23.186 1.00 81.81 421 THR A C 1
ATOM 3497 O O . THR A 1 421 ? -7.533 -1.797 23.778 1.00 81.81 421 THR A O 1
ATOM 3500 N N . PHE A 1 422 ? -7.845 -0.092 22.363 1.00 79.88 422 PHE A N 1
ATOM 3501 C CA . PHE A 1 422 ? -6.414 0.143 22.160 1.00 79.88 422 PHE A CA 1
ATOM 3502 C C . PHE A 1 422 ? -5.741 0.788 23.378 1.00 79.88 422 PHE A C 1
ATOM 3504 O O . PHE A 1 422 ? -4.597 0.445 23.670 1.00 79.88 422 PHE A O 1
ATOM 3511 N N . LYS A 1 423 ? -6.433 1.661 24.126 1.00 82.44 423 LYS A N 1
ATOM 3512 C CA . LYS A 1 423 ? -5.911 2.225 25.386 1.00 82.44 423 LYS A CA 1
ATOM 3513 C C . LYS A 1 423 ? -5.722 1.142 26.444 1.00 82.44 423 LYS A C 1
ATOM 3515 O O . LYS A 1 423 ? -4.734 1.163 27.171 1.00 82.44 423 LYS A O 1
ATOM 3520 N N . GLU A 1 424 ? -6.641 0.185 26.532 1.00 80.56 424 GLU A N 1
ATOM 3521 C CA . GLU A 1 424 ? -6.497 -0.961 27.438 1.00 80.56 424 GLU A CA 1
ATOM 3522 C C . GLU A 1 424 ? -5.296 -1.832 27.058 1.00 80.56 424 GLU A C 1
ATOM 3524 O O . GLU A 1 424 ? -4.494 -2.179 27.923 1.00 80.56 424 GLU A O 1
ATOM 3529 N N . ARG A 1 425 ? -5.095 -2.102 25.762 1.00 78.88 425 ARG A N 1
ATOM 3530 C CA . ARG A 1 425 ? -3.895 -2.808 25.278 1.00 78.88 425 ARG A CA 1
ATOM 3531 C C . ARG A 1 425 ? -2.603 -2.054 25.561 1.00 78.88 425 ARG A C 1
ATOM 3533 O O . ARG A 1 425 ? -1.623 -2.668 25.970 1.00 78.88 425 ARG A O 1
ATOM 3540 N N . GLU A 1 426 ? -2.595 -0.735 25.383 1.00 81.19 426 GLU A N 1
ATOM 3541 C CA . GLU A 1 426 ? -1.447 0.097 25.746 1.00 81.19 426 GLU A CA 1
ATOM 3542 C C . GLU A 1 426 ? -1.107 -0.067 27.235 1.00 81.19 426 GLU A C 1
ATOM 3544 O O . GLU A 1 426 ? 0.045 -0.329 27.577 1.00 81.19 426 GLU A O 1
ATOM 3549 N N . LYS A 1 427 ? -2.112 0.011 28.121 1.00 80.62 427 LYS A N 1
ATOM 3550 C CA . LYS A 1 427 ? -1.943 -0.207 29.569 1.00 80.62 427 LYS A CA 1
ATOM 3551 C C . LYS A 1 427 ? -1.369 -1.596 29.867 1.00 80.62 427 LYS A C 1
ATOM 3553 O O . LYS A 1 427 ? -0.445 -1.700 30.672 1.00 80.62 427 LYS A O 1
ATOM 3558 N N . LEU A 1 428 ? -1.869 -2.638 29.199 1.00 77.69 428 LEU A N 1
ATOM 3559 C CA . LEU A 1 428 ? -1.382 -4.013 29.355 1.00 77.69 428 LEU A CA 1
ATOM 3560 C C . LEU A 1 428 ? 0.085 -4.171 28.940 1.00 77.69 428 LEU A C 1
ATOM 3562 O O . LEU A 1 428 ? 0.799 -4.921 29.595 1.00 77.69 428 LEU A O 1
ATOM 3566 N N . LEU A 1 429 ? 0.562 -3.447 27.922 1.00 75.56 429 LEU A N 1
ATOM 3567 C CA . LEU A 1 429 ? 1.973 -3.495 27.515 1.00 75.56 429 LEU A CA 1
ATOM 3568 C C . LEU A 1 429 ? 2.933 -2.886 28.540 1.00 75.56 429 LEU A C 1
ATOM 3570 O O . LEU A 1 429 ? 4.088 -3.297 28.603 1.00 75.56 429 LEU A O 1
ATOM 3574 N N . TYR A 1 430 ? 2.468 -1.925 29.338 1.00 75.88 430 TYR A N 1
ATOM 3575 C CA . TYR A 1 430 ? 3.233 -1.394 30.470 1.00 75.88 430 TYR A CA 1
ATOM 3576 C C . TYR A 1 430 ? 3.240 -2.328 31.683 1.00 75.88 430 TYR A C 1
ATOM 3578 O O . TYR A 1 430 ? 3.990 -2.085 32.618 1.00 75.88 430 TYR A O 1
ATOM 3586 N N . CYS A 1 431 ? 2.391 -3.356 31.703 1.00 77.12 431 CYS A N 1
ATOM 3587 C CA . CYS A 1 431 ? 2.240 -4.266 32.832 1.00 77.12 431 CYS A CA 1
ATOM 3588 C C . CYS A 1 431 ? 2.742 -5.658 32.412 1.00 77.12 431 CYS A C 1
ATOM 3590 O O . CYS A 1 431 ? 1.962 -6.400 31.818 1.00 77.12 431 CYS A O 1
ATOM 3592 N N . PRO A 1 432 ? 4.005 -6.037 32.675 1.00 74.88 432 PRO A N 1
ATOM 3593 C CA . PRO A 1 432 ? 4.561 -7.311 32.209 1.00 74.88 432 PRO A CA 1
ATOM 3594 C C . PRO A 1 432 ? 3.702 -8.512 32.624 1.00 74.88 432 PRO A C 1
ATOM 3596 O O . PRO A 1 432 ? 3.205 -8.551 33.735 1.00 74.88 432 PRO A O 1
ATOM 3599 N N . GLU A 1 433 ? 3.538 -9.533 31.781 1.00 76.56 433 GLU A N 1
ATOM 3600 C CA . GLU A 1 433 ? 2.818 -10.749 32.216 1.00 76.56 433 GLU A CA 1
ATOM 3601 C C . GLU A 1 433 ? 3.545 -11.458 33.358 1.00 76.56 433 GLU A C 1
ATOM 3603 O O . GLU A 1 433 ? 2.917 -11.989 34.272 1.00 76.56 433 GLU A O 1
ATOM 3608 N N . THR A 1 434 ? 4.879 -11.424 33.321 1.00 78.75 434 THR A N 1
ATOM 3609 C CA . THR A 1 434 ? 5.721 -11.971 34.377 1.00 78.75 434 THR A CA 1
ATOM 3610 C C . THR A 1 434 ? 6.795 -10.980 34.788 1.00 78.75 434 THR A C 1
ATOM 3612 O O . THR A 1 434 ? 7.473 -10.414 33.928 1.00 78.75 434 THR A O 1
ATOM 3615 N N . LEU A 1 435 ? 7.020 -10.845 36.089 1.00 77.75 435 LEU A N 1
ATOM 3616 C CA . LEU A 1 435 ? 8.121 -10.085 36.666 1.00 77.75 435 LEU A CA 1
ATOM 3617 C C . LEU A 1 435 ? 9.090 -11.047 37.345 1.00 77.75 435 LEU A C 1
ATOM 3619 O O . LEU A 1 435 ? 8.691 -11.923 38.115 1.00 77.75 435 LEU A O 1
ATOM 3623 N N . SER A 1 436 ? 10.382 -10.894 37.061 1.00 73.50 436 SER A N 1
ATOM 3624 C CA . SER A 1 436 ? 11.397 -11.693 37.741 1.00 73.50 436 SER A CA 1
ATOM 3625 C C . SER A 1 436 ? 11.665 -11.139 39.142 1.00 73.50 436 SER A C 1
ATOM 3627 O O . SER A 1 436 ? 11.738 -9.923 39.333 1.00 73.50 436 SER A O 1
ATOM 3629 N N . LEU A 1 437 ? 11.875 -12.032 40.112 1.00 65.56 437 LEU A N 1
ATOM 3630 C CA . LEU A 1 437 ? 12.282 -11.677 41.479 1.00 65.56 437 LEU A CA 1
ATOM 3631 C C . LEU A 1 437 ? 13.540 -10.797 41.514 1.00 65.56 437 LEU A C 1
ATOM 3633 O O . LEU A 1 437 ? 13.651 -9.908 42.350 1.00 65.56 437 LEU A O 1
ATOM 3637 N N . ILE A 1 438 ? 14.471 -11.020 40.584 1.00 58.66 438 ILE A N 1
ATOM 3638 C CA . ILE A 1 438 ? 15.717 -10.250 40.468 1.00 58.66 438 ILE A CA 1
ATOM 3639 C C . ILE A 1 438 ? 15.418 -8.803 40.055 1.00 58.66 438 ILE A C 1
ATOM 3641 O O . ILE A 1 438 ? 16.003 -7.872 40.601 1.00 58.66 438 ILE A O 1
ATOM 3645 N N . THR A 1 439 ? 14.485 -8.601 39.119 1.00 62.25 439 THR A N 1
ATOM 3646 C CA . THR A 1 439 ? 14.052 -7.264 38.681 1.00 62.25 439 THR A CA 1
ATOM 3647 C C . THR A 1 439 ? 13.360 -6.510 39.814 1.00 62.25 439 THR A C 1
ATOM 3649 O O . THR A 1 439 ? 13.616 -5.326 40.000 1.00 62.25 439 THR A O 1
ATOM 3652 N N . ILE A 1 440 ? 12.524 -7.201 40.593 1.00 65.19 440 ILE A N 1
ATOM 3653 C CA . ILE A 1 440 ? 11.789 -6.611 41.716 1.00 65.19 440 ILE A CA 1
ATOM 3654 C C . ILE A 1 440 ? 12.751 -6.242 42.856 1.00 65.19 440 ILE A C 1
ATOM 3656 O O . ILE A 1 440 ? 12.798 -5.086 43.265 1.00 65.19 440 ILE A O 1
ATOM 3660 N N . ASN A 1 441 ? 13.589 -7.178 43.308 1.00 64.06 441 ASN A N 1
ATOM 3661 C CA . ASN A 1 441 ? 14.442 -6.974 44.484 1.00 64.06 441 ASN A CA 1
ATOM 3662 C C . ASN A 1 441 ? 15.587 -5.972 44.264 1.00 64.06 441 ASN A C 1
ATOM 3664 O O . ASN A 1 441 ? 16.070 -5.386 45.229 1.00 64.06 441 ASN A O 1
ATOM 3668 N N . ASN A 1 442 ? 16.031 -5.759 43.019 1.00 63.38 442 ASN A N 1
ATOM 3669 C CA . ASN A 1 442 ? 17.137 -4.841 42.723 1.00 63.38 442 ASN A CA 1
ATOM 3670 C C . ASN A 1 442 ? 16.693 -3.394 42.439 1.00 63.38 442 ASN A C 1
ATOM 3672 O O . ASN A 1 442 ? 17.533 -2.495 42.479 1.00 63.38 442 ASN A O 1
ATOM 3676 N N . HIS A 1 443 ? 15.412 -3.155 42.130 1.00 65.19 443 HIS A N 1
ATOM 3677 C CA . HIS A 1 443 ? 14.936 -1.851 41.643 1.00 65.19 443 HIS A CA 1
ATOM 3678 C C . HIS A 1 443 ? 13.771 -1.243 42.433 1.00 65.19 443 HIS A C 1
ATOM 3680 O O . HIS A 1 443 ? 13.466 -0.067 42.228 1.00 65.19 443 HIS A O 1
ATOM 3686 N N . LEU A 1 444 ? 13.126 -1.997 43.326 1.00 74.00 444 LEU A N 1
ATOM 3687 C CA . LEU A 1 444 ? 11.903 -1.568 44.003 1.00 74.00 444 LEU A CA 1
ATOM 3688 C C . LEU A 1 444 ? 12.052 -1.551 45.525 1.00 74.00 444 LEU A C 1
ATOM 3690 O O . LEU A 1 444 ? 12.758 -2.369 46.109 1.00 74.00 444 LEU A O 1
ATOM 3694 N N . LYS A 1 445 ? 11.391 -0.582 46.169 1.00 81.94 445 LYS A N 1
ATOM 3695 C CA . LYS A 1 445 ? 11.301 -0.494 47.634 1.00 81.94 445 LYS A CA 1
ATOM 3696 C C . LYS A 1 445 ? 10.233 -1.453 48.162 1.00 81.94 445 LYS A C 1
ATOM 3698 O O . LYS A 1 445 ? 9.372 -1.893 47.416 1.00 81.94 445 LYS A O 1
ATOM 3703 N N . GLU A 1 446 ? 10.231 -1.720 49.460 1.00 79.12 446 GLU A N 1
ATOM 3704 C CA . GLU A 1 446 ? 9.262 -2.628 50.093 1.00 79.12 446 GLU A CA 1
ATOM 3705 C C . GLU A 1 446 ? 7.794 -2.226 49.824 1.00 79.12 446 GLU A C 1
ATOM 3707 O O . GLU A 1 446 ? 6.991 -3.068 49.429 1.00 79.12 446 GLU A O 1
ATOM 3712 N N . ASP A 1 447 ? 7.474 -0.928 49.883 1.00 82.38 447 ASP A N 1
ATOM 3713 C CA . ASP A 1 447 ? 6.141 -0.399 49.535 1.00 82.38 447 ASP A CA 1
ATOM 3714 C C . ASP A 1 447 ? 5.762 -0.643 48.061 1.00 82.38 447 ASP A C 1
ATOM 3716 O O . ASP A 1 447 ? 4.600 -0.874 47.723 1.00 82.38 447 ASP A O 1
ATOM 3720 N N . ASP A 1 448 ? 6.752 -0.599 47.167 1.00 82.75 448 ASP A N 1
ATOM 3721 C CA . ASP A 1 448 ? 6.565 -0.854 45.740 1.00 82.75 448 ASP A CA 1
ATOM 3722 C C . ASP A 1 448 ? 6.278 -2.347 45.484 1.00 82.75 448 ASP A C 1
ATOM 3724 O O . ASP A 1 448 ? 5.482 -2.686 44.608 1.00 82.75 448 ASP A O 1
ATOM 3728 N N . ILE A 1 449 ? 6.900 -3.237 46.266 1.00 79.56 449 ILE A N 1
ATOM 3729 C CA . ILE A 1 449 ? 6.672 -4.688 46.215 1.00 79.56 449 ILE A CA 1
ATOM 3730 C C . ILE A 1 449 ? 5.260 -5.009 46.707 1.00 79.56 449 ILE A C 1
ATOM 3732 O O . ILE A 1 449 ? 4.522 -5.697 46.005 1.00 79.56 449 ILE A O 1
ATOM 3736 N N . GLN A 1 450 ? 4.844 -4.434 47.839 1.00 83.31 450 GLN A N 1
ATOM 3737 C CA . GLN A 1 450 ? 3.482 -4.598 48.357 1.00 83.31 450 GLN A CA 1
ATOM 3738 C C . GLN A 1 450 ? 2.424 -4.116 47.361 1.00 83.31 450 GLN A C 1
ATOM 3740 O O . GLN A 1 450 ? 1.365 -4.727 47.234 1.00 83.31 450 GLN A O 1
ATOM 3745 N N . PHE A 1 451 ? 2.702 -3.033 46.629 1.00 85.62 451 PHE A N 1
ATOM 3746 C CA . PHE A 1 451 ? 1.819 -2.578 45.560 1.00 85.62 451 PHE A CA 1
ATOM 3747 C C . PHE A 1 451 ? 1.736 -3.593 44.408 1.00 85.62 451 PHE A C 1
ATOM 3749 O O . PHE A 1 451 ? 0.639 -3.873 43.931 1.00 85.62 451 PHE A O 1
ATOM 3756 N N . ILE A 1 452 ? 2.858 -4.173 43.966 1.00 84.25 452 ILE A N 1
ATOM 3757 C CA . ILE A 1 452 ? 2.871 -5.202 42.908 1.00 84.25 452 ILE A CA 1
ATOM 3758 C C . ILE A 1 452 ? 2.112 -6.460 43.343 1.00 84.25 452 ILE A C 1
ATOM 3760 O O . ILE A 1 452 ? 1.333 -6.997 42.555 1.00 84.25 452 ILE A O 1
ATOM 3764 N N . GLU A 1 453 ? 2.289 -6.905 44.586 1.00 85.06 453 GLU A N 1
ATOM 3765 C CA . GLU A 1 453 ? 1.632 -8.093 45.154 1.00 85.06 453 GLU A CA 1
ATOM 3766 C C . GLU A 1 453 ? 0.098 -7.987 45.195 1.00 85.06 453 GLU A C 1
ATOM 3768 O O . GLU A 1 453 ? -0.591 -9.004 45.239 1.00 85.06 453 GLU A O 1
ATOM 3773 N N . GLN A 1 454 ? -0.471 -6.778 45.103 1.00 86.94 454 GLN A N 1
ATOM 3774 C CA . GLN A 1 454 ? -1.922 -6.596 44.950 1.00 86.94 454 GLN A CA 1
ATOM 3775 C C . GLN A 1 454 ? -2.441 -7.082 43.587 1.00 86.94 454 GLN A C 1
ATOM 3777 O O . GLN A 1 454 ? -3.620 -7.415 43.459 1.00 86.94 454 GLN A O 1
ATOM 3782 N N . TYR A 1 455 ? -1.581 -7.113 42.565 1.00 87.44 455 TYR A N 1
ATOM 3783 C CA . TYR A 1 455 ? -1.965 -7.366 41.171 1.00 87.44 455 TYR A CA 1
ATOM 3784 C C . TYR A 1 455 ? -1.215 -8.538 40.523 1.00 87.44 455 TYR A C 1
ATOM 3786 O O . TYR A 1 455 ? -1.564 -8.937 39.409 1.00 87.44 455 TYR A O 1
ATOM 3794 N N . TYR A 1 456 ? -0.206 -9.086 41.202 1.00 87.56 456 TYR A N 1
ATOM 3795 C CA . TYR A 1 456 ? 0.581 -10.228 40.754 1.00 87.56 456 TYR A CA 1
ATOM 3796 C C . TYR A 1 456 ? 0.630 -11.307 41.825 1.00 87.56 456 TYR A C 1
ATOM 3798 O O . TYR A 1 456 ? 0.802 -11.023 43.007 1.00 87.56 456 TYR A O 1
ATOM 3806 N N . THR A 1 457 ? 0.581 -12.558 41.385 1.00 86.50 457 THR A N 1
ATOM 3807 C CA . THR A 1 457 ? 0.724 -13.726 42.246 1.00 86.50 457 THR A CA 1
ATOM 3808 C C . THR A 1 457 ? 2.103 -14.343 42.055 1.00 86.50 457 THR A C 1
ATOM 3810 O O . THR A 1 457 ? 2.546 -14.577 40.932 1.00 86.50 457 THR A O 1
ATOM 3813 N N . TYR A 1 458 ? 2.808 -14.620 43.151 1.00 84.50 458 TYR A N 1
ATOM 3814 C CA . TYR A 1 458 ? 4.101 -15.291 43.079 1.00 84.50 458 TYR A CA 1
ATOM 3815 C C . TYR A 1 458 ? 3.939 -16.781 42.754 1.00 84.50 458 TYR A C 1
ATOM 3817 O O . TYR A 1 458 ? 3.347 -17.541 43.524 1.00 84.50 458 TYR A O 1
ATOM 3825 N N . ASN A 1 459 ? 4.515 -17.215 41.635 1.00 82.75 459 ASN A N 1
ATOM 3826 C CA . ASN A 1 459 ? 4.560 -18.612 41.239 1.00 82.75 459 ASN A CA 1
ATOM 3827 C C . ASN A 1 459 ? 5.861 -19.259 41.737 1.00 82.75 459 ASN A C 1
ATOM 3829 O O . ASN A 1 459 ? 6.965 -18.974 41.262 1.00 82.75 459 ASN A O 1
ATOM 3833 N N . GLN A 1 460 ? 5.717 -20.171 42.701 1.00 78.19 460 GLN A N 1
ATOM 3834 C CA . GLN A 1 460 ? 6.839 -20.868 43.332 1.00 78.19 460 GLN A CA 1
ATOM 3835 C C . GLN A 1 460 ? 7.606 -21.785 42.367 1.00 78.19 460 GLN A C 1
ATOM 3837 O O . GLN A 1 460 ? 8.792 -22.012 42.581 1.00 78.19 460 GLN A O 1
ATOM 3842 N N . ASN A 1 461 ? 6.964 -22.278 41.302 1.00 79.19 461 ASN A N 1
ATOM 3843 C CA . ASN A 1 461 ? 7.589 -23.187 40.338 1.00 79.19 461 ASN A CA 1
ATOM 3844 C C . ASN A 1 461 ? 8.468 -22.442 39.326 1.00 79.19 461 ASN A C 1
ATOM 3846 O O . ASN A 1 461 ? 9.479 -22.973 38.873 1.00 79.19 461 ASN A O 1
ATOM 3850 N N . THR A 1 462 ? 8.074 -21.224 38.945 1.00 78.56 462 THR A N 1
ATOM 3851 C CA . THR A 1 462 ? 8.782 -20.417 37.938 1.00 78.56 462 THR A CA 1
ATOM 3852 C C . THR A 1 462 ? 9.669 -19.337 38.559 1.00 78.56 462 THR A C 1
ATOM 3854 O O . THR A 1 462 ? 10.448 -18.713 37.836 1.00 78.56 462 THR A O 1
ATOM 3857 N N . HIS A 1 463 ? 9.581 -19.130 39.881 1.00 78.75 463 HIS A N 1
ATOM 3858 C CA . HIS A 1 463 ? 10.244 -18.055 40.629 1.00 78.75 463 HIS A CA 1
ATOM 3859 C C . HIS A 1 463 ? 9.971 -16.659 40.042 1.00 78.75 463 HIS A C 1
ATOM 3861 O O . HIS A 1 463 ? 10.846 -15.786 39.996 1.00 78.75 463 HIS A O 1
ATOM 3867 N N . LYS A 1 464 ? 8.738 -16.447 39.574 1.00 82.69 464 LYS A N 1
ATOM 3868 C CA . LYS A 1 464 ? 8.277 -15.199 38.962 1.00 82.69 464 LYS A CA 1
ATOM 3869 C C . LYS A 1 464 ? 6.949 -14.771 39.563 1.00 82.69 464 LYS A C 1
ATOM 3871 O O . LYS A 1 464 ? 6.155 -15.598 39.996 1.00 82.69 464 LYS A O 1
ATOM 3876 N N . TYR A 1 465 ? 6.714 -13.471 39.558 1.00 83.00 465 TYR A N 1
ATOM 3877 C CA . TYR A 1 465 ? 5.395 -12.903 39.790 1.00 83.00 465 TYR A CA 1
A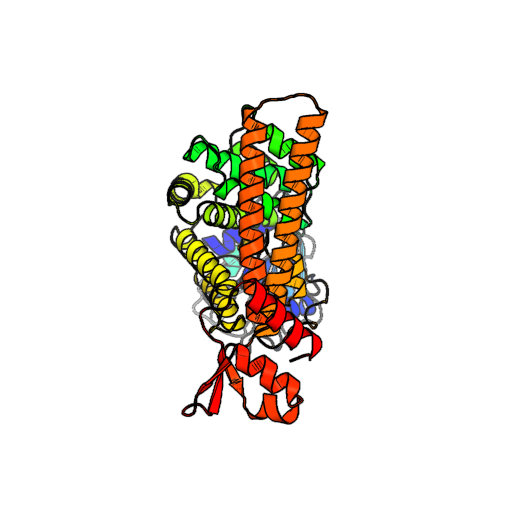TOM 3878 C C . TYR A 1 465 ? 4.624 -12.923 38.477 1.00 83.00 465 TYR A C 1
ATOM 3880 O O . TYR A 1 465 ? 5.117 -12.398 37.484 1.00 83.00 465 TYR A O 1
ATOM 3888 N N . GLU A 1 466 ? 3.445 -13.527 38.469 1.00 85.50 466 GLU A N 1
ATOM 3889 C CA . GLU A 1 466 ? 2.555 -13.640 37.313 1.00 85.50 466 GLU A CA 1
ATOM 3890 C C . GLU A 1 466 ? 1.371 -12.693 37.510 1.00 85.50 466 GLU A C 1
ATOM 3892 O O . GLU A 1 466 ? 0.775 -12.651 38.587 1.00 85.50 466 GLU A O 1
ATOM 3897 N N . ARG A 1 467 ? 1.072 -11.868 36.503 1.00 87.06 467 ARG A N 1
ATOM 3898 C CA . ARG A 1 467 ? -0.009 -10.878 36.579 1.00 87.06 467 ARG A CA 1
ATOM 3899 C C . ARG A 1 467 ? -1.350 -11.595 36.701 1.00 87.06 467 ARG A C 1
ATOM 3901 O O . ARG A 1 467 ? -1.597 -12.557 35.985 1.00 87.06 467 ARG A O 1
ATOM 3908 N N . ASN A 1 468 ? -2.240 -11.091 37.546 1.00 85.69 468 ASN A N 1
ATOM 3909 C CA . ASN A 1 468 ? -3.586 -11.643 37.661 1.00 85.69 468 ASN A CA 1
ATOM 3910 C C . ASN A 1 468 ? -4.377 -11.415 36.352 1.00 85.69 468 ASN A C 1
ATOM 3912 O O . ASN A 1 468 ? -4.375 -10.309 35.810 1.00 85.69 468 ASN A O 1
ATOM 3916 N N . ASP A 1 469 ? -5.086 -12.436 35.862 1.00 72.88 469 ASP A N 1
ATOM 3917 C CA . ASP A 1 469 ? -5.760 -12.394 34.550 1.00 72.88 469 ASP A CA 1
ATOM 3918 C C . ASP A 1 469 ? -6.969 -11.436 34.487 1.00 72.88 469 ASP A C 1
ATOM 3920 O O . ASP A 1 469 ? -7.313 -10.936 33.418 1.00 72.88 469 ASP A O 1
ATOM 3924 N N . ASN A 1 470 ? -7.605 -11.136 35.627 1.00 77.25 470 ASN A N 1
ATOM 3925 C CA . ASN A 1 470 ? -8.878 -10.401 35.705 1.00 77.25 470 ASN A CA 1
ATOM 3926 C C . ASN A 1 470 ? -8.743 -9.011 36.356 1.00 77.25 470 ASN A C 1
ATOM 3928 O O . ASN A 1 470 ? -9.475 -8.679 37.289 1.00 77.25 470 ASN A O 1
ATOM 3932 N N . LEU A 1 471 ? -7.798 -8.194 35.891 1.00 81.19 471 LEU A N 1
ATOM 3933 C CA . LEU A 1 471 ? -7.648 -6.814 36.371 1.00 81.19 471 LEU A CA 1
ATOM 3934 C C . LEU A 1 471 ? -8.708 -5.889 35.757 1.00 81.19 471 LEU A C 1
ATOM 3936 O O . LEU A 1 471 ? -8.934 -5.911 34.547 1.00 81.19 471 LEU A O 1
ATOM 3940 N N . SER A 1 472 ? -9.331 -5.034 36.575 1.00 83.44 472 SER A N 1
ATOM 3941 C CA . SER A 1 472 ? -10.247 -4.008 36.063 1.00 83.44 472 SER A CA 1
ATOM 3942 C C . SER A 1 472 ? -9.490 -2.926 35.278 1.00 83.44 472 SER A C 1
ATOM 3944 O O . SER A 1 472 ? -8.299 -2.693 35.506 1.00 83.44 472 SER A O 1
ATOM 3946 N N . SER A 1 473 ? -10.170 -2.183 34.395 1.00 77.50 473 SER A N 1
ATOM 3947 C CA . SER A 1 473 ? -9.541 -1.089 33.631 1.00 77.50 473 SER A CA 1
ATOM 3948 C C . SER A 1 473 ? -8.958 0.015 34.534 1.00 77.50 473 SER A C 1
ATOM 3950 O O . SER A 1 473 ? -7.998 0.685 34.136 1.00 77.50 473 SER A O 1
ATOM 3952 N N . SER A 1 474 ? -9.504 0.190 35.749 1.00 83.44 474 SER A N 1
ATOM 3953 C CA . SER A 1 474 ? -8.966 1.101 36.771 1.00 83.44 474 SER A CA 1
ATOM 3954 C C . SER A 1 474 ? -7.702 0.550 37.427 1.00 83.44 474 SER A C 1
ATOM 3956 O O . SER A 1 474 ? -6.799 1.329 37.735 1.00 83.44 474 SER A O 1
ATOM 3958 N N . ASP A 1 475 ? -7.630 -0.757 37.661 1.00 85.25 475 ASP A N 1
ATOM 3959 C CA . ASP A 1 475 ? -6.461 -1.394 38.271 1.00 85.25 475 ASP A CA 1
ATOM 3960 C C . ASP A 1 475 ? -5.294 -1.418 37.286 1.00 85.25 475 ASP A C 1
ATOM 3962 O O . ASP A 1 475 ? -4.184 -1.023 37.635 1.00 85.25 475 ASP A O 1
ATOM 3966 N N . LEU A 1 476 ? -5.568 -1.736 36.016 1.00 82.94 476 LEU A N 1
ATOM 3967 C CA . LEU A 1 476 ? -4.596 -1.626 34.926 1.00 82.94 476 LEU A CA 1
ATOM 3968 C C . LEU A 1 476 ? -4.048 -0.205 34.765 1.00 82.94 476 LEU A C 1
ATOM 3970 O O . LEU A 1 476 ? -2.890 -0.029 34.400 1.00 82.94 476 LEU A O 1
ATOM 3974 N N . GLU A 1 477 ? -4.854 0.821 35.035 1.00 84.12 477 GLU A N 1
ATOM 3975 C CA . GLU A 1 477 ? -4.399 2.210 34.970 1.00 84.12 477 GLU A CA 1
ATOM 3976 C C . GLU A 1 477 ? -3.433 2.560 36.099 1.00 84.12 477 GLU A C 1
ATOM 3978 O O . GLU A 1 477 ? -2.361 3.110 35.840 1.00 84.12 477 GLU A O 1
ATOM 3983 N N . LYS A 1 478 ? -3.775 2.195 37.339 1.00 85.19 478 LYS A N 1
ATOM 3984 C CA . LYS A 1 478 ? -2.887 2.374 38.495 1.00 85.19 478 LYS A CA 1
ATOM 3985 C C . LYS A 1 478 ? -1.573 1.628 38.284 1.00 85.19 478 LYS A C 1
ATOM 3987 O O . LYS A 1 478 ? -0.503 2.201 38.475 1.00 85.19 478 LYS A O 1
ATOM 3992 N N . LEU A 1 479 ? -1.668 0.378 37.837 1.00 84.56 479 LEU A N 1
ATOM 3993 C CA . LEU A 1 479 ? -0.528 -0.493 37.597 1.00 84.56 479 LEU A CA 1
ATOM 3994 C C . LEU A 1 479 ? 0.362 0.030 36.460 1.00 84.56 479 LEU A C 1
ATOM 3996 O O . LEU A 1 479 ? 1.572 0.147 36.629 1.00 84.56 479 LEU A O 1
ATOM 4000 N N . SER A 1 480 ? -0.230 0.441 35.334 1.00 83.25 480 SER A N 1
ATOM 4001 C CA . SER A 1 480 ? 0.501 1.042 34.211 1.00 83.25 480 SER A CA 1
ATOM 4002 C C . SER A 1 480 ? 1.214 2.333 34.620 1.00 83.25 480 SER A C 1
ATOM 4004 O O . SER A 1 480 ? 2.378 2.528 34.271 1.00 83.25 480 SER A O 1
ATOM 4006 N N . ASN A 1 481 ? 0.550 3.210 35.382 1.00 83.62 481 ASN A N 1
ATOM 4007 C CA . ASN A 1 481 ? 1.154 4.449 35.875 1.00 83.62 481 ASN A CA 1
ATOM 4008 C C . ASN A 1 481 ? 2.320 4.174 36.827 1.00 83.62 481 ASN A C 1
ATOM 4010 O O . ASN A 1 481 ? 3.342 4.854 36.750 1.00 83.62 481 ASN A O 1
ATOM 4014 N N . PHE A 1 482 ? 2.195 3.159 37.680 1.00 85.19 482 PHE A N 1
ATOM 4015 C CA . PHE A 1 482 ? 3.277 2.717 38.549 1.00 85.19 482 PHE A CA 1
ATOM 4016 C C . PHE A 1 482 ? 4.508 2.269 37.742 1.00 85.19 482 PHE A C 1
ATOM 4018 O O . PHE A 1 482 ? 5.593 2.814 37.953 1.00 85.19 482 PHE A O 1
ATOM 4025 N N . PHE A 1 483 ? 4.351 1.364 36.766 1.00 81.75 483 PHE A N 1
ATOM 4026 C CA . PHE A 1 483 ? 5.475 0.902 35.934 1.00 81.75 483 PHE A CA 1
ATOM 4027 C C . PHE A 1 483 ? 6.117 2.045 35.133 1.00 81.75 483 PHE A C 1
ATOM 4029 O O . PHE A 1 483 ? 7.342 2.168 35.105 1.00 81.75 483 PHE A O 1
ATOM 4036 N N . LYS A 1 484 ? 5.304 2.958 34.579 1.00 78.38 484 LYS A N 1
ATOM 4037 C CA . LYS A 1 484 ? 5.785 4.176 33.899 1.00 78.38 484 LYS A CA 1
ATOM 4038 C C . LYS A 1 484 ? 6.645 5.053 34.805 1.00 78.38 484 LYS A C 1
ATOM 4040 O O . LYS A 1 484 ? 7.718 5.477 34.394 1.00 78.38 484 LYS A O 1
ATOM 4045 N N . LEU A 1 485 ? 6.182 5.337 36.025 1.00 80.94 485 LEU A N 1
ATOM 4046 C CA . LEU A 1 485 ? 6.904 6.190 36.976 1.00 80.94 485 LEU A CA 1
ATOM 4047 C C . LEU A 1 485 ? 8.238 5.578 37.410 1.00 80.94 485 LEU A C 1
ATOM 4049 O O . LEU A 1 485 ? 9.185 6.307 37.700 1.00 80.94 485 LEU A O 1
ATOM 4053 N N . LYS A 1 486 ? 8.311 4.246 37.459 1.00 75.69 486 LYS A N 1
ATOM 4054 C CA . LYS A 1 486 ? 9.506 3.505 37.871 1.00 75.69 486 LYS A CA 1
ATOM 4055 C C . LYS A 1 486 ? 10.471 3.203 36.720 1.00 75.69 486 LYS A C 1
ATOM 4057 O O . LYS A 1 486 ? 11.562 2.717 36.997 1.00 75.69 486 LYS A O 1
ATOM 4062 N N . ASN A 1 487 ? 10.118 3.536 35.470 1.00 66.62 487 ASN A N 1
ATOM 4063 C CA . ASN A 1 487 ? 10.871 3.179 34.256 1.00 66.62 487 ASN A CA 1
ATOM 4064 C C . ASN A 1 487 ? 11.200 1.675 34.181 1.00 66.62 487 ASN A C 1
ATOM 4066 O O . ASN A 1 487 ? 12.317 1.299 33.818 1.00 66.62 487 ASN A O 1
ATOM 4070 N N . LEU A 1 488 ? 10.233 0.840 34.566 1.00 62.84 488 LEU A N 1
ATOM 4071 C CA . LEU A 1 488 ? 10.349 -0.619 34.589 1.00 62.84 488 LEU A CA 1
ATOM 4072 C C . LEU A 1 488 ? 9.762 -1.279 33.341 1.00 62.84 488 LEU A C 1
ATOM 4074 O O . LEU A 1 488 ? 8.807 -0.711 32.762 1.00 62.84 488 LEU A O 1
#

pLDDT: mean 76.7, std 15.79, range [32.84, 98.06]